Protein 8K74 (pdb70)

Structure (mmCIF, N/CA/C/O backbone):
data_8K74
#
_entry.id   8K74
#
_cell.length_a   73.235
_cell.length_b   59.614
_cell.length_c   79.715
_cell.angle_alpha   90.00
_cell.angle_beta   98.84
_cell.angle_gamma   90.00
#
_symmetry.space_group_name_H-M   'P 1 21 1'
#
loop_
_entity.id
_entity.type
_entity.pdbx_description
1 polymer 'Alkanal monooxygenase alpha chain'
2 water water
#
loop_
_atom_site.group_PDB
_atom_site.id
_atom_site.type_symbol
_atom_site.label_atom_id
_atom_site.label_alt_id
_atom_site.label_comp_id
_atom_site.label_asym_id
_atom_site.label_entity_id
_atom_site.label_seq_id
_atom_site.pdbx_PDB_ins_code
_atom_site.Cartn_x
_atom_site.Cartn_y
_atom_site.Cartn_z
_atom_site.occupancy
_atom_site.B_iso_or_equiv
_atom_site.auth_seq_id
_atom_site.auth_comp_id
_atom_site.auth_asym_id
_atom_site.auth_atom_id
_atom_site.pdbx_PDB_model_num
ATOM 1 N N . PRO A 1 2 ? 29.402 16.523 7.283 1.00 42.09 2 PRO A N 1
ATOM 2 C CA . PRO A 1 2 ? 30.277 15.387 7.621 1.00 45.05 2 PRO A CA 1
ATOM 3 C C . PRO A 1 2 ? 29.529 14.048 7.533 1.00 36.49 2 PRO A C 1
ATOM 4 O O . PRO A 1 2 ? 28.818 13.650 8.445 1.00 37.37 2 PRO A O 1
ATOM 8 N N . LYS A 1 3 ? 29.709 13.359 6.416 1.00 36.84 3 LYS A N 1
ATOM 9 C CA . LYS A 1 3 ? 28.843 12.252 6.038 1.00 30.77 3 LYS A CA 1
ATOM 10 C C . LYS A 1 3 ? 29.395 10.917 6.521 1.00 29.13 3 LYS A C 1
ATOM 11 O O . LYS A 1 3 ? 30.607 10.725 6.626 1.00 30.08 3 LYS A O 1
ATOM 17 N N . ARG A 1 4 ? 28.486 10.001 6.834 1.00 23.46 4 ARG A N 1
ATOM 18 C CA . ARG A 1 4 ? 28.853 8.666 7.303 1.00 25.76 4 ARG A CA 1
ATOM 19 C C . ARG A 1 4 ? 28.914 7.708 6.119 1.00 23.33 4 ARG A C 1
ATOM 20 O O . ARG A 1 4 ? 28.059 7.752 5.233 1.00 23.24 4 ARG A O 1
ATOM 28 N N . LEU A 1 5 ? 29.943 6.866 6.091 1.00 20.30 5 LEU A N 1
ATOM 29 C CA . LEU A 1 5 ? 30.168 5.926 4.999 1.00 19.75 5 LEU A CA 1
ATOM 30 C C . LEU A 1 5 ? 29.742 4.531 5.442 1.00 20.77 5 LEU A C 1
ATOM 31 O O . LEU A 1 5 ? 30.201 4.048 6.482 1.00 18.15 5 LEU A O 1
ATOM 36 N N . GLY A 1 6 ? 28.899 3.878 4.642 1.00 16.35 6 GLY A N 1
ATOM 37 C CA . GLY A 1 6 ? 28.274 2.627 5.032 1.00 15.83 6 GLY A CA 1
ATOM 38 C C . GLY A 1 6 ? 28.572 1.487 4.074 1.00 18.85 6 GLY A C 1
ATOM 39 O O . GLY A 1 6 ? 28.764 1.690 2.870 1.00 17.19 6 GLY A O 1
ATOM 40 N N . PHE A 1 7 ? 28.617 0.278 4.626 1.00 15.63 7 PHE A N 1
ATOM 41 C CA . PHE A 1 7 ? 28.680 -0.947 3.849 1.00 15.81 7 PHE A CA 1
ATOM 42 C C . PHE A 1 7 ? 27.315 -1.620 3.958 1.00 18.55 7 PHE A C 1
ATOM 43 O O . PHE A 1 7 ? 26.755 -1.720 5.056 1.00 17.42 7 PHE A O 1
ATOM 51 N N . PHE A 1 8 ? 26.773 -2.049 2.820 1.00 16.81 8 PHE A N 1
ATOM 52 C CA . PHE A 1 8 ? 25.416 -2.578 2.726 1.00 19.79 8 PHE A CA 1
ATOM 53 C C . PHE A 1 8 ? 25.494 -3.975 2.118 1.00 20.05 8 PHE A C 1
ATOM 54 O O . PHE A 1 8 ? 26.154 -4.164 1.090 1.00 18.46 8 PHE A O 1
ATOM 62 N N . THR A 1 9 ? 24.783 -4.944 2.702 1.00 18.71 9 THR A N 1
ATOM 63 C CA . THR A 1 9 ? 24.711 -6.256 2.070 1.00 18.41 9 THR A CA 1
ATOM 64 C C . THR A 1 9 ? 23.343 -6.910 2.240 1.00 18.08 9 THR A C 1
ATOM 65 O O . THR A 1 9 ? 22.700 -6.782 3.284 1.00 17.57 9 THR A O 1
ATOM 69 N N . ARG A 1 10 ? 22.928 -7.639 1.196 1.00 18.25 10 ARG A N 1
ATOM 70 C CA . ARG A 1 10 ? 21.744 -8.498 1.186 1.00 20.57 10 ARG A CA 1
ATOM 71 C C . ARG A 1 10 ? 22.084 -9.948 1.486 1.00 20.95 10 ARG A C 1
ATOM 72 O O . ARG A 1 10 ? 21.180 -10.794 1.475 1.00 18.26 10 ARG A O 1
ATOM 80 N N . LEU A 1 11 ? 23.370 -10.246 1.708 1.00 16.87 11 LEU A N 1
ATOM 81 C CA . LEU A 1 11 ? 23.895 -11.581 2.004 1.00 21.69 11 LEU A CA 1
ATOM 82 C C . LEU A 1 11 ? 23.609 -12.563 0.863 1.00 23.55 11 LEU A C 1
ATOM 83 O O . LEU A 1 11 ? 22.887 -13.554 1.004 1.00 20.68 11 LEU A O 1
ATOM 88 N N . LEU A 1 12 ? 24.242 -12.274 -0.270 1.00 20.76 12 LEU A N 1
ATOM 89 C CA . LEU A 1 12 ? 24.029 -13.049 -1.484 1.00 22.59 12 LEU A CA 1
ATOM 90 C C . LEU A 1 12 ? 25.282 -13.735 -2.027 1.00 25.42 12 LEU A C 1
ATOM 91 O O . LEU A 1 12 ? 25.258 -14.211 -3.165 1.00 24.30 12 LEU A O 1
ATOM 96 N N . ASP A 1 13 ? 26.361 -13.818 -1.262 1.00 22.54 13 ASP A N 1
ATOM 97 C CA . ASP A 1 13 ? 27.541 -14.515 -1.762 1.00 24.42 13 ASP A CA 1
ATOM 98 C C . ASP A 1 13 ? 27.223 -15.958 -2.145 1.00 27.05 13 ASP A C 1
ATOM 99 O O . ASP A 1 13 ? 26.317 -16.593 -1.599 1.00 26.89 13 ASP A O 1
ATOM 104 N N . GLN A 1 14 ? 27.951 -16.461 -3.133 1.00 29.17 14 GLN A N 1
ATOM 105 C CA . GLN A 1 14 ? 27.791 -17.853 -3.524 1.00 27.40 14 GLN A CA 1
ATOM 106 C C . GLN A 1 14 ? 28.118 -18.756 -2.344 1.00 26.67 14 GLN A C 1
ATOM 107 O O . GLN A 1 14 ? 29.171 -18.618 -1.719 1.00 31.20 14 GLN A O 1
ATOM 109 N N . GLY A 1 15 ? 27.205 -19.651 -2.013 1.00 26.22 15 GLY A N 1
ATOM 110 C CA . GLY A 1 15 ? 27.449 -20.592 -0.935 1.00 26.74 15 GLY A CA 1
ATOM 111 C C . GLY A 1 15 ? 26.166 -20.926 -0.205 1.00 28.51 15 GLY A C 1
ATOM 112 O O . GLY A 1 15 ? 25.100 -20.367 -0.475 1.00 27.11 15 GLY A O 1
ATOM 113 N N . SER A 1 16 ? 26.283 -21.879 0.724 1.00 24.22 16 SER A N 1
ATOM 114 C CA . SER A 1 16 ? 25.183 -22.200 1.621 1.00 24.76 16 SER A CA 1
ATOM 115 C C . SER A 1 16 ? 24.896 -21.001 2.527 1.00 21.09 16 SER A C 1
ATOM 116 O O . SER A 1 16 ? 25.672 -20.045 2.611 1.00 21.16 16 SER A O 1
ATOM 119 N N . ALA A 1 17 ? 23.758 -21.057 3.213 1.00 19.93 17 ALA A N 1
ATOM 120 C CA . ALA A 1 17 ? 23.419 -19.967 4.120 1.00 19.57 17 ALA A CA 1
ATOM 121 C C . ALA A 1 17 ? 24.486 -19.795 5.187 1.00 17.65 17 ALA A C 1
ATOM 122 O O . ALA A 1 17 ? 24.866 -18.665 5.523 1.00 19.55 17 ALA A O 1
ATOM 124 N N . GLN A 1 18 ? 24.995 -20.899 5.728 1.00 16.80 18 GLN A N 1
ATOM 125 C CA . GLN A 1 18 ? 25.973 -20.763 6.797 1.00 19.10 18 GLN A CA 1
ATOM 126 C C . GLN A 1 18 ? 27.248 -20.106 6.275 1.00 21.88 18 GLN A C 1
ATOM 127 O O . GLN A 1 18 ? 27.873 -19.298 6.976 1.00 21.66 18 GLN A O 1
ATOM 133 N N . THR A 1 19 ? 27.632 -20.416 5.033 1.00 19.95 19 THR A N 1
ATOM 134 C CA . THR A 1 19 ? 28.779 -19.745 4.416 1.00 20.50 19 THR A CA 1
ATOM 135 C C . THR A 1 19 ? 28.465 -18.273 4.141 1.00 22.17 19 THR A C 1
ATOM 136 O O . THR A 1 19 ? 29.285 -17.389 4.422 1.00 21.54 19 THR A O 1
ATOM 140 N N . ARG A 1 20 ? 27.277 -17.981 3.602 1.00 21.95 20 ARG A N 1
ATOM 141 C CA . ARG A 1 20 ? 26.916 -16.576 3.389 1.00 20.25 20 ARG A CA 1
ATOM 142 C C . ARG A 1 20 ? 27.029 -15.765 4.669 1.00 19.47 20 ARG A C 1
ATOM 143 O O . ARG A 1 20 ? 27.519 -14.632 4.650 1.00 20.33 20 ARG A O 1
ATOM 151 N N . TYR A 1 21 ? 26.588 -16.332 5.794 1.00 18.60 21 TYR A N 1
ATOM 152 C CA . TYR A 1 21 ? 26.636 -15.600 7.054 1.00 17.28 21 TYR A CA 1
ATOM 153 C C . TYR A 1 21 ? 28.079 -15.391 7.511 1.00 22.83 21 TYR A C 1
ATOM 154 O O . TYR A 1 21 ? 28.442 -14.311 7.997 1.00 22.32 21 TYR A O 1
ATOM 163 N N . ARG A 1 22 ? 28.917 -16.415 7.366 1.00 19.02 22 ARG A N 1
ATOM 164 C CA . ARG A 1 22 ? 30.333 -16.254 7.668 1.00 25.32 22 ARG A CA 1
ATOM 165 C C . ARG A 1 22 ? 30.954 -15.157 6.814 1.00 21.07 22 ARG A C 1
ATOM 166 O O . ARG A 1 22 ? 31.687 -14.299 7.322 1.00 21.25 22 ARG A O 1
ATOM 174 N N . LEU A 1 23 ? 30.650 -15.159 5.515 1.00 19.82 23 LEU A N 1
ATOM 175 C CA . LEU A 1 23 ? 31.277 -14.200 4.608 1.00 20.74 23 LEU A CA 1
ATOM 176 C C . LEU A 1 23 ? 30.799 -12.778 4.889 1.00 21.37 23 LEU A C 1
ATOM 177 O O . LEU A 1 23 ? 31.594 -11.826 4.866 1.00 17.33 23 LEU A O 1
ATOM 182 N N . ALA A 1 24 ? 29.502 -12.615 5.173 1.00 22.18 24 ALA A N 1
ATOM 183 C CA . ALA A 1 24 ? 28.974 -11.294 5.501 1.00 18.36 24 ALA A CA 1
ATOM 184 C C . ALA A 1 24 ? 29.562 -10.763 6.804 1.00 21.11 24 ALA A C 1
ATOM 185 O O . ALA A 1 24 ? 29.918 -9.581 6.901 1.00 19.90 24 ALA A O 1
ATOM 187 N N . ALA A 1 25 ? 29.656 -11.619 7.827 1.00 21.97 25 ALA A N 1
ATOM 188 C CA . ALA A 1 25 ? 30.304 -11.210 9.070 1.00 22.83 25 ALA A CA 1
ATOM 189 C C . ALA A 1 25 ? 31.731 -10.749 8.808 1.00 20.76 25 ALA A C 1
ATOM 190 O O . ALA A 1 25 ? 32.163 -9.705 9.309 1.00 20.01 25 ALA A O 1
ATOM 192 N N . GLU A 1 26 ? 32.462 -11.490 7.984 1.00 20.25 26 GLU A N 1
ATOM 193 C CA . GLU A 1 26 ? 33.833 -11.090 7.697 1.00 24.99 26 GLU A CA 1
ATOM 194 C C . GLU A 1 26 ? 33.872 -9.804 6.867 1.00 21.84 26 GLU A C 1
ATOM 195 O O . GLU A 1 26 ? 34.751 -8.963 7.088 1.00 20.58 26 GLU A O 1
ATOM 201 N N . GLN A 1 27 ? 32.898 -9.597 5.963 1.00 21.25 27 GLN A N 1
ATOM 202 C CA . GLN A 1 27 ? 32.857 -8.348 5.202 1.00 22.29 27 GLN A CA 1
ATOM 203 C C . GLN A 1 27 ? 32.578 -7.159 6.110 1.00 20.99 27 GLN A C 1
ATOM 204 O O . GLN A 1 27 ? 33.179 -6.089 5.946 1.00 18.67 27 GLN A O 1
ATOM 210 N N . ILE A 1 28 ? 31.675 -7.329 7.078 1.00 20.30 28 ILE A N 1
ATOM 211 C CA . ILE A 1 28 ? 31.381 -6.250 8.016 1.00 18.48 28 ILE A CA 1
ATOM 212 C C . ILE A 1 28 ? 32.602 -5.924 8.876 1.00 19.61 28 ILE A C 1
ATOM 213 O O . ILE A 1 28 ? 32.915 -4.748 9.107 1.00 18.61 28 ILE A O 1
ATOM 218 N N . ARG A 1 29 ? 33.302 -6.946 9.375 1.00 18.29 29 ARG A N 1
ATOM 219 C CA . ARG A 1 29 ? 34.485 -6.686 10.197 1.00 23.27 29 ARG A CA 1
ATOM 220 C C . ARG A 1 29 ? 35.559 -5.958 9.400 1.00 17.79 29 ARG A C 1
ATOM 221 O O . ARG A 1 29 ? 36.218 -5.050 9.924 1.00 23.24 29 ARG A O 1
ATOM 229 N N . HIS A 1 30 ? 35.725 -6.319 8.125 1.00 20.67 30 HIS A N 1
ATOM 230 C CA . HIS A 1 30 ? 36.717 -5.650 7.287 1.00 22.63 30 HIS A CA 1
ATOM 231 C C . HIS A 1 30 ? 36.328 -4.196 7.040 1.00 21.77 30 HIS A C 1
ATOM 232 O O . HIS A 1 30 ? 37.181 -3.303 7.082 1.00 22.16 30 HIS A O 1
ATOM 239 N N . ALA A 1 31 ? 35.044 -3.942 6.771 1.00 21.45 31 ALA A N 1
ATOM 240 C CA . ALA A 1 31 ? 34.568 -2.568 6.619 1.00 15.57 31 ALA A CA 1
ATOM 241 C C . ALA A 1 31 ? 34.876 -1.740 7.857 1.00 19.41 31 ALA A C 1
ATOM 242 O O . ALA A 1 31 ? 35.346 -0.599 7.757 1.00 19.75 31 ALA A O 1
ATOM 244 N N . GLU A 1 32 ? 34.609 -2.291 9.044 1.00 18.25 32 GLU A N 1
ATOM 245 C CA . GLU A 1 32 ? 34.990 -1.575 10.259 1.00 21.26 32 GLU A CA 1
ATOM 246 C C . GLU A 1 32 ? 36.494 -1.335 10.298 1.00 20.71 32 GLU A C 1
ATOM 247 O O . GLU A 1 32 ? 36.958 -0.250 10.674 1.00 18.91 32 GLU A O 1
ATOM 253 N N . ARG A 1 33 ? 37.264 -2.338 9.897 1.00 22.84 33 ARG A N 1
ATOM 254 C CA . ARG A 1 33 ? 38.719 -2.266 9.995 1.00 26.24 33 ARG A CA 1
ATOM 255 C C . ARG A 1 33 ? 39.291 -1.168 9.100 1.00 24.38 33 ARG A C 1
ATOM 256 O O . ARG A 1 33 ? 40.247 -0.488 9.486 1.00 24.81 33 ARG A O 1
ATOM 264 N N . VAL A 1 34 ? 38.712 -0.955 7.916 1.00 24.98 34 VAL A N 1
ATOM 265 C CA . VAL A 1 34 ? 39.236 0.061 7.001 1.00 24.45 34 VAL A CA 1
ATOM 266 C C . VAL A 1 34 ? 38.561 1.418 7.204 1.00 24.56 34 VAL A C 1
ATOM 267 O O . VAL A 1 34 ? 38.831 2.373 6.469 1.00 22.55 34 VAL A O 1
ATOM 271 N N . GLY A 1 35 ? 37.704 1.534 8.208 1.00 22.56 35 GLY A N 1
ATOM 272 C CA . GLY A 1 35 ? 37.193 2.829 8.598 1.00 24.39 35 GLY A CA 1
ATOM 273 C C . GLY A 1 35 ? 35.788 3.177 8.154 1.00 22.73 35 GLY A C 1
ATOM 274 O O . GLY A 1 35 ? 35.432 4.361 8.186 1.00 22.00 35 GLY A O 1
ATOM 275 N N . PHE A 1 36 ? 34.977 2.204 7.753 1.00 19.84 36 PHE A N 1
ATOM 276 C CA . PHE A 1 36 ? 33.567 2.495 7.515 1.00 21.00 36 PHE A CA 1
ATOM 277 C C . PHE A 1 36 ? 32.873 2.865 8.816 1.00 21.78 36 PHE A C 1
ATOM 278 O O . PHE A 1 36 ? 33.161 2.302 9.870 1.00 20.46 36 PHE A O 1
ATOM 286 N N . ASP A 1 37 ? 31.911 3.784 8.722 1.00 18.21 37 ASP A N 1
ATOM 287 C CA . ASP A 1 37 ? 31.154 4.203 9.901 1.00 22.22 37 ASP A CA 1
ATOM 288 C C . ASP A 1 37 ? 30.010 3.257 10.238 1.00 20.68 37 ASP A C 1
ATOM 289 O O . ASP A 1 37 ? 29.669 3.108 11.419 1.00 18.12 37 ASP A O 1
ATOM 294 N N . SER A 1 38 ? 29.402 2.631 9.229 1.00 17.78 38 SER A N 1
ATOM 295 C CA . SER A 1 38 ? 28.154 1.904 9.432 1.00 17.14 38 SER A CA 1
ATOM 296 C C . SER A 1 38 ? 28.104 0.672 8.548 1.00 18.20 38 SER A C 1
ATOM 297 O O . SER A 1 38 ? 28.727 0.622 7.486 1.00 14.37 38 SER A O 1
ATOM 300 N N . ALA A 1 39 ? 27.311 -0.303 8.988 1.00 19.58 39 ALA A N 1
ATOM 301 C CA . ALA A 1 39 ? 26.951 -1.457 8.185 1.00 16.33 39 ALA A CA 1
ATOM 302 C C . ALA A 1 39 ? 25.434 -1.572 8.166 1.00 19.66 39 ALA A C 1
ATOM 303 O O . ALA A 1 39 ? 24.764 -1.285 9.171 1.00 19.73 39 ALA A O 1
ATOM 305 N N . TRP A 1 40 ? 24.892 -1.966 7.010 1.00 15.34 40 TRP A N 1
ATOM 306 C CA . TRP A 1 40 ? 23.456 -2.134 6.832 1.00 14.81 40 TRP A CA 1
ATOM 307 C C . TRP A 1 40 ? 23.187 -3.495 6.211 1.00 19.59 40 TRP A C 1
ATOM 308 O O . TRP A 1 40 ? 23.879 -3.883 5.266 1.00 16.21 40 TRP A O 1
ATOM 319 N N . ILE A 1 41 ? 22.155 -4.203 6.699 1.00 15.48 41 ILE A N 1
ATOM 320 C CA . ILE A 1 41 ? 21.813 -5.522 6.165 1.00 17.15 41 ILE A CA 1
ATOM 321 C C . ILE A 1 41 ? 20.323 -5.561 5.842 1.00 19.31 41 ILE A C 1
ATOM 322 O O . ILE A 1 41 ? 19.503 -4.964 6.550 1.00 16.38 41 ILE A O 1
ATOM 327 N N . ALA A 1 42 ? 19.975 -6.266 4.774 1.00 17.30 42 ALA A N 1
ATOM 328 C CA . ALA A 1 42 ? 18.600 -6.304 4.291 1.00 20.05 42 ALA A CA 1
ATOM 329 C C . ALA A 1 42 ? 17.934 -7.611 4.694 1.00 19.93 42 ALA A C 1
ATOM 330 O O . ALA A 1 42 ? 18.564 -8.668 4.666 1.00 17.19 42 ALA A O 1
ATOM 332 N N . GLN A 1 43 ? 16.652 -7.533 5.036 1.00 18.86 43 GLN A N 1
ATOM 333 C CA . GLN A 1 43 ? 15.857 -8.707 5.383 1.00 19.16 43 GLN A CA 1
ATOM 334 C C . GLN A 1 43 ? 15.084 -9.205 4.165 1.00 18.86 43 GLN A C 1
ATOM 335 O O . GLN A 1 43 ? 14.437 -8.412 3.470 1.00 17.16 43 GLN A O 1
ATOM 341 N N . HIS A 1 44 ? 15.159 -10.512 3.903 1.00 18.59 44 HIS A N 1
ATOM 342 C CA . HIS A 1 44 ? 14.448 -11.136 2.789 1.00 17.58 44 HIS A CA 1
ATOM 343 C C . HIS A 1 44 ? 14.025 -12.538 3.208 1.00 21.47 44 HIS A C 1
ATOM 344 O O . HIS A 1 44 ? 14.811 -13.263 3.823 1.00 19.57 44 HIS A O 1
ATOM 351 N N . HIS A 1 45 ? 12.797 -12.922 2.844 1.00 18.89 45 HIS A N 1
ATOM 352 C CA . HIS A 1 45 ? 12.228 -14.217 3.192 1.00 20.45 45 HIS A CA 1
ATOM 353 C C . HIS A 1 45 ? 12.094 -15.121 1.973 1.00 19.56 45 HIS A C 1
ATOM 354 O O . HIS A 1 45 ? 11.659 -14.679 0.906 1.00 20.19 45 HIS A O 1
ATOM 361 N N . PHE A 1 46 ? 12.401 -16.405 2.162 1.00 18.32 46 PHE A N 1
ATOM 362 C CA . PHE A 1 46 ? 12.032 -17.511 1.279 1.00 20.60 46 PHE A CA 1
ATOM 363 C C . PHE A 1 46 ? 12.750 -17.570 -0.065 1.00 23.26 46 PHE A C 1
ATOM 364 O O . PHE A 1 46 ? 12.360 -18.397 -0.899 1.00 25.61 46 PHE A O 1
ATOM 372 N N . HIS A 1 47 ? 13.742 -16.719 -0.339 1.00 24.23 47 HIS A N 1
ATOM 373 C CA . HIS A 1 47 ? 14.303 -16.650 -1.699 1.00 26.78 47 HIS A CA 1
ATOM 374 C C . HIS A 1 47 ? 15.809 -16.405 -1.623 1.00 27.24 47 HIS A C 1
ATOM 375 O O . HIS A 1 47 ? 16.261 -15.261 -1.564 1.00 26.82 47 HIS A O 1
ATOM 382 N N . GLU A 1 48 ? 16.570 -17.499 -1.653 1.00 24.56 48 GLU A N 1
ATOM 383 C CA . GLU A 1 48 ? 18.027 -17.533 -1.756 1.00 25.80 48 GLU A CA 1
ATOM 384 C C . GLU A 1 48 ? 18.601 -16.528 -2.752 1.00 26.94 48 GLU A C 1
ATOM 385 O O . GLU A 1 48 ? 19.679 -15.970 -2.513 1.00 25.97 48 GLU A O 1
ATOM 391 N N . GLN A 1 49 ? 17.894 -16.282 -3.863 1.00 25.97 49 GLN A N 1
ATOM 392 C CA . GLN A 1 49 ? 18.352 -15.343 -4.886 1.00 27.37 49 GLN A CA 1
ATOM 393 C C . GLN A 1 49 ? 18.077 -13.879 -4.558 1.00 26.74 49 GLN A C 1
ATOM 394 O O . GLN A 1 49 ? 18.752 -13.009 -5.118 1.00 26.81 49 GLN A O 1
ATOM 400 N N . GLU A 1 50 ? 17.080 -13.578 -3.719 1.00 23.93 50 GLU A N 1
ATOM 401 C CA . GLU A 1 50 ? 16.776 -12.200 -3.343 1.00 25.64 50 GLU A CA 1
ATOM 402 C C . GLU A 1 50 ? 17.609 -11.713 -2.160 1.00 22.33 50 GLU A C 1
ATOM 403 O O . GLU A 1 50 ? 18.055 -10.558 -2.143 1.00 21.51 50 GLU A O 1
ATOM 409 N N . GLY A 1 51 ? 17.784 -12.560 -1.150 1.00 22.90 51 GLY A N 1
ATOM 410 C CA . GLY A 1 51 ? 18.620 -12.233 -0.006 1.00 22.25 51 GLY A CA 1
ATOM 411 C C . GLY A 1 51 ? 18.790 -13.456 0.866 1.00 20.06 51 GLY A C 1
ATOM 412 O O . GLY A 1 51 ? 17.905 -14.317 0.879 1.00 21.50 51 GLY A O 1
ATOM 413 N N . GLY A 1 52 ? 19.893 -13.556 1.604 1.00 18.50 52 GLY A N 1
ATOM 414 C CA . GLY A 1 52 ? 20.068 -14.761 2.386 1.00 19.67 52 GLY A CA 1
ATOM 415 C C . GLY A 1 52 ? 19.615 -14.711 3.828 1.00 20.85 52 GLY A C 1
ATOM 416 O O . GLY A 1 52 ? 19.847 -15.676 4.566 1.00 20.40 52 GLY A O 1
ATOM 417 N N . LEU A 1 53 ? 18.976 -13.635 4.275 1.00 17.40 53 LEU A N 1
ATOM 418 C CA . LEU A 1 53 ? 18.793 -13.410 5.708 1.00 18.62 53 LEU A CA 1
ATOM 419 C C . LEU A 1 53 ? 17.372 -12.983 6.043 1.00 15.78 53 LEU A C 1
ATOM 420 O O . LEU A 1 53 ? 16.980 -11.844 5.753 1.00 18.13 53 LEU A O 1
ATOM 425 N N . PRO A 1 54 ? 16.566 -13.865 6.654 1.00 16.39 54 PRO A N 1
ATOM 426 C CA . PRO A 1 54 ? 15.263 -13.436 7.170 1.00 17.06 54 PRO A CA 1
ATOM 427 C C . PRO A 1 54 ? 15.297 -12.857 8.574 1.00 15.90 54 PRO A C 1
ATOM 428 O O . PRO A 1 54 ? 14.243 -12.445 9.064 1.00 16.45 54 PRO A O 1
ATOM 432 N N . SER A 1 55 ? 16.449 -12.843 9.249 1.00 15.19 55 SER A N 1
ATOM 433 C CA . SER A 1 55 ? 16.523 -12.530 10.681 1.00 17.28 55 SER A CA 1
ATOM 434 C C . SER A 1 55 ? 17.630 -11.537 10.964 1.00 16.63 55 SER A C 1
ATOM 435 O O . SER A 1 55 ? 18.635 -11.865 11.618 1.00 16.82 55 SER A O 1
ATOM 438 N N . PRO A 1 56 ? 17.459 -10.295 10.517 1.00 17.34 56 PRO A N 1
ATOM 439 C CA . PRO A 1 56 ? 18.540 -9.305 10.672 1.00 16.27 56 PRO A CA 1
ATOM 440 C C . PRO A 1 56 ? 18.900 -9.009 12.122 1.00 19.96 56 PRO A C 1
ATOM 441 O O . PRO A 1 56 ? 20.079 -8.763 12.410 1.00 18.55 56 PRO A O 1
ATOM 445 N N . LEU A 1 57 ? 17.927 -9.019 13.042 1.00 14.77 57 LEU A N 1
ATOM 446 C CA . LEU A 1 57 ? 18.230 -8.712 14.440 1.00 15.88 57 LEU A CA 1
ATOM 447 C C . LEU A 1 57 ? 19.067 -9.805 15.089 1.00 18.82 57 LEU A C 1
ATOM 448 O O . LEU A 1 57 ? 19.921 -9.515 15.942 1.00 13.64 57 LEU A O 1
ATOM 453 N N . VAL A 1 58 ? 18.838 -11.056 14.695 1.00 15.56 58 VAL A N 1
ATOM 454 C CA . VAL A 1 58 ? 19.647 -12.165 15.193 1.00 13.84 58 VAL A CA 1
ATOM 455 C C . VAL A 1 58 ? 21.069 -12.072 14.649 1.00 16.94 58 VAL A C 1
ATOM 456 O O . VAL A 1 58 ? 22.055 -12.213 15.390 1.00 14.82 58 VAL A O 1
ATOM 460 N N . PHE A 1 59 ? 21.198 -11.841 13.340 1.00 15.63 59 PHE A N 1
ATOM 461 C CA . PHE A 1 59 ? 22.523 -11.788 12.729 1.00 16.39 59 PHE A CA 1
ATOM 462 C C . PHE A 1 59 ? 23.328 -10.599 13.261 1.00 18.23 59 PHE A C 1
ATOM 463 O O . PHE A 1 59 ? 24.538 -10.710 13.504 1.00 17.74 59 PHE A O 1
ATOM 471 N N . LEU A 1 60 ? 22.666 -9.455 13.466 1.00 15.02 60 LEU A N 1
ATOM 472 C CA . LEU A 1 60 ? 23.356 -8.281 13.992 1.00 20.38 60 LEU A CA 1
ATOM 473 C C . LEU A 1 60 ? 23.828 -8.484 15.431 1.00 21.76 60 LEU A C 1
ATOM 474 O O . LEU A 1 60 ? 24.875 -7.943 15.820 1.00 18.66 60 LEU A O 1
ATOM 479 N N . ALA A 1 61 ? 23.076 -9.241 16.237 1.00 17.55 61 ALA A N 1
ATOM 480 C CA . ALA A 1 61 ? 23.560 -9.553 17.581 1.00 18.73 61 ALA A CA 1
ATOM 481 C C . ALA A 1 61 ? 24.869 -10.318 17.521 1.00 18.99 61 ALA A C 1
ATOM 482 O O . ALA A 1 61 ? 25.745 -10.125 18.372 1.00 20.14 61 ALA A O 1
ATOM 484 N N . HIS A 1 62 ? 25.030 -11.163 16.502 1.00 19.93 62 HIS A N 1
ATOM 485 C CA . HIS A 1 62 ? 26.210 -12.011 16.392 1.00 19.29 62 HIS A CA 1
ATOM 486 C C . HIS A 1 62 ? 27.409 -11.196 15.901 1.00 20.24 62 HIS A C 1
ATOM 487 O O . HIS A 1 62 ? 28.496 -11.258 16.487 1.00 18.89 62 HIS A O 1
ATOM 494 N N . VAL A 1 63 ? 27.209 -10.350 14.884 1.00 17.38 63 VAL A N 1
ATOM 495 C CA . VAL A 1 63 ? 28.340 -9.538 14.416 1.00 23.14 63 VAL A CA 1
ATOM 496 C C . VAL A 1 63 ? 28.658 -8.418 15.410 1.00 20.74 63 VAL A C 1
ATOM 497 O O . VAL A 1 63 ? 29.803 -7.952 15.490 1.00 20.97 63 VAL A O 1
ATOM 501 N N . ALA A 1 64 ? 27.670 -7.969 16.193 1.00 15.47 64 ALA A N 1
ATOM 502 C CA . ALA A 1 64 ? 27.955 -6.965 17.208 1.00 19.44 64 ALA A CA 1
ATOM 503 C C . ALA A 1 64 ? 29.015 -7.459 18.191 1.00 23.12 64 ALA A C 1
ATOM 504 O O . ALA A 1 64 ? 29.874 -6.683 18.628 1.00 22.33 64 ALA A O 1
ATOM 506 N N . ALA A 1 65 ? 28.984 -8.755 18.529 1.00 21.39 65 ALA A N 1
ATOM 507 C CA . ALA A 1 65 ? 29.968 -9.313 19.447 1.00 21.96 65 ALA A CA 1
ATOM 508 C C . ALA A 1 65 ? 31.361 -9.395 18.833 1.00 24.21 65 ALA A C 1
ATOM 509 O O . ALA A 1 65 ? 32.345 -9.526 19.573 1.00 21.55 65 ALA A O 1
ATOM 511 N N . GLN A 1 66 ? 31.460 -9.335 17.504 1.00 20.96 66 GLN A N 1
ATOM 512 C CA . GLN A 1 66 ? 32.714 -9.400 16.770 1.00 23.09 66 GLN A CA 1
ATOM 513 C C . GLN A 1 66 ? 33.268 -8.037 16.394 1.00 23.98 66 GLN A C 1
ATOM 514 O O . GLN A 1 66 ? 34.346 -7.970 15.789 1.00 24.87 66 GLN A O 1
ATOM 520 N N . THR A 1 67 ? 32.541 -6.964 16.668 1.00 20.60 67 THR A N 1
ATOM 521 C CA . THR A 1 67 ? 32.903 -5.629 16.207 1.00 21.50 67 THR A CA 1
ATOM 522 C C . THR A 1 67 ? 32.857 -4.690 17.397 1.00 23.28 67 THR A C 1
ATOM 523 O O . THR A 1 67 ? 32.483 -5.084 18.504 1.00 25.99 67 THR A O 1
ATOM 527 N N . ASP A 1 68 ? 33.217 -3.430 17.173 1.00 21.83 68 ASP A N 1
ATOM 528 C CA . ASP A 1 68 ? 33.360 -2.531 18.310 1.00 24.27 68 ASP A CA 1
ATOM 529 C C . ASP A 1 68 ? 32.868 -1.122 18.020 1.00 25.69 68 ASP A C 1
ATOM 530 O O . ASP A 1 68 ? 32.167 -0.516 18.834 1.00 27.96 68 ASP A O 1
ATOM 535 N N . ARG A 1 69 ? 33.254 -0.576 16.876 1.00 23.34 69 ARG A N 1
ATOM 536 C CA . ARG A 1 69 ? 32.945 0.816 16.576 1.00 28.77 69 ARG A CA 1
ATOM 537 C C . ARG A 1 69 ? 31.817 0.984 15.568 1.00 23.13 69 ARG A C 1
ATOM 538 O O . ARG A 1 69 ? 31.017 1.920 15.698 1.00 25.31 69 ARG A O 1
ATOM 540 N N . ILE A 1 70 ? 31.730 0.094 14.584 1.00 23.28 70 ILE A N 1
ATOM 541 C CA . ILE A 1 70 ? 30.859 0.317 13.435 1.00 18.18 70 ILE A CA 1
ATOM 542 C C . ILE A 1 70 ? 29.398 0.257 13.868 1.00 19.83 70 ILE A C 1
ATOM 543 O O . ILE A 1 70 ? 28.994 -0.612 14.654 1.00 19.88 70 ILE A O 1
ATOM 548 N N . ARG A 1 71 ? 28.596 1.197 13.372 1.00 17.42 71 ARG A N 1
ATOM 549 C CA . ARG A 1 71 ? 27.167 1.135 13.631 1.00 19.17 71 ARG A CA 1
ATOM 550 C C . ARG A 1 71 ? 26.500 0.056 12.775 1.00 18.15 71 ARG A C 1
ATOM 551 O O . ARG A 1 71 ? 26.946 -0.265 11.666 1.00 16.98 71 ARG A O 1
ATOM 559 N N . LEU A 1 72 ? 25.416 -0.511 13.304 1.00 16.28 72 LEU A N 1
ATOM 560 C CA . LEU A 1 72 ? 24.782 -1.691 12.714 1.00 17.29 72 LEU A CA 1
ATOM 561 C C . LEU A 1 72 ? 23.314 -1.389 12.470 1.00 17.28 72 LEU A C 1
ATOM 562 O O . LEU A 1 72 ? 22.593 -1.036 13.412 1.00 15.75 72 LEU A O 1
ATOM 567 N N . GLY A 1 73 ? 22.859 -1.529 11.221 1.00 13.38 73 GLY A N 1
ATOM 568 C CA . GLY A 1 73 ? 21.512 -1.114 10.880 1.00 17.06 73 GLY A CA 1
ATOM 569 C C . GLY A 1 73 ? 20.779 -2.119 10.013 1.00 19.32 73 GLY A C 1
ATOM 570 O O . GLY A 1 73 ? 21.385 -2.908 9.273 1.00 17.64 73 GLY A O 1
ATOM 571 N N . THR A 1 74 ? 19.443 -2.064 10.106 1.00 19.07 74 THR A N 1
ATOM 572 C CA . THR A 1 74 ? 18.555 -2.818 9.224 1.00 15.37 74 THR A CA 1
ATOM 573 C C . THR A 1 74 ? 18.151 -1.909 8.070 1.00 16.82 74 THR A C 1
ATOM 574 O O . THR A 1 74 ? 17.766 -0.764 8.293 1.00 15.45 74 THR A O 1
ATOM 578 N N . ALA A 1 75 ? 18.271 -2.413 6.836 1.00 20.00 75 ALA A N 1
ATOM 579 C CA . ALA A 1 75 ? 17.873 -1.649 5.653 1.00 21.35 75 ALA A CA 1
ATOM 580 C C . ALA A 1 75 ? 17.325 -2.652 4.631 1.00 18.03 75 ALA A C 1
ATOM 581 O O . ALA A 1 75 ? 17.958 -2.943 3.611 1.00 21.06 75 ALA A O 1
ATOM 583 N N . ILE A 1 76 ? 16.133 -3.187 4.908 1.00 18.48 76 ILE A N 1
ATOM 584 C CA . ILE A 1 76 ? 15.268 -2.830 6.042 1.00 14.66 76 ILE A CA 1
ATOM 585 C C . IL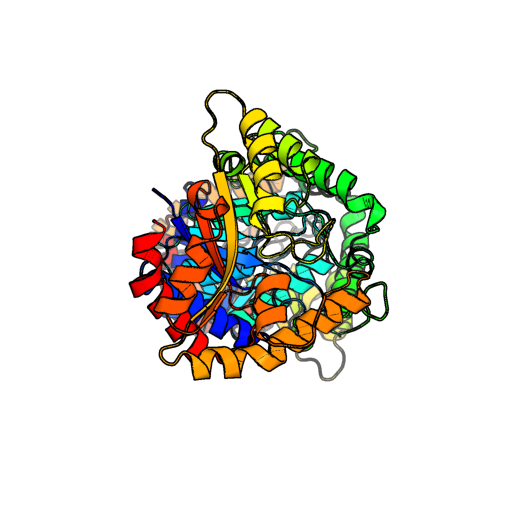E A 1 76 ? 14.665 -4.063 6.717 1.00 18.88 76 ILE A C 1
ATOM 586 O O . ILE A 1 76 ? 14.821 -5.194 6.245 1.00 16.99 76 ILE A O 1
ATOM 591 N N . ILE A 1 77 ? 13.944 -3.829 7.814 1.00 15.43 77 ILE A N 1
ATOM 592 C CA . ILE A 1 77 ? 12.993 -4.801 8.339 1.00 19.34 77 ILE A CA 1
ATOM 593 C C . ILE A 1 77 ? 11.675 -4.590 7.599 1.00 20.68 77 ILE A C 1
ATOM 594 O O . ILE A 1 77 ? 11.132 -3.479 7.593 1.00 16.83 77 ILE A O 1
ATOM 599 N N . THR A 1 78 ? 11.170 -5.648 6.964 1.00 18.34 78 THR A N 1
ATOM 600 C CA . THR A 1 78 ? 9.878 -5.589 6.272 1.00 19.23 78 THR A CA 1
ATOM 601 C C . THR A 1 78 ? 8.795 -5.736 7.338 1.00 18.08 78 THR A C 1
ATOM 602 O O . THR A 1 78 ? 8.326 -6.835 7.655 1.00 17.03 78 THR A O 1
ATOM 606 N N . LEU A 1 79 ? 8.428 -4.588 7.910 1.00 18.51 79 LEU A N 1
ATOM 607 C CA . LEU A 1 79 ? 7.536 -4.546 9.066 1.00 18.09 79 LEU A CA 1
ATOM 608 C C . LEU A 1 79 ? 6.173 -5.212 8.873 1.00 17.99 79 LEU A C 1
ATOM 609 O O . LEU A 1 79 ? 5.667 -5.789 9.852 1.00 17.31 79 LEU A O 1
ATOM 614 N N . PRO A 1 80 ? 5.518 -5.166 7.705 1.00 19.65 80 PRO A N 1
ATOM 615 C CA . PRO A 1 80 ? 4.225 -5.873 7.578 1.00 20.47 80 PRO A CA 1
ATOM 616 C C . PRO A 1 80 ? 4.322 -7.372 7.792 1.00 22.91 80 PRO A C 1
ATOM 617 O O . PRO A 1 80 ? 3.315 -7.993 8.148 1.00 25.76 80 PRO A O 1
ATOM 621 N N . MET A 1 81 ? 5.500 -7.962 7.610 1.00 22.24 81 MET A N 1
ATOM 622 C CA . MET A 1 81 ? 5.741 -9.396 7.787 1.00 22.48 81 MET A CA 1
ATOM 623 C C . MET A 1 81 ? 6.326 -9.691 9.159 1.00 25.06 81 MET A C 1
ATOM 624 O O . MET A 1 81 ? 7.282 -10.471 9.284 1.00 28.89 81 MET A O 1
ATOM 629 N N . GLU A 1 82 ? 5.823 -9.039 10.203 1.00 23.09 82 GLU A N 1
ATOM 630 C CA . GLU A 1 82 ? 6.387 -9.164 11.537 1.00 20.60 82 GLU A CA 1
ATOM 631 C C . GLU A 1 82 ? 5.263 -9.192 12.550 1.00 22.19 82 GLU A C 1
ATOM 632 O O . GLU A 1 82 ? 4.193 -8.646 12.298 1.00 23.36 82 GLU A O 1
ATOM 638 N N . ASN A 1 83 ? 5.520 -9.823 13.707 1.00 23.87 83 ASN A N 1
ATOM 639 C CA . ASN A 1 83 ? 4.764 -9.481 14.909 1.00 23.01 83 ASN A CA 1
ATOM 640 C C . ASN A 1 83 ? 5.438 -8.247 15.499 1.00 19.71 83 ASN A C 1
ATOM 641 O O . ASN A 1 83 ? 6.590 -8.320 15.962 1.00 20.05 83 ASN A O 1
ATOM 646 N N . PRO A 1 84 ? 4.768 -7.095 15.499 1.00 23.29 84 PRO A N 1
ATOM 647 C CA . PRO A 1 84 ? 5.483 -5.845 15.818 1.00 22.23 84 PRO A CA 1
ATOM 648 C C . PRO A 1 84 ? 5.991 -5.770 17.246 1.00 18.18 84 PRO A C 1
ATOM 649 O O . PRO A 1 84 ? 7.056 -5.182 17.466 1.00 18.59 84 PRO A O 1
ATOM 653 N N . LEU A 1 85 ? 5.269 -6.331 18.228 1.00 18.00 85 LEU A N 1
ATOM 654 C CA . LEU A 1 85 ? 5.766 -6.293 19.602 1.00 17.83 85 LEU A CA 1
ATOM 655 C C . LEU A 1 85 ? 7.068 -7.073 19.747 1.00 18.29 85 LEU A C 1
ATOM 656 O O . LEU A 1 85 ? 7.985 -6.644 20.463 1.00 19.85 85 LEU A O 1
ATOM 661 N N . ARG A 1 86 ? 7.165 -8.221 19.070 1.00 17.98 86 ARG A N 1
ATOM 662 C CA . ARG A 1 86 ? 8.383 -9.013 19.139 1.00 20.60 86 ARG A CA 1
ATOM 663 C C . ARG A 1 86 ? 9.541 -8.276 18.466 1.00 17.47 86 ARG A C 1
ATOM 664 O O . ARG A 1 86 ? 10.681 -8.337 18.941 1.00 18.40 86 ARG A O 1
ATOM 672 N N . VAL A 1 87 ? 9.276 -7.548 17.377 1.00 16.63 87 VAL A N 1
ATOM 673 C CA . VAL A 1 87 ? 10.320 -6.686 16.810 1.00 17.86 87 VAL A CA 1
ATOM 674 C C . VAL A 1 87 ? 10.746 -5.626 17.822 1.00 17.17 87 VAL A C 1
ATOM 675 O O . VAL A 1 87 ? 11.944 -5.357 18.016 1.00 14.36 87 VAL A O 1
ATOM 679 N N . ALA A 1 88 ? 9.767 -4.974 18.449 1.00 15.76 88 ALA A N 1
ATOM 680 C CA . ALA A 1 88 ? 10.080 -3.945 19.433 1.00 17.98 88 ALA A CA 1
ATOM 681 C C . ALA A 1 88 ? 10.984 -4.506 20.525 1.00 19.35 88 ALA A C 1
ATOM 682 O O . ALA A 1 88 ? 11.991 -3.884 20.888 1.00 18.60 88 ALA A O 1
ATOM 684 N N . GLU A 1 89 ? 10.654 -5.707 21.028 1.00 15.38 89 GLU A N 1
ATOM 685 C CA . GLU A 1 89 ? 11.466 -6.367 22.044 1.00 16.36 89 GLU A CA 1
ATOM 686 C C . GLU A 1 89 ? 12.860 -6.709 21.520 1.00 19.81 89 GLU A C 1
ATOM 687 O O . GLU A 1 89 ? 13.870 -6.328 22.125 1.00 15.75 89 GLU A O 1
ATOM 693 N N . ASP A 1 90 ? 12.937 -7.449 20.401 1.00 18.13 90 ASP A N 1
ATOM 694 C CA . ASP A 1 90 ? 14.247 -7.847 19.892 1.00 15.35 90 ASP A CA 1
ATOM 695 C C . ASP A 1 90 ? 15.155 -6.643 19.656 1.00 15.72 90 ASP A C 1
ATOM 696 O O . ASP A 1 90 ? 16.364 -6.713 19.917 1.00 17.67 90 ASP A O 1
ATOM 701 N N . ALA A 1 91 ? 14.610 -5.553 19.106 1.00 15.27 91 ALA A N 1
ATOM 702 C CA . ALA A 1 91 ? 15.444 -4.379 18.836 1.00 18.33 91 ALA A CA 1
ATOM 703 C C . ALA A 1 91 ? 15.885 -3.705 20.133 1.00 17.48 91 ALA A C 1
ATOM 704 O O . ALA A 1 91 ? 17.026 -3.242 20.245 1.00 15.01 91 ALA A O 1
ATOM 706 N N . ALA A 1 92 ? 14.999 -3.649 21.128 1.00 16.76 92 ALA A N 1
ATOM 707 C CA . ALA A 1 92 ? 15.376 -3.078 22.418 1.00 16.60 92 ALA A CA 1
ATOM 708 C C . ALA A 1 92 ? 16.497 -3.879 23.082 1.00 15.82 92 ALA A C 1
ATOM 709 O O . ALA A 1 92 ? 17.410 -3.299 23.685 1.00 16.61 92 ALA A O 1
ATOM 711 N N . VAL A 1 93 ? 16.456 -5.211 22.966 1.00 14.21 93 VAL A N 1
ATOM 712 C CA . VAL A 1 93 ? 17.524 -6.037 23.517 1.00 15.00 93 VAL A CA 1
ATOM 713 C C . VAL A 1 93 ? 18.799 -5.850 22.709 1.00 15.99 93 VAL A C 1
ATOM 714 O O . VAL A 1 93 ? 19.888 -5.672 23.270 1.00 17.44 93 VAL A O 1
ATOM 718 N N . LEU A 1 94 ? 18.678 -5.881 21.381 1.00 16.54 94 LEU A N 1
ATOM 719 C CA . LEU A 1 94 ? 19.844 -5.775 20.508 1.00 14.10 94 LEU A CA 1
ATOM 720 C C . LEU A 1 94 ? 20.599 -4.469 20.730 1.00 16.87 94 LEU A C 1
ATOM 721 O O . LEU A 1 94 ? 21.836 -4.460 20.776 1.00 18.00 94 LEU A O 1
ATOM 726 N N . ASP A 1 95 ? 19.884 -3.354 20.844 1.00 19.36 95 ASP A N 1
ATOM 727 C CA . ASP A 1 95 ? 20.579 -2.086 21.009 1.00 17.44 95 ASP A CA 1
ATOM 728 C C . ASP A 1 95 ? 21.460 -2.115 22.251 1.00 20.73 95 ASP A C 1
ATOM 729 O O . ASP A 1 95 ? 22.621 -1.695 22.205 1.00 20.50 95 ASP A O 1
ATOM 734 N N . LEU A 1 96 ? 20.956 -2.695 23.341 1.00 18.62 96 LEU A N 1
ATOM 735 C CA . LEU A 1 96 ? 21.770 -2.847 24.543 1.00 19.72 96 LEU A CA 1
ATOM 736 C C . LEU A 1 96 ? 22.970 -3.751 24.284 1.00 21.02 96 LEU A C 1
ATOM 737 O O . LEU A 1 96 ? 24.099 -3.434 24.692 1.00 21.85 96 LEU A O 1
ATOM 742 N N . LEU A 1 97 ? 22.755 -4.869 23.582 1.00 18.40 97 LEU A N 1
ATOM 743 C CA . LEU A 1 97 ? 23.869 -5.751 23.251 1.00 20.22 97 LEU A CA 1
ATOM 744 C C . LEU A 1 97 ? 24.916 -5.047 22.399 1.00 21.88 97 LEU A C 1
ATOM 745 O O . LEU A 1 97 ? 26.112 -5.332 22.526 1.00 22.38 97 LEU A O 1
ATOM 750 N N . THR A 1 98 ? 24.503 -4.130 21.529 1.00 20.09 98 THR A N 1
ATOM 751 C CA . THR A 1 98 ? 25.472 -3.419 20.702 1.00 21.56 98 THR A CA 1
ATOM 752 C C . THR A 1 98 ? 26.053 -2.200 21.393 1.00 19.78 98 THR A C 1
ATOM 753 O O . THR A 1 98 ? 26.891 -1.515 20.785 1.00 20.57 98 THR A O 1
ATOM 757 N N . ASP A 1 99 ? 25.627 -1.896 22.626 1.00 20.32 99 ASP A N 1
ATOM 758 C CA . ASP A 1 99 ? 26.041 -0.661 23.292 1.00 23.18 99 ASP A CA 1
ATOM 759 C C . ASP A 1 99 ? 25.639 0.572 22.478 1.00 28.57 99 ASP A C 1
ATOM 760 O O . ASP A 1 99 ? 26.432 1.493 22.276 1.00 22.16 99 ASP A O 1
ATOM 765 N N . GLY A 1 100 ? 24.385 0.588 22.014 1.00 21.57 100 GLY A N 1
ATOM 766 C CA . GLY A 1 100 ? 23.849 1.771 21.372 1.00 18.10 100 GLY A CA 1
ATOM 767 C C . GLY A 1 100 ? 24.296 2.021 19.946 1.00 20.27 100 GLY A C 1
ATOM 768 O O . GLY A 1 100 ? 24.306 3.174 19.508 1.00 22.19 100 GLY A O 1
ATOM 769 N N . ARG A 1 101 ? 24.642 0.976 19.189 1.00 15.36 101 ARG A N 1
ATOM 770 C CA . ARG A 1 101 ? 25.091 1.155 17.814 1.00 16.84 101 ARG A CA 1
ATOM 771 C C . ARG A 1 101 ? 24.006 0.863 16.782 1.00 17.89 101 ARG A C 1
ATOM 772 O O . ARG A 1 101 ? 24.260 0.998 15.577 1.00 17.71 101 ARG A O 1
ATOM 780 N N . LEU A 1 102 ? 22.812 0.493 17.225 1.00 16.91 102 LEU A N 1
ATOM 781 C CA . LEU A 1 102 ? 21.762 0.032 16.334 1.00 16.47 102 LEU A CA 1
ATOM 782 C C . LEU A 1 102 ? 21.067 1.186 15.617 1.00 17.77 102 LEU A C 1
ATOM 783 O O . LEU A 1 102 ? 20.811 2.246 16.201 1.00 16.99 102 LEU A O 1
ATOM 788 N N . GLU A 1 103 ? 20.782 0.979 14.331 1.00 18.33 103 GLU A N 1
ATOM 789 C CA . GLU A 1 103 ? 19.919 1.850 13.539 1.00 16.86 103 GLU A CA 1
ATOM 790 C C . GLU A 1 103 ? 18.773 0.995 13.013 1.00 16.80 103 GLU A C 1
ATOM 791 O O . GLU A 1 103 ? 19.017 -0.093 12.485 1.00 17.37 103 GLU A O 1
ATOM 797 N N . VAL A 1 104 ? 17.530 1.462 13.134 1.00 14.43 104 VAL A N 1
ATOM 798 C CA . VAL A 1 104 ? 16.385 0.591 12.828 1.00 16.64 104 VAL A CA 1
ATOM 799 C C . VAL A 1 104 ? 15.675 1.150 11.607 1.00 17.97 104 VAL A C 1
ATOM 800 O O . VAL A 1 104 ? 14.867 2.081 11.719 1.00 17.42 104 VAL A O 1
ATOM 804 N N . GLY A 1 105 ? 15.949 0.565 10.443 1.00 16.76 105 GLY A N 1
ATOM 805 C CA . GLY A 1 105 ? 15.258 0.928 9.223 1.00 13.80 105 GLY A CA 1
ATOM 806 C C . GLY A 1 105 ? 14.106 -0.028 8.954 1.00 15.84 105 GLY A C 1
ATOM 807 O O . GLY A 1 105 ? 14.234 -1.242 9.131 1.00 17.69 105 GLY A O 1
ATOM 808 N N . PHE A 1 106 ? 12.980 0.543 8.534 1.00 15.50 106 PHE A N 1
ATOM 809 C CA . PHE A 1 106 ? 11.762 -0.190 8.234 1.00 15.81 106 PHE A CA 1
ATOM 810 C C . PHE A 1 106 ? 11.331 0.086 6.798 1.00 17.47 106 PHE A C 1
ATOM 811 O O . PHE A 1 106 ? 11.440 1.220 6.307 1.00 14.70 106 PHE A O 1
ATOM 819 N N . GLY A 1 107 ? 10.794 -0.940 6.143 1.00 20.35 107 GLY A N 1
ATOM 820 C CA . GLY A 1 107 ? 10.164 -0.760 4.850 1.00 18.55 107 GLY A CA 1
ATOM 821 C C . GLY A 1 107 ? 8.935 -1.640 4.749 1.00 23.87 107 GLY A C 1
ATOM 822 O O . GLY A 1 107 ? 8.749 -2.576 5.531 1.00 22.92 107 GLY A O 1
ATOM 823 N N . SER A 1 108 ? 8.086 -1.313 3.776 1.00 22.05 108 SER A N 1
ATOM 824 C CA . SER A 1 108 ? 6.814 -2.003 3.624 1.00 27.24 108 SER A CA 1
ATOM 825 C C . SER A 1 108 ? 6.825 -3.019 2.502 1.00 34.54 108 SER A C 1
ATOM 826 O O . SER A 1 108 ? 6.282 -4.118 2.659 1.00 33.38 108 SER A O 1
ATOM 829 N N . GLY A 1 109 ? 7.402 -2.652 1.362 1.00 41.16 109 GLY A N 1
ATOM 830 C CA . GLY A 1 109 ? 7.287 -3.443 0.157 1.00 37.88 109 GLY A CA 1
ATOM 831 C C . GLY A 1 109 ? 7.973 -4.777 0.288 1.00 36.19 109 GLY A C 1
ATOM 832 O O . GLY A 1 109 ? 8.567 -5.129 1.311 1.00 34.20 109 GLY A O 1
ATOM 833 N N . GLY A 1 110 ? 7.881 -5.537 -0.789 1.00 34.03 110 GLY A N 1
ATOM 834 C CA . GLY A 1 110 ? 8.489 -6.847 -0.849 1.00 37.28 110 GLY A CA 1
ATOM 835 C C . GLY A 1 110 ? 7.859 -7.655 -1.961 1.00 35.12 110 GLY A C 1
ATOM 836 O O . GLY A 1 110 ? 6.917 -7.225 -2.624 1.00 35.81 110 GLY A O 1
ATOM 837 N N . THR A 1 111 ? 8.413 -8.834 -2.154 1.00 30.15 111 THR A N 1
ATOM 838 C CA . THR A 1 111 ? 7.899 -9.754 -3.144 1.00 29.85 111 THR A CA 1
ATOM 839 C C . THR A 1 111 ? 6.472 -10.130 -2.764 1.00 29.15 111 THR A C 1
ATOM 840 O O . THR A 1 111 ? 6.243 -10.571 -1.631 1.00 29.49 111 THR A O 1
ATOM 844 N N . PRO A 1 112 ? 5.492 -9.937 -3.646 1.00 29.53 112 PRO A N 1
ATOM 845 C CA . PRO A 1 112 ? 4.087 -10.139 -3.246 1.00 31.28 112 PRO A CA 1
ATOM 846 C C . PRO A 1 112 ? 3.801 -11.495 -2.617 1.00 30.95 112 PRO A C 1
ATOM 847 O O . PRO A 1 112 ? 3.107 -11.550 -1.594 1.00 27.77 112 PRO A O 1
ATOM 851 N N . THR A 1 113 ? 4.324 -12.592 -3.180 1.00 26.38 113 THR A N 1
ATOM 852 C CA . THR A 1 113 ? 4.029 -13.916 -2.623 1.00 28.67 113 THR A CA 1
ATOM 853 C C . THR A 1 113 ? 4.611 -14.110 -1.223 1.00 23.92 113 THR A C 1
ATOM 854 O O . THR A 1 113 ? 4.141 -14.986 -0.490 1.00 23.54 113 THR A O 1
ATOM 858 N N . SER A 1 114 ? 5.607 -13.317 -0.825 1.00 21.95 114 SER A N 1
ATOM 859 C CA . SER A 1 114 ? 6.154 -13.459 0.526 1.00 21.06 114 SER A CA 1
ATOM 860 C C . SER A 1 114 ? 5.228 -12.943 1.625 1.00 22.35 114 SER A C 1
ATOM 861 O O . SER A 1 114 ? 5.439 -13.287 2.798 1.00 21.85 114 SER A O 1
ATOM 864 N N . PHE A 1 115 ? 4.218 -12.128 1.297 1.00 20.65 115 PHE A N 1
ATOM 865 C CA . PHE A 1 115 ? 3.316 -11.642 2.341 1.00 21.46 115 PHE A CA 1
ATOM 866 C C . PHE A 1 115 ? 2.353 -12.726 2.801 1.00 21.84 115 PHE A C 1
ATOM 867 O O . PHE A 1 115 ? 1.919 -12.712 3.961 1.00 17.06 115 PHE A O 1
ATOM 875 N N . LEU A 1 116 ? 2.008 -13.659 1.901 1.00 17.92 116 LEU A N 1
ATOM 876 C CA . LEU A 1 116 ? 0.911 -14.587 2.167 1.00 23.81 116 LEU A CA 1
ATOM 877 C C . LEU A 1 116 ? 1.129 -15.439 3.409 1.00 24.15 116 LEU A C 1
ATOM 878 O O . LEU A 1 116 ? 0.169 -15.598 4.185 1.00 20.71 116 LEU A O 1
ATOM 883 N N . PRO A 1 117 ? 2.327 -15.987 3.668 1.00 21.80 117 PRO A N 1
ATOM 884 C CA . PRO A 1 117 ? 2.550 -16.726 4.921 1.00 21.56 117 PRO A CA 1
ATOM 885 C C . PRO A 1 117 ? 2.373 -15.903 6.178 1.00 21.66 117 P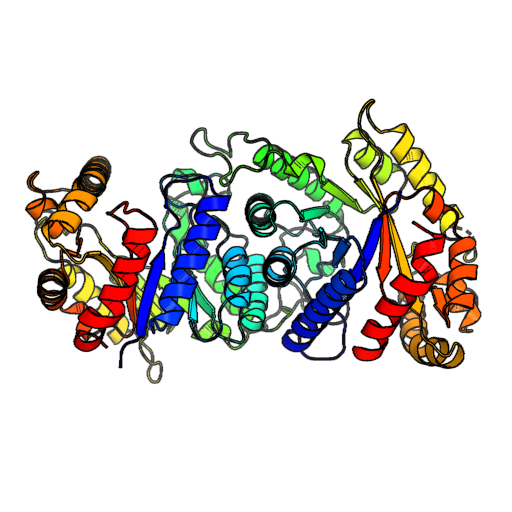RO A C 1
ATOM 886 O O . PRO A 1 117 ? 2.344 -16.482 7.269 1.00 23.38 117 PRO A O 1
ATOM 890 N N . PHE A 1 118 ? 2.301 -14.583 6.084 1.00 24.17 118 PHE A N 1
ATOM 891 C CA . PHE A 1 118 ? 2.164 -13.751 7.271 1.00 24.24 118 PHE A CA 1
ATOM 892 C C . PHE A 1 118 ? 0.758 -13.187 7.418 1.00 26.64 118 PHE A C 1
ATOM 893 O O . PHE A 1 118 ? 0.538 -12.287 8.235 1.00 26.65 118 PHE A O 1
ATOM 901 N N . GLY A 1 119 ? -0.198 -13.707 6.658 1.00 28.61 119 GLY A N 1
ATOM 902 C CA . GLY A 1 119 ? -1.583 -13.353 6.873 1.00 30.31 119 GLY A CA 1
ATOM 903 C C . GLY A 1 119 ? -2.006 -12.038 6.267 1.00 29.33 119 GLY A C 1
ATOM 904 O O . GLY A 1 119 ? -2.917 -11.389 6.789 1.00 30.40 119 GLY A O 1
ATOM 905 N N . LEU A 1 120 ? -1.374 -11.619 5.179 1.00 24.38 120 LEU A N 1
ATOM 906 C CA . LEU A 1 120 ? -1.788 -10.394 4.519 1.00 24.55 120 LEU A CA 1
ATOM 907 C C . LEU A 1 120 ? -1.350 -10.499 3.072 1.00 25.17 120 LEU A C 1
ATOM 908 O O . LEU A 1 120 ? -0.612 -11.408 2.694 1.00 25.73 120 LEU A O 1
ATOM 913 N N . THR A 1 121 ? -1.807 -9.557 2.267 1.00 25.28 121 THR A N 1
ATOM 914 C CA . THR A 1 121 ? -1.366 -9.467 0.891 1.00 23.37 121 THR A CA 1
ATOM 915 C C . THR A 1 121 ? -0.566 -8.188 0.696 1.00 24.59 121 THR A C 1
ATOM 916 O O . THR A 1 121 ? -0.629 -7.260 1.508 1.00 23.31 121 THR A O 1
ATOM 920 N N . SER A 1 122 ? 0.186 -8.165 -0.406 1.00 22.30 122 SER A N 1
ATOM 921 C CA . SER A 1 122 ? 0.941 -6.984 -0.808 1.00 22.05 122 SER A CA 1
ATOM 922 C C . SER A 1 122 ? 0.081 -5.727 -0.805 1.00 25.83 122 SER A C 1
ATOM 923 O O . SER A 1 122 ? 0.531 -4.665 -0.360 1.00 25.13 122 SER A O 1
ATOM 926 N N . GLU A 1 123 ? -1.166 -5.826 -1.294 1.00 26.01 123 GLU A N 1
ATOM 927 C CA . GLU A 1 123 ? -2.060 -4.668 -1.315 1.00 24.98 123 GLU A CA 1
ATOM 928 C C . GLU A 1 123 ? -2.372 -4.111 0.069 1.00 27.58 123 GLU A C 1
ATOM 929 O O . GLU A 1 123 ? -2.769 -2.948 0.166 1.00 22.19 123 GLU A O 1
ATOM 935 N N . GLN A 1 124 ? -2.241 -4.908 1.129 1.00 22.85 124 GLN A N 1
ATOM 936 C CA . GLN A 1 124 ? -2.496 -4.437 2.486 1.00 20.69 124 GLN A CA 1
ATOM 937 C C . GLN A 1 124 ? -1.245 -3.899 3.181 1.00 25.94 124 GLN A C 1
ATOM 938 O O . GLN A 1 124 ? -1.333 -3.500 4.352 1.00 23.37 124 GLN A O 1
ATOM 944 N N . ARG A 1 125 ? -0.096 -3.862 2.490 1.00 20.31 125 ARG A N 1
ATOM 945 C CA . ARG A 1 125 ? 1.179 -3.646 3.178 1.00 23.43 125 ARG A CA 1
ATOM 946 C C . ARG A 1 125 ? 1.260 -2.262 3.805 1.00 27.09 125 ARG A C 1
ATOM 947 O O . ARG A 1 125 ? 1.841 -2.106 4.883 1.00 20.82 125 ARG A O 1
ATOM 955 N N . GLY A 1 126 ? 0.685 -1.243 3.150 1.00 22.19 126 GLY A N 1
ATOM 956 C CA . GLY A 1 126 ? 0.834 0.115 3.653 1.00 25.51 126 GLY A CA 1
ATOM 957 C C . GLY A 1 126 ? 0.077 0.353 4.947 1.00 24.78 126 GLY A C 1
ATOM 958 O O . GLY A 1 126 ? 0.607 0.949 5.893 1.00 23.97 126 GLY A O 1
ATOM 959 N N . ALA A 1 127 ? -1.168 -0.119 5.015 1.00 21.90 127 ALA A N 1
ATOM 960 C CA . ALA A 1 127 ? -1.945 0.037 6.234 1.00 21.67 127 ALA A CA 1
ATOM 961 C C . ALA A 1 127 ? -1.344 -0.767 7.379 1.00 22.37 127 ALA A C 1
ATOM 962 O O . ALA A 1 127 ? -1.301 -0.299 8.525 1.00 22.05 127 ALA A O 1
ATOM 964 N N . VAL A 1 128 ? -0.901 -1.991 7.098 1.00 20.74 128 VAL A N 1
ATOM 965 C CA . VAL A 1 128 ? -0.301 -2.800 8.154 1.00 23.50 128 VAL A CA 1
ATOM 966 C C . VAL A 1 128 ? 1.012 -2.171 8.638 1.00 21.48 128 VAL A C 1
ATOM 967 O O . VAL A 1 128 ? 1.291 -2.128 9.846 1.00 17.96 128 VAL A O 1
ATOM 971 N N . PHE A 1 129 ? 1.832 -1.668 7.706 1.00 20.53 129 PHE A N 1
ATOM 972 C CA . PHE A 1 129 ? 3.029 -0.900 8.063 1.00 20.37 129 PHE A CA 1
ATOM 973 C C . PHE A 1 129 ? 2.737 0.180 9.103 1.00 23.20 129 PHE A C 1
ATOM 974 O O . PHE A 1 129 ? 3.379 0.234 10.164 1.00 19.58 129 PHE A O 1
ATOM 982 N N . ALA A 1 130 ? 1.758 1.036 8.817 1.00 19.73 130 ALA A N 1
ATOM 983 C CA . ALA A 1 130 ? 1.460 2.151 9.706 1.00 20.90 130 ALA A CA 1
ATOM 984 C C . ALA A 1 130 ? 0.982 1.663 11.064 1.00 21.10 130 ALA A C 1
ATOM 985 O O . ALA A 1 130 ? 1.337 2.246 12.091 1.00 22.04 130 ALA A O 1
ATOM 987 N N . ASP A 1 131 ? 0.171 0.594 11.092 1.00 21.38 131 ASP A N 1
ATOM 988 C CA . ASP A 1 131 ? -0.284 0.052 12.375 1.00 21.85 131 ASP A CA 1
ATOM 989 C C . ASP A 1 131 ? 0.880 -0.522 13.178 1.00 20.37 131 ASP A C 1
ATOM 990 O O . ASP A 1 131 ? 0.984 -0.298 14.388 1.00 19.71 131 ASP A O 1
ATOM 995 N N . HIS A 1 132 ? 1.755 -1.280 12.519 1.00 19.73 132 HIS A N 1
ATOM 996 C CA . HIS A 1 132 ? 2.877 -1.907 13.210 1.00 17.23 132 HIS A CA 1
ATOM 997 C C . HIS A 1 132 ? 3.873 -0.868 13.707 1.00 17.63 132 HIS A C 1
ATOM 998 O O . HIS A 1 132 ? 4.375 -0.970 14.835 1.00 19.05 132 HIS A O 1
ATOM 1005 N N . LEU A 1 133 ? 4.169 0.131 12.875 1.00 18.26 133 LEU A N 1
ATOM 1006 C CA . LEU A 1 133 ? 5.080 1.196 13.275 1.00 19.52 133 LEU A CA 1
ATOM 1007 C C . LEU A 1 133 ? 4.540 1.934 14.488 1.00 17.31 133 LEU A C 1
ATOM 1008 O O . LEU A 1 133 ? 5.301 2.321 15.381 1.00 18.79 133 LEU A O 1
ATOM 1013 N N . HIS A 1 134 ? 3.222 2.140 14.528 1.00 19.55 134 HIS A N 1
ATOM 1014 C CA . HIS A 1 134 ? 2.611 2.816 15.660 1.00 22.27 134 HIS A CA 1
ATOM 1015 C C . HIS A 1 134 ? 2.747 1.983 16.927 1.00 21.25 134 HIS A C 1
ATOM 1016 O O . HIS A 1 134 ? 3.015 2.519 18.008 1.00 21.28 134 HIS A O 1
ATOM 1023 N N . LEU A 1 135 ? 2.535 0.674 16.817 1.00 19.80 135 LEU A N 1
ATOM 1024 C CA . LEU A 1 135 ? 2.668 -0.196 17.986 1.00 18.10 135 LEU A CA 1
ATOM 1025 C C . LEU A 1 135 ? 4.104 -0.208 18.490 1.00 19.53 135 LEU A C 1
ATOM 1026 O O . LEU A 1 135 ? 4.352 -0.119 19.699 1.00 18.44 135 LEU A O 1
ATOM 1031 N N . ILE A 1 136 ? 5.071 -0.310 17.581 1.00 16.95 136 ILE A N 1
ATOM 1032 C CA . ILE A 1 136 ? 6.466 -0.324 18.011 1.00 20.45 136 ILE A CA 1
ATOM 1033 C C . ILE A 1 136 ? 6.808 0.984 18.717 1.00 20.70 136 ILE A C 1
ATOM 1034 O O . ILE A 1 136 ? 7.359 0.993 19.827 1.00 21.09 136 ILE A O 1
ATOM 1039 N N . HIS A 1 137 ? 6.434 2.109 18.103 1.00 18.99 137 HIS A N 1
ATOM 1040 C CA . HIS A 1 137 ? 6.725 3.411 18.695 1.00 18.52 137 HIS A CA 1
ATOM 1041 C C . HIS A 1 137 ? 6.145 3.524 20.108 1.00 21.48 137 HIS A C 1
ATOM 1042 O O . HIS A 1 137 ? 6.836 3.956 21.044 1.00 19.43 137 HIS A O 1
ATOM 1049 N N . SER A 1 138 ? 4.892 3.099 20.285 1.00 21.02 138 SER A N 1
ATOM 1050 C CA . SER A 1 138 ? 4.261 3.110 21.605 1.00 22.11 138 SER A CA 1
ATOM 1051 C C . SER A 1 138 ? 4.998 2.215 22.586 1.00 20.38 138 SER A C 1
ATOM 1052 O O . SER A 1 138 ? 5.161 2.573 23.758 1.00 22.55 138 SER A O 1
ATOM 1055 N N . ALA A 1 139 ? 5.403 1.023 22.140 1.00 15.92 139 ALA A N 1
ATOM 1056 C CA . ALA A 1 139 ? 6.104 0.089 23.016 1.00 17.60 139 ALA A CA 1
ATOM 1057 C C . ALA A 1 139 ? 7.422 0.681 23.500 1.00 20.46 139 ALA A C 1
ATOM 1058 O O . ALA A 1 139 ? 7.720 0.680 24.705 1.00 21.05 139 ALA A O 1
ATOM 1060 N N . TRP A 1 140 ? 8.218 1.215 22.573 1.00 19.27 140 TRP A N 1
ATOM 1061 C CA . TRP A 1 140 ? 9.497 1.811 22.948 1.00 21.00 140 TRP A CA 1
ATOM 1062 C C . TRP A 1 140 ? 9.325 3.027 23.850 1.00 25.27 140 TRP A C 1
ATOM 1063 O O . TRP A 1 140 ? 10.199 3.301 24.680 1.00 21.07 140 TRP A O 1
ATOM 1074 N N . ARG A 1 141 ? 8.232 3.780 23.679 1.00 18.48 141 ARG A N 1
ATOM 1075 C CA . ARG A 1 141 ? 7.946 4.924 24.540 1.00 26.52 141 ARG A CA 1
ATOM 1076 C C . ARG A 1 141 ? 7.626 4.511 25.971 1.00 25.42 141 ARG A C 1
ATOM 1077 O O . ARG A 1 141 ? 7.724 5.343 26.880 1.00 26.84 141 ARG A O 1
ATOM 1085 N N . GLY A 1 142 ? 7.264 3.252 26.197 1.00 25.67 142 GLY A N 1
ATOM 1086 C CA . GLY A 1 142 ? 6.889 2.789 27.512 1.00 23.10 142 GLY A CA 1
ATOM 1087 C C . GLY A 1 142 ? 5.401 2.792 27.807 1.00 23.95 142 GLY A C 1
ATOM 1088 O O . GLY A 1 142 ? 5.028 2.652 28.976 1.00 25.43 142 GLY A O 1
ATOM 1089 N N . ASP A 1 143 ? 4.546 2.951 26.797 1.00 21.74 143 ASP A N 1
ATOM 1090 C CA . ASP A 1 143 ? 3.108 2.878 27.020 1.00 23.04 143 ASP A CA 1
ATOM 1091 C C . ASP A 1 143 ? 2.713 1.476 27.455 1.00 29.26 143 ASP A C 1
ATOM 1092 O O . ASP A 1 143 ? 3.469 0.514 27.279 1.00 24.35 143 ASP A O 1
ATOM 1097 N N . THR A 1 144 ? 1.507 1.364 28.023 1.00 25.51 144 THR A N 1
ATOM 1098 C CA . THR A 1 144 ? 0.996 0.059 28.407 1.00 29.63 144 THR A CA 1
ATOM 1099 C C . THR A 1 144 ? 0.646 -0.734 27.153 1.00 28.84 144 THR A C 1
ATOM 1100 O O . THR A 1 144 ? 0.255 -0.174 26.124 1.00 22.52 144 THR A O 1
ATOM 1104 N N . LEU A 1 145 ? 0.781 -2.052 27.254 1.00 24.69 145 LEU A N 1
ATOM 1105 C CA . LEU A 1 145 ? 0.644 -2.954 26.114 1.00 28.03 145 LEU A CA 1
ATOM 1106 C C . LEU A 1 145 ? -0.566 -3.845 26.393 1.00 27.97 145 LEU A C 1
ATOM 1107 O O . LEU A 1 145 ? -0.436 -4.896 27.023 1.00 29.87 145 LEU A O 1
ATOM 1112 N N . SER A 1 146 ? -1.744 -3.404 25.937 1.00 28.31 146 SER A N 1
ATOM 1113 C CA . SER A 1 146 ? -3.016 -4.122 26.086 1.00 30.23 146 SER A CA 1
ATOM 1114 C C . SER A 1 146 ? -3.446 -4.399 27.526 1.00 32.81 146 SER A C 1
ATOM 1115 O O . SER A 1 146 ? -4.466 -5.063 27.743 1.00 38.56 146 SER A O 1
ATOM 1118 N N . HIS A 1 147 ? -2.711 -3.896 28.510 1.00 30.05 147 HIS A N 1
ATOM 1119 C CA . HIS A 1 147 ? -3.061 -4.088 29.913 1.00 28.44 147 HIS A CA 1
ATOM 1120 C C . HIS A 1 147 ? -2.154 -3.220 30.772 1.00 30.30 147 HIS A C 1
ATOM 1121 O O . HIS A 1 147 ? -0.981 -3.026 30.432 1.00 31.98 147 HIS A O 1
ATOM 1128 N N . PRO A 1 148 ? -2.644 -2.701 31.900 1.00 32.33 148 PRO A N 1
ATOM 1129 C CA . PRO A 1 148 ? -1.819 -1.772 32.688 1.00 31.97 148 PRO A CA 1
ATOM 1130 C C . PRO A 1 148 ? -0.570 -2.397 33.306 1.00 31.55 148 PRO A C 1
ATOM 1131 O O . PRO A 1 148 ? 0.366 -1.649 33.612 1.00 31.39 148 PRO A O 1
ATOM 1135 N N . ASP A 1 149 ? -0.505 -3.714 33.527 1.00 33.89 149 ASP A N 1
ATOM 1136 C CA . ASP A 1 149 ? 0.737 -4.267 34.074 1.00 36.45 149 ASP A CA 1
ATOM 1137 C C . ASP A 1 149 ? 1.765 -4.650 33.017 1.00 31.40 149 ASP A C 1
ATOM 1138 O O . ASP A 1 149 ? 2.821 -5.182 33.385 1.00 29.64 149 ASP A O 1
ATOM 1143 N N . ASN A 1 150 ? 1.499 -4.385 31.736 1.00 29.82 150 ASN A N 1
ATOM 1144 C CA . ASN A 1 150 ? 2.413 -4.709 30.641 1.00 27.17 150 ASN A CA 1
ATOM 1145 C C . ASN A 1 150 ? 3.103 -3.441 30.139 1.00 26.52 150 ASN A C 1
ATOM 1146 O O . ASN A 1 150 ? 2.477 -2.611 29.467 1.00 27.01 150 ASN A O 1
ATOM 1151 N N . HIS A 1 151 ? 4.393 -3.305 30.454 1.00 24.83 151 HIS A N 1
ATOM 1152 C CA . HIS A 1 151 ? 5.278 -2.336 29.817 1.00 24.70 151 HIS A CA 1
ATOM 1153 C C . HIS A 1 151 ? 6.473 -3.082 29.236 1.00 19.70 151 HIS A C 1
ATOM 1154 O O . HIS A 1 151 ? 6.940 -4.057 29.824 1.00 20.38 151 HIS A O 1
ATOM 1161 N N . LEU A 1 152 ? 6.977 -2.611 28.097 1.00 16.23 152 LEU A N 1
ATOM 1162 C CA . LEU A 1 152 ? 8.111 -3.259 27.446 1.00 20.80 152 LEU A CA 1
ATOM 1163 C C . LEU A 1 152 ? 9.321 -3.352 28.371 1.00 17.16 152 LEU A C 1
ATOM 1164 O O . LEU A 1 152 ? 9.715 -2.363 28.993 1.00 16.99 152 LEU A O 1
ATOM 1169 N N . TYR A 1 153 ? 9.898 -4.553 28.468 1.00 17.90 153 TYR A N 1
ATOM 1170 C CA . TYR A 1 153 ? 11.187 -4.767 29.134 1.00 19.21 153 TYR A CA 1
ATOM 1171 C C . TYR A 1 153 ? 12.121 -5.467 28.151 1.00 16.67 153 TYR A C 1
ATOM 1172 O O . TYR A 1 153 ? 11.748 -6.509 27.593 1.00 19.00 153 TYR A O 1
ATOM 1181 N N . PRO A 1 154 ? 13.345 -4.953 27.919 1.00 18.80 154 PRO A N 1
ATOM 1182 C CA . PRO A 1 154 ? 13.984 -3.782 28.539 1.00 18.00 154 PRO A CA 1
ATOM 1183 C C . PRO A 1 154 ? 13.401 -2.515 27.965 1.00 20.29 154 PRO A C 1
ATOM 1184 O O . PRO A 1 154 ? 12.893 -2.550 26.841 1.00 20.18 154 PRO A O 1
ATOM 1188 N N . PRO A 1 155 ? 13.451 -1.390 28.681 1.00 20.12 155 PRO A N 1
ATOM 1189 C CA . PRO A 1 155 ? 13.005 -0.133 28.079 1.00 18.06 155 PRO A CA 1
ATOM 1190 C C . PRO A 1 155 ? 13.890 0.227 26.901 1.00 20.52 155 PRO A C 1
ATOM 1191 O O . PRO A 1 155 ? 15.055 -0.168 26.822 1.00 19.15 155 PRO A O 1
ATOM 1195 N N . ALA A 1 156 ? 13.320 0.979 25.967 1.00 19.62 156 ALA A N 1
ATOM 1196 C CA . ALA A 1 156 ? 14.070 1.485 24.819 1.00 24.80 156 ALA A CA 1
ATOM 1197 C C . ALA A 1 156 ? 13.593 2.891 24.461 1.00 25.66 156 ALA A C 1
ATOM 1198 O O . ALA A 1 156 ? 13.185 3.157 23.324 1.00 24.37 156 ALA A O 1
ATOM 1200 N N . PRO A 1 157 ? 13.636 3.826 25.414 1.00 23.60 157 PRO A N 1
ATOM 1201 C CA . PRO A 1 157 ? 13.259 5.202 25.074 1.00 26.97 157 PRO A CA 1
ATOM 1202 C C . PRO A 1 157 ? 14.198 5.834 24.070 1.00 25.26 157 PRO A C 1
ATOM 1203 O O . PRO A 1 157 ? 13.828 6.835 23.456 1.00 32.81 157 PRO A O 1
ATOM 1207 N N . GLN A 1 158 ? 15.400 5.287 23.874 1.00 24.37 158 GLN A N 1
ATOM 1208 C CA . GLN A 1 158 ? 16.325 5.905 22.936 1.00 25.48 158 GLN A CA 1
ATOM 1209 C C . GLN A 1 158 ? 16.097 5.485 21.488 1.00 24.64 158 GLN A C 1
ATOM 1210 O O . GLN A 1 158 ? 16.690 6.097 20.584 1.00 21.86 158 GLN A O 1
ATOM 1216 N N . LEU A 1 159 ? 15.255 4.482 21.226 1.00 22.77 159 LEU A N 1
ATOM 1217 C CA . LEU A 1 159 ? 15.253 3.929 19.876 1.00 23.99 159 LEU A CA 1
ATOM 1218 C C . LEU A 1 159 ? 14.375 4.698 18.907 1.00 20.04 159 LEU A C 1
ATOM 1219 O O . LEU A 1 159 ? 14.630 4.628 17.702 1.00 20.72 159 LEU A O 1
ATOM 1224 N N . ALA A 1 160 ? 13.336 5.404 19.380 1.00 22.39 160 ALA A N 1
ATOM 1225 C CA . ALA A 1 160 ? 12.463 6.105 18.437 1.00 21.80 160 ALA A CA 1
ATOM 1226 C C . ALA A 1 160 ? 13.244 7.113 17.606 1.00 21.45 160 ALA A C 1
ATOM 1227 O O . ALA A 1 160 ? 12.932 7.328 16.428 1.00 22.65 160 ALA A O 1
ATOM 1229 N N . ALA A 1 161 ? 14.288 7.707 18.186 1.00 21.33 161 ALA A N 1
ATOM 1230 C CA . ALA A 1 161 ? 15.092 8.694 17.473 1.00 22.41 161 ALA A CA 1
ATOM 1231 C C . ALA A 1 161 ? 15.996 8.066 16.417 1.00 20.52 161 ALA A C 1
ATOM 1232 O O . ALA A 1 161 ? 16.649 8.805 15.671 1.00 21.00 161 ALA A O 1
ATOM 1234 N N . ARG A 1 162 ? 16.069 6.734 16.335 1.00 18.56 162 ARG A N 1
ATOM 1235 C CA . ARG A 1 162 ? 16.910 6.076 15.336 1.00 18.01 162 ARG A CA 1
ATOM 1236 C C . ARG A 1 162 ? 16.089 5.225 14.372 1.00 20.11 162 ARG A C 1
ATOM 1237 O O . ARG A 1 162 ? 16.570 4.203 13.851 1.00 18.02 162 ARG A O 1
ATOM 1245 N N . ILE A 1 163 ? 14.854 5.642 14.116 1.00 17.62 163 ILE A N 1
ATOM 1246 C CA . ILE A 1 163 ? 14.025 5.005 13.101 1.00 17.15 163 ILE A CA 1
ATOM 1247 C C . ILE A 1 163 ? 14.339 5.605 11.740 1.00 17.90 163 ILE A C 1
ATOM 1248 O O . ILE A 1 163 ? 14.492 6.825 11.599 1.00 17.84 163 ILE A O 1
ATOM 1253 N N . TRP A 1 164 ? 14.407 4.742 10.727 1.00 15.10 164 TRP A N 1
ATOM 1254 C CA . TRP A 1 164 ? 14.538 5.137 9.333 1.00 16.90 164 TRP A CA 1
ATOM 1255 C C . TRP A 1 164 ? 13.428 4.471 8.531 1.00 16.87 164 TRP A C 1
ATOM 1256 O O . TRP A 1 164 ? 13.008 3.351 8.850 1.00 17.63 164 TRP A O 1
ATOM 1267 N N . ILE A 1 165 ? 12.979 5.150 7.477 1.00 16.85 165 ILE A N 1
ATOM 1268 C CA . ILE A 1 165 ? 11.908 4.677 6.598 1.00 15.81 165 ILE A CA 1
ATOM 1269 C C . ILE A 1 165 ? 12.454 4.628 5.168 1.00 19.20 165 ILE A C 1
ATOM 1270 O O . ILE A 1 165 ? 12.973 5.627 4.660 1.00 18.20 165 ILE A O 1
ATOM 1275 N N . ALA A 1 166 ? 12.365 3.466 4.529 1.00 17.33 166 ALA A N 1
ATOM 1276 C CA . ALA A 1 166 ? 12.692 3.346 3.111 1.00 20.32 166 ALA A CA 1
ATOM 1277 C C . ALA A 1 166 ? 11.468 3.726 2.292 1.00 21.61 166 ALA A C 1
ATOM 1278 O O . ALA A 1 166 ? 10.369 3.234 2.554 1.00 18.47 166 ALA A O 1
ATOM 1280 N N . THR A 1 167 ? 11.644 4.614 1.322 1.00 20.83 167 THR A N 1
ATOM 1281 C CA . THR A 1 167 ? 10.523 4.935 0.448 1.00 26.88 167 THR A CA 1
ATOM 1282 C C . THR A 1 167 ? 11.042 5.272 -0.939 1.00 27.05 167 THR A C 1
ATOM 1283 O O . THR A 1 167 ? 12.202 5.655 -1.115 1.00 22.98 167 THR A O 1
ATOM 1287 N N . PHE A 1 168 ? 10.159 5.086 -1.926 1.00 26.25 168 PHE A N 1
ATOM 1288 C CA . PHE A 1 168 ? 10.390 5.464 -3.312 1.00 25.39 168 PHE A CA 1
ATOM 1289 C C . PHE A 1 168 ? 9.689 6.760 -3.707 1.00 24.84 168 PHE A C 1
ATOM 1290 O O . PHE A 1 168 ? 9.904 7.238 -4.826 1.00 22.82 168 PHE A O 1
ATOM 1298 N N . SER A 1 169 ? 8.850 7.321 -2.841 1.00 25.11 169 SER A N 1
ATOM 1299 C CA . SER A 1 169 ? 7.862 8.312 -3.239 1.00 25.93 169 SER A CA 1
ATOM 1300 C C . SER A 1 169 ? 7.948 9.580 -2.404 1.00 26.96 169 SER A C 1
ATOM 1301 O O . SER A 1 169 ? 8.353 9.556 -1.240 1.00 27.63 169 SER A O 1
ATOM 1304 N N . VAL A 1 170 ? 7.555 10.699 -3.030 1.00 23.61 170 VAL A N 1
ATOM 1305 C CA . VAL A 1 170 ? 7.476 11.978 -2.334 1.00 23.40 170 VAL A CA 1
ATOM 1306 C C . VAL A 1 170 ? 6.548 11.867 -1.132 1.00 30.16 170 VAL A C 1
ATOM 1307 O O . VAL A 1 170 ? 6.814 12.440 -0.066 1.00 25.51 170 VAL A O 1
ATOM 1311 N N . GLU A 1 171 ? 5.446 11.124 -1.279 1.00 27.23 171 GLU A N 1
ATOM 1312 C CA . GLU A 1 171 ? 4.477 11.039 -0.189 1.00 29.97 171 GLU A CA 1
ATOM 1313 C C . GLU A 1 171 ? 5.055 10.272 0.997 1.00 27.13 171 GLU A C 1
ATOM 1314 O O . GLU A 1 171 ? 4.860 10.668 2.151 1.00 28.90 171 GLU A O 1
ATOM 1320 N N . GLY A 1 172 ? 5.765 9.167 0.733 1.00 26.24 172 GLY A N 1
ATOM 1321 C CA . GLY A 1 172 ? 6.432 8.461 1.816 1.00 26.81 172 GLY A CA 1
ATOM 1322 C C . GLY A 1 172 ? 7.470 9.324 2.502 1.00 24.49 172 GLY A C 1
ATOM 1323 O O . GLY A 1 172 ? 7.633 9.261 3.727 1.00 20.19 172 GLY A O 1
ATOM 1324 N N . ALA A 1 173 ? 8.148 10.173 1.728 1.00 20.00 173 ALA A N 1
ATOM 1325 C CA . ALA A 1 173 ? 9.152 11.069 2.287 1.00 22.47 173 ALA A CA 1
ATOM 1326 C C . ALA A 1 173 ? 8.518 12.134 3.170 1.00 24.12 173 ALA A C 1
ATOM 1327 O O . ALA A 1 173 ? 9.084 12.509 4.208 1.00 18.33 173 ALA A O 1
ATOM 1329 N N . ILE A 1 174 ? 7.359 12.658 2.765 1.00 20.99 174 ILE A N 1
ATOM 1330 C CA . ILE A 1 174 ? 6.652 13.598 3.628 1.00 22.85 174 ILE A CA 1
ATOM 1331 C C . ILE A 1 174 ? 6.274 12.926 4.940 1.00 20.64 174 ILE A C 1
ATOM 1332 O O . ILE A 1 174 ? 6.493 13.475 6.026 1.00 24.22 174 ILE A O 1
ATOM 1337 N N . ARG A 1 175 ? 5.724 11.714 4.856 1.00 21.38 175 ARG A N 1
ATOM 1338 C CA . ARG A 1 175 ? 5.333 11.000 6.065 1.00 23.87 175 ARG A CA 1
ATOM 1339 C C . ARG A 1 175 ? 6.539 10.733 6.959 1.00 21.89 175 ARG A C 1
ATOM 1340 O O . ARG A 1 175 ? 6.450 10.866 8.183 1.00 21.70 175 ARG A O 1
ATOM 1348 N N . ALA A 1 176 ? 7.688 10.389 6.367 1.00 21.31 176 ALA A N 1
ATOM 1349 C CA . ALA A 1 176 ? 8.886 10.180 7.176 1.00 21.87 176 ALA A CA 1
ATOM 1350 C C . ALA A 1 176 ? 9.364 11.483 7.812 1.00 19.72 176 ALA A C 1
ATOM 1351 O O . ALA A 1 176 ? 9.665 11.522 9.013 1.00 21.86 176 ALA A O 1
ATOM 1353 N N . GLY A 1 177 ? 9.448 12.562 7.027 1.00 21.62 177 GLY A N 1
ATOM 1354 C CA . GLY A 1 177 ? 9.883 13.840 7.588 1.00 17.38 177 GLY A CA 1
ATOM 1355 C C . GLY A 1 177 ? 8.963 14.344 8.688 1.00 21.10 177 GLY A C 1
ATOM 1356 O O . GLY A 1 177 ? 9.422 14.818 9.732 1.00 21.28 177 GLY A O 1
ATOM 1357 N N . GLN A 1 178 ? 7.650 14.232 8.476 1.00 18.25 178 GLN A N 1
ATOM 1358 C CA . GLN A 1 178 ? 6.692 14.698 9.477 1.00 20.43 178 GLN A CA 1
ATOM 1359 C C . GLN A 1 178 ? 6.933 14.039 10.826 1.00 19.34 178 GLN A C 1
ATOM 1360 O O . GLN A 1 178 ? 6.865 14.690 11.880 1.00 20.77 178 GLN A O 1
ATOM 1366 N N . ALA A 1 179 ? 7.215 12.746 10.813 1.00 19.37 179 ALA A N 1
ATOM 1367 C CA . ALA A 1 179 ? 7.492 12.008 12.029 1.00 20.95 179 ALA A CA 1
ATOM 1368 C C . ALA A 1 179 ? 8.913 12.221 12.533 1.00 21.01 179 ALA A C 1
ATOM 1369 O O . ALA A 1 179 ? 9.222 11.807 13.654 1.00 21.02 179 ALA A O 1
ATOM 1371 N N . GLY A 1 180 ? 9.786 12.842 11.743 1.00 20.38 180 GLY A N 1
ATOM 1372 C CA . GLY A 1 180 ? 11.159 13.027 12.177 1.00 19.66 180 GLY A CA 1
ATOM 1373 C C . GLY A 1 180 ? 12.060 11.836 11.945 1.00 22.69 180 GLY A C 1
ATOM 1374 O O . GLY A 1 180 ? 13.198 11.820 12.439 1.00 20.14 180 GLY A O 1
ATOM 1375 N N . HIS A 1 181 ? 11.592 10.840 11.204 1.00 18.52 181 HIS A N 1
ATOM 1376 C CA . HIS A 1 181 ? 12.383 9.659 10.914 1.00 18.30 181 HIS A CA 1
ATOM 1377 C C . HIS A 1 181 ? 13.454 9.969 9.869 1.00 19.45 181 HIS A C 1
ATOM 1378 O O . HIS A 1 181 ? 13.431 11.005 9.197 1.00 19.21 181 HIS A O 1
ATOM 1385 N N . GLY A 1 182 ? 14.408 9.048 9.732 1.00 20.19 182 GLY A N 1
ATOM 1386 C CA . GLY A 1 182 ? 15.381 9.149 8.659 1.00 16.80 182 GLY A CA 1
ATOM 1387 C C . GLY A 1 182 ? 14.797 8.686 7.334 1.00 18.45 182 GLY A C 1
ATOM 1388 O O . GLY A 1 182 ? 13.859 7.894 7.279 1.00 16.76 182 GLY A O 1
ATOM 1389 N N . LEU A 1 183 ? 15.357 9.210 6.253 1.00 16.91 183 LEU A N 1
ATOM 1390 C CA . LEU A 1 183 ? 14.952 8.855 4.902 1.00 20.08 183 LEU A CA 1
ATOM 1391 C C . LEU A 1 183 ? 15.965 7.890 4.296 1.00 19.65 183 LEU A C 1
ATOM 1392 O O . LEU A 1 183 ? 17.162 8.196 4.237 1.00 17.40 183 LEU A O 1
ATOM 1397 N N . MET A 1 184 ? 15.488 6.746 3.814 1.00 16.41 184 MET A N 1
ATOM 1398 C CA . MET A 1 184 ? 16.353 5.732 3.220 1.00 18.24 184 MET A CA 1
ATOM 1399 C C . MET A 1 184 ? 16.049 5.699 1.729 1.00 21.57 184 MET A C 1
ATOM 1400 O O . MET A 1 184 ? 14.934 5.332 1.340 1.00 17.87 184 MET A O 1
ATOM 1405 N N . LEU A 1 185 ? 17.025 6.085 0.898 1.00 19.42 185 LEU A N 1
ATOM 1406 C CA . LEU A 1 185 ? 16.863 6.110 -0.554 1.00 18.40 185 LEU A CA 1
ATOM 1407 C C . LEU A 1 185 ? 17.532 4.899 -1.189 1.00 20.33 185 LEU A C 1
ATOM 1408 O O . LEU A 1 185 ? 18.652 4.532 -0.821 1.00 20.28 185 LEU A O 1
ATOM 1413 N N . SER A 1 186 ? 16.875 4.330 -2.197 1.00 16.55 186 SER A N 1
ATOM 1414 C CA . SER A 1 186 ? 17.279 3.044 -2.744 1.00 16.77 186 SER A CA 1
ATOM 1415 C C . SER A 1 186 ? 18.381 3.212 -3.805 1.00 20.90 186 SER A C 1
ATOM 1416 O O . SER A 1 186 ? 18.591 4.296 -4.364 1.00 16.98 186 SER A O 1
ATOM 1419 N N . ARG A 1 187 ? 19.091 2.110 -4.071 1.00 18.51 187 ARG A N 1
ATOM 1420 C CA . ARG A 1 187 ? 20.198 2.105 -5.025 1.00 19.07 187 ARG A CA 1
ATOM 1421 C C . ARG A 1 187 ? 19.730 2.324 -6.441 1.00 20.94 187 ARG A C 1
ATOM 1422 O O . ARG A 1 187 ? 20.528 2.708 -7.300 1.00 18.42 187 ARG A O 1
ATOM 1430 N N . THR A 1 188 ? 18.464 2.033 -6.705 1.00 18.32 188 THR A N 1
ATOM 1431 C CA . THR A 1 188 ? 17.872 2.247 -8.008 1.00 21.04 188 THR A CA 1
ATOM 1432 C C . THR A 1 188 ? 16.370 2.286 -7.832 1.00 21.99 188 THR A C 1
ATOM 1433 O O . THR A 1 188 ? 15.836 1.842 -6.818 1.00 21.32 188 THR A O 1
ATOM 1437 N N . GLN A 1 189 ? 15.707 2.786 -8.843 1.00 19.21 189 GLN A N 1
ATOM 1438 C CA . GLN A 1 189 ? 14.296 3.069 -8.714 1.00 22.72 189 GLN A CA 1
ATOM 1439 C C . GLN A 1 189 ? 13.763 3.281 -10.124 1.00 22.12 189 GLN A C 1
ATOM 1440 O O . GLN A 1 189 ? 14.517 3.766 -10.975 1.00 22.08 189 GLN A O 1
ATOM 1446 N N . PRO A 1 190 ? 12.513 2.935 -10.438 1.00 23.00 190 PRO A N 1
ATOM 1447 C CA . PRO A 1 190 ? 12.060 3.093 -11.828 1.00 25.21 190 PRO A CA 1
ATOM 1448 C C . PRO A 1 190 ? 11.909 4.560 -12.217 1.00 23.53 190 PRO A C 1
ATOM 1449 O O . PRO A 1 190 ? 11.626 5.436 -11.388 1.00 20.94 190 PRO A O 1
ATOM 1453 N N . ARG A 1 191 ? 12.152 4.824 -13.501 1.00 21.51 191 ARG A N 1
ATOM 1454 C CA . ARG A 1 191 ? 12.100 6.163 -14.070 1.00 22.73 191 ARG A CA 1
ATOM 1455 C C . ARG A 1 191 ? 10.661 6.577 -14.398 1.00 26.05 191 ARG A C 1
ATOM 1456 O O . ARG A 1 191 ? 9.780 5.728 -14.539 1.00 24.44 191 ARG A O 1
ATOM 1464 N N . PRO A 1 192 ? 10.400 7.879 -14.535 1.00 26.28 192 PRO A N 1
ATOM 1465 C CA . PRO A 1 192 ? 9.053 8.338 -14.943 1.00 23.35 192 PRO A CA 1
ATOM 1466 C C . PRO A 1 192 ? 8.680 7.772 -16.300 1.00 28.44 192 PRO A C 1
ATOM 1467 O O . PRO A 1 192 ? 9.571 7.457 -17.105 1.00 26.61 192 PRO A O 1
ATOM 1471 N N . PRO A 1 193 ? 7.386 7.626 -16.599 1.00 27.61 193 PRO A N 1
ATOM 1472 C CA . PRO A 1 193 ? 6.997 7.095 -17.912 1.00 26.20 193 PRO A CA 1
ATOM 1473 C C . PRO A 1 193 ? 7.562 7.948 -19.040 1.00 23.74 193 PRO A C 1
ATOM 1474 O O . PRO A 1 193 ? 7.498 9.179 -19.007 1.00 27.59 193 PRO A O 1
ATOM 1478 N N . GLY A 1 194 ? 8.141 7.279 -20.033 1.00 24.18 194 GLY A N 1
ATOM 1479 C CA . GLY A 1 194 ? 8.719 7.973 -21.168 1.00 30.19 194 GLY A CA 1
ATOM 1480 C C . GLY A 1 194 ? 10.051 8.653 -20.922 1.00 32.55 194 GLY A C 1
ATOM 1481 O O . GLY A 1 194 ? 10.527 9.380 -21.800 1.00 34.02 194 GLY A O 1
ATOM 1482 N N . GLU A 1 195 ? 10.685 8.452 -19.764 1.00 30.04 195 GLU A N 1
ATOM 1483 C CA . GLU A 1 195 ? 11.994 9.051 -19.482 1.00 30.99 195 GLU A CA 1
ATOM 1484 C C . GLU A 1 195 ? 12.961 8.004 -18.954 1.00 30.91 195 GLU A C 1
ATOM 1485 O O . GLU A 1 195 ? 13.527 8.158 -17.868 1.00 27.49 195 GLU A O 1
ATOM 1491 N N . PRO A 1 196 ? 13.193 6.928 -19.711 1.00 27.84 196 PRO A N 1
ATOM 1492 C CA . PRO A 1 196 ? 13.965 5.815 -19.155 1.00 27.98 196 PRO A CA 1
ATOM 1493 C C . PRO A 1 196 ? 15.413 6.164 -18.880 1.00 29.69 196 PRO A C 1
ATOM 1494 O O . PRO A 1 196 ? 16.050 5.465 -18.082 1.00 30.09 196 PRO A O 1
ATOM 1498 N N . ARG A 1 197 ? 15.943 7.231 -19.475 1.00 27.20 197 ARG A N 1
ATOM 1499 C CA . ARG A 1 197 ? 17.340 7.607 -19.285 1.00 32.79 197 ARG A CA 1
ATOM 1500 C C . ARG A 1 197 ? 17.540 8.691 -18.228 1.00 31.18 197 ARG A C 1
ATOM 1501 O O . ARG A 1 197 ? 18.669 9.164 -18.054 1.00 25.62 197 ARG A O 1
ATOM 1509 N N . LEU A 1 198 ? 16.482 9.111 -17.549 1.00 23.63 198 LEU A N 1
ATOM 1510 C CA . LEU A 1 198 ? 16.605 10.132 -16.519 1.00 26.16 198 LEU A CA 1
ATOM 1511 C C . LEU A 1 198 ? 17.593 9.673 -15.445 1.00 25.83 198 LEU A C 1
ATOM 1512 O O . LEU A 1 198 ? 17.555 8.504 -15.028 1.00 20.31 198 LEU A O 1
ATOM 1517 N N . PRO A 1 199 ? 18.497 10.546 -14.995 1.00 23.22 199 PRO A N 1
ATOM 1518 C CA . PRO A 1 199 ? 19.483 10.141 -13.984 1.00 22.65 199 PRO A CA 1
ATOM 1519 C C . PRO A 1 199 ? 18.816 9.955 -12.631 1.00 25.60 199 PRO A C 1
ATOM 1520 O O . PRO A 1 199 ? 17.769 10.534 -12.328 1.00 21.70 199 PRO A O 1
ATOM 1524 N N . LEU A 1 200 ? 19.450 9.138 -11.795 1.00 22.39 200 LEU A N 1
ATOM 1525 C CA . LEU A 1 200 ? 18.812 8.799 -10.524 1.00 23.94 200 LEU A CA 1
ATOM 1526 C C . LEU A 1 200 ? 18.662 10.013 -9.622 1.00 19.36 200 LEU A C 1
ATOM 1527 O O . LEU A 1 200 ? 17.685 10.098 -8.864 1.00 20.53 200 LEU A O 1
ATOM 1532 N N . ASP A 1 201 ? 19.589 10.976 -9.695 1.00 21.64 201 ASP A N 1
ATOM 1533 C CA . ASP A 1 201 ? 19.445 12.131 -8.820 1.00 22.35 201 ASP A CA 1
ATOM 1534 C C . ASP A 1 201 ? 18.279 13.014 -9.250 1.00 23.46 201 ASP A C 1
ATOM 1535 O O . ASP A 1 201 ? 17.670 13.684 -8.407 1.00 19.25 201 ASP A O 1
ATOM 1540 N N . ALA A 1 202 ? 17.900 12.983 -10.530 1.00 22.09 202 ALA A N 1
ATOM 1541 C CA . ALA A 1 202 ? 16.677 13.695 -10.915 1.00 23.35 202 ALA A CA 1
ATOM 1542 C C . ALA A 1 202 ? 15.434 13.060 -10.291 1.00 21.47 202 ALA A C 1
ATOM 1543 O O . ALA A 1 202 ? 14.426 13.749 -10.072 1.00 23.84 202 ALA A O 1
ATOM 1545 N N . ILE A 1 203 ? 15.485 11.763 -9.991 1.00 18.64 203 ILE A N 1
ATOM 1546 C CA . ILE A 1 203 ? 14.370 11.100 -9.321 1.00 20.97 203 ILE A CA 1
ATOM 1547 C C . ILE A 1 203 ? 14.402 11.355 -7.818 1.00 20.00 203 ILE A C 1
ATOM 1548 O O . ILE A 1 203 ? 13.389 11.729 -7.218 1.00 21.00 203 ILE A O 1
ATOM 1553 N N . GLN A 1 204 ? 15.560 11.173 -7.181 1.00 17.97 204 GLN A N 1
ATOM 1554 C CA . GLN A 1 204 ? 15.592 11.206 -5.723 1.00 19.99 204 GLN A CA 1
ATOM 1555 C C . GLN A 1 204 ? 15.718 12.606 -5.122 1.00 17.64 204 GLN A C 1
ATOM 1556 O O . GLN A 1 204 ? 15.295 12.801 -3.978 1.00 19.47 204 GLN A O 1
ATOM 1562 N N . ASN A 1 205 ? 16.269 13.587 -5.846 1.00 19.39 205 ASN A N 1
ATOM 1563 C CA . ASN A 1 205 ? 16.313 14.948 -5.308 1.00 19.39 205 ASN A CA 1
ATOM 1564 C C . ASN A 1 205 ? 14.941 15.506 -4.945 1.00 21.99 205 ASN A C 1
ATOM 1565 O O . ASN A 1 205 ? 14.826 16.125 -3.873 1.00 21.78 205 ASN A O 1
ATOM 1570 N N . PRO A 1 206 ? 13.885 15.332 -5.747 1.00 21.04 206 PRO A N 1
ATOM 1571 C CA . PRO A 1 206 ? 12.558 15.772 -5.286 1.00 21.18 206 PRO A CA 1
ATOM 1572 C C . PRO A 1 206 ? 12.095 15.048 -4.038 1.00 21.17 206 PRO A C 1
ATOM 1573 O O . PRO A 1 206 ? 11.351 15.633 -3.237 1.00 19.61 206 PRO A O 1
ATOM 1577 N N . ILE A 1 207 ? 12.531 13.798 -3.837 1.00 20.82 207 ILE A N 1
ATOM 1578 C CA . ILE A 1 207 ? 12.180 13.081 -2.614 1.00 17.41 207 ILE A CA 1
ATOM 1579 C C . ILE A 1 207 ? 12.831 13.740 -1.407 1.00 19.34 207 ILE A C 1
ATOM 1580 O O . ILE A 1 207 ? 12.188 13.956 -0.374 1.00 18.72 207 ILE A O 1
ATOM 1585 N N . ILE A 1 208 ? 14.116 14.082 -1.521 1.00 19.16 208 ILE A N 1
ATOM 1586 C CA . ILE A 1 208 ? 14.804 14.774 -0.435 1.00 18.52 208 ILE A CA 1
ATOM 1587 C C . ILE A 1 208 ? 14.141 16.118 -0.130 1.00 19.04 208 ILE A C 1
ATOM 1588 O O . ILE A 1 208 ? 13.974 16.489 1.039 1.00 19.49 208 ILE A O 1
ATOM 1593 N N . ASP A 1 209 ? 13.772 16.873 -1.175 1.00 18.52 209 ASP A N 1
ATOM 1594 C CA . ASP A 1 209 ? 13.155 18.187 -0.987 1.00 20.06 209 ASP A CA 1
ATOM 1595 C C . ASP A 1 209 ? 11.910 18.078 -0.125 1.00 19.35 209 ASP A C 1
ATOM 1596 O O . ASP A 1 209 ? 11.727 18.839 0.832 1.00 19.38 209 ASP A O 1
ATOM 1601 N N . ALA A 1 210 ? 11.046 17.119 -0.455 1.00 19.38 210 ALA A N 1
ATOM 1602 C CA . ALA A 1 210 ? 9.808 16.930 0.291 1.00 22.64 210 ALA A CA 1
ATOM 1603 C C . ALA A 1 210 ? 10.081 16.469 1.720 1.00 24.00 210 ALA A C 1
ATOM 1604 O O . ALA A 1 210 ? 9.396 16.900 2.657 1.00 21.41 210 ALA A O 1
ATOM 1606 N N . TYR A 1 211 ? 11.056 15.569 1.900 1.00 17.46 211 TYR A N 1
ATOM 1607 C CA . TYR A 1 211 ? 11.469 15.158 3.240 1.00 20.50 211 TYR A CA 1
ATOM 1608 C C . TYR A 1 211 ? 11.898 16.358 4.075 1.00 20.56 211 TYR A C 1
ATOM 1609 O O . TYR A 1 211 ? 11.405 16.563 5.189 1.00 23.60 211 TYR A O 1
ATOM 1618 N N . LEU A 1 212 ? 12.835 17.158 3.557 1.00 18.80 212 LEU A N 1
ATOM 1619 C CA . LEU A 1 212 ? 13.372 18.251 4.360 1.00 20.12 212 LEU A CA 1
ATOM 1620 C C . LEU A 1 212 ? 12.306 19.294 4.664 1.00 21.16 212 LEU A C 1
ATOM 1621 O O . LEU A 1 212 ? 12.277 19.843 5.770 1.00 22.20 212 LEU A O 1
ATOM 1626 N N . SER A 1 213 ? 11.409 19.569 3.707 1.00 19.81 213 SER A N 1
ATOM 1627 C CA . SER A 1 213 ? 10.352 20.541 3.966 1.00 24.06 213 SER A CA 1
ATOM 1628 C C . SER A 1 213 ? 9.419 20.084 5.070 1.00 25.25 213 SER A C 1
ATOM 1629 O O . SER A 1 213 ? 8.718 20.913 5.657 1.00 26.43 213 SER A O 1
ATOM 1632 N N . ALA A 1 214 ? 9.388 18.789 5.353 1.00 25.05 214 ALA A N 1
ATOM 1633 C CA . ALA A 1 214 ? 8.417 18.212 6.259 1.00 23.22 214 ALA A CA 1
ATOM 1634 C C . ALA A 1 214 ? 8.958 18.009 7.668 1.00 21.21 214 ALA A C 1
ATOM 1635 O O . ALA A 1 214 ? 8.172 17.748 8.569 1.00 21.17 214 ALA A O 1
ATOM 1637 N N . LEU A 1 215 ? 10.267 18.133 7.877 1.00 20.41 215 LEU A N 1
ATOM 1638 C CA . LEU A 1 215 ? 10.851 17.892 9.191 1.00 18.51 215 LEU A CA 1
ATOM 1639 C C . LEU A 1 215 ? 10.390 18.948 10.190 1.00 23.84 215 LEU A C 1
ATOM 1640 O O . LEU A 1 215 ? 10.333 20.133 9.858 1.00 21.17 215 LEU A O 1
ATOM 1645 N N . PRO A 1 216 ? 10.082 18.561 11.423 1.00 23.01 216 PRO A N 1
ATOM 1646 C CA . PRO A 1 216 ? 9.840 19.569 12.459 1.00 21.25 216 PRO A CA 1
ATOM 1647 C C . PRO A 1 216 ? 11.117 20.344 12.751 1.00 25.22 216 PRO A C 1
ATOM 1648 O O . PRO A 1 216 ? 12.234 19.868 12.525 1.00 22.16 216 PRO A O 1
ATOM 1652 N N . ASP A 1 217 ? 10.948 21.552 13.289 1.00 21.38 217 ASP A N 1
ATOM 1653 C CA . ASP A 1 217 ? 12.122 22.295 13.725 1.00 23.50 217 ASP A CA 1
ATOM 1654 C C . ASP A 1 217 ? 12.866 21.513 14.798 1.00 24.23 217 ASP A C 1
ATOM 1655 O O . ASP A 1 217 ? 12.262 20.859 15.657 1.00 26.75 217 ASP A O 1
ATOM 1660 N N . GLY A 1 218 ? 14.184 21.599 14.763 1.00 24.79 218 GLY A N 1
ATOM 1661 C CA . GLY A 1 218 ? 14.999 20.973 15.776 1.00 25.79 218 GLY A CA 1
ATOM 1662 C C . GLY A 1 218 ? 15.313 19.508 15.544 1.00 25.31 218 GLY A C 1
ATOM 1663 O O . GLY A 1 218 ? 16.051 18.925 16.341 1.00 23.52 218 GLY A O 1
ATOM 1664 N N . VAL A 1 219 ? 14.768 18.887 14.501 1.00 23.27 219 VAL A N 1
ATOM 1665 C CA . VAL A 1 219 ? 15.100 17.505 14.159 1.00 21.30 219 VAL A CA 1
ATOM 1666 C C . VAL A 1 219 ? 16.163 17.527 13.069 1.00 20.97 219 VAL A C 1
ATOM 1667 O O . VAL A 1 219 ? 15.938 18.047 11.970 1.00 22.57 219 VAL A O 1
ATOM 1671 N N . ALA A 1 220 ? 17.320 16.990 13.373 1.00 22.35 220 ALA A N 1
ATOM 1672 C CA . ALA A 1 220 ? 18.379 16.911 12.375 1.00 20.78 220 ALA A CA 1
ATOM 1673 C C . ALA A 1 220 ? 17.983 15.955 11.251 1.00 21.41 220 ALA A C 1
ATOM 1674 O O . ALA A 1 220 ? 17.512 14.841 11.518 1.00 21.11 220 ALA A O 1
ATOM 1676 N N . PRO A 1 221 ? 18.156 16.347 9.996 1.00 20.35 221 PRO A N 1
ATOM 1677 C CA . PRO A 1 221 ? 17.833 15.442 8.897 1.00 21.37 221 PRO A CA 1
ATOM 1678 C C . PRO A 1 221 ? 18.753 14.238 8.914 1.00 20.49 221 PRO A C 1
ATOM 1679 O O . PRO A 1 221 ? 19.919 14.315 9.315 1.00 17.11 221 PRO A O 1
ATOM 1683 N N . ARG A 1 222 ? 18.206 13.106 8.486 1.00 17.12 222 ARG A N 1
ATOM 1684 C CA . ARG A 1 222 ? 18.974 11.870 8.353 1.00 18.37 222 ARG A CA 1
ATOM 1685 C C . ARG A 1 222 ? 18.564 11.290 7.012 1.00 19.92 222 ARG A C 1
ATOM 1686 O O . ARG A 1 222 ? 17.386 10.954 6.817 1.00 16.80 222 ARG A O 1
ATOM 1694 N N . ILE A 1 223 ? 19.507 11.254 6.067 1.00 17.32 223 ILE A N 1
ATOM 1695 C CA . ILE A 1 223 ? 19.241 10.806 4.701 1.00 15.31 223 ILE A CA 1
ATOM 1696 C C . ILE A 1 223 ? 20.316 9.798 4.326 1.00 17.60 223 ILE A C 1
ATOM 1697 O O . ILE A 1 223 ? 21.503 10.146 4.268 1.00 16.99 223 ILE A O 1
ATOM 1702 N N . LEU A 1 224 ? 19.907 8.552 4.090 1.00 18.45 224 LEU A N 1
ATOM 1703 C CA . LEU A 1 224 ? 20.800 7.489 3.644 1.00 16.64 224 LEU A CA 1
ATOM 1704 C C . LEU A 1 224 ? 20.626 7.333 2.142 1.00 17.47 224 LEU A C 1
ATOM 1705 O O . LEU A 1 224 ? 19.527 7.014 1.675 1.00 17.02 224 LEU A O 1
ATOM 1710 N N . ALA A 1 225 ? 21.701 7.538 1.395 1.00 14.87 225 ALA A N 1
ATOM 1711 C CA . ALA A 1 225 ? 21.711 7.261 -0.032 1.00 18.05 225 ALA A CA 1
ATOM 1712 C C . ALA A 1 225 ? 22.478 5.960 -0.241 1.00 18.08 225 ALA A C 1
ATOM 1713 O O . ALA A 1 225 ? 23.704 5.914 -0.068 1.00 16.77 225 ALA A O 1
ATOM 1715 N N . SER A 1 226 ? 21.759 4.893 -0.562 1.00 17.51 226 SER A N 1
ATOM 1716 C CA . SER A 1 226 ? 22.396 3.626 -0.878 1.00 17.45 226 SER A CA 1
ATOM 1717 C C . SER A 1 226 ? 22.670 3.572 -2.372 1.00 22.02 226 SER A C 1
ATOM 1718 O O . SER A 1 226 ? 21.811 3.931 -3.181 1.00 20.18 226 SER A O 1
ATOM 1721 N N . ARG A 1 227 ? 23.873 3.127 -2.733 1.00 17.86 227 ARG A N 1
ATOM 1722 C CA . ARG A 1 227 ? 24.282 3.029 -4.132 1.00 18.16 227 ARG A CA 1
ATOM 1723 C C . ARG A 1 227 ? 24.954 1.688 -4.405 1.00 19.49 227 ARG A C 1
ATOM 1724 O O . ARG A 1 227 ? 25.576 1.093 -3.521 1.00 17.06 227 ARG A O 1
ATOM 1732 N N . THR A 1 228 ? 24.814 1.216 -5.643 1.00 17.86 228 THR A N 1
ATOM 1733 C CA . THR A 1 228 ? 25.593 0.080 -6.131 1.00 21.27 228 THR A CA 1
ATOM 1734 C C . THR A 1 228 ? 26.988 0.551 -6.514 1.00 20.88 228 THR A C 1
ATOM 1735 O O . THR A 1 228 ? 27.131 1.428 -7.372 1.00 20.45 228 THR A O 1
ATOM 1739 N N . ALA A 1 229 ? 28.010 -0.040 -5.906 1.00 17.17 229 ALA A N 1
ATOM 1740 C CA . ALA A 1 229 ? 29.378 0.196 -6.336 1.00 16.48 229 ALA A CA 1
ATOM 1741 C C . ALA A 1 229 ? 30.169 -1.097 -6.228 1.00 23.68 229 ALA A C 1
ATOM 1742 O O . ALA A 1 229 ? 30.023 -1.845 -5.254 1.00 21.28 229 ALA A O 1
ATOM 1744 N N . PHE A 1 230 ? 30.999 -1.361 -7.238 1.00 20.47 230 PHE A N 1
ATOM 1745 C CA . PHE A 1 230 ? 31.984 -2.432 -7.169 1.00 22.03 230 PHE A CA 1
ATOM 1746 C C . PHE A 1 230 ? 33.293 -1.902 -7.736 1.00 22.09 230 PHE A C 1
ATOM 1747 O O . PHE A 1 230 ? 33.361 -1.540 -8.914 1.00 21.51 230 PHE A O 1
ATOM 1755 N N . VAL A 1 231 ? 34.328 -1.858 -6.908 1.00 23.73 231 VAL A N 1
ATOM 1756 C CA . VAL A 1 231 ? 35.595 -1.240 -7.280 1.00 22.15 231 VAL A CA 1
ATOM 1757 C C . VAL A 1 231 ? 36.685 -2.305 -7.255 1.00 25.42 231 VAL A C 1
ATOM 1758 O O . VAL A 1 231 ? 36.757 -3.104 -6.315 1.00 23.55 231 VAL A O 1
ATOM 1762 N N . ALA A 1 232 ? 37.523 -2.320 -8.294 1.00 25.14 232 ALA A N 1
ATOM 1763 C CA . ALA A 1 232 ? 38.638 -3.256 -8.399 1.00 23.92 232 ALA A CA 1
ATOM 1764 C C . ALA A 1 232 ? 39.858 -2.493 -8.895 1.00 26.55 232 ALA A C 1
ATOM 1765 O O . ALA A 1 232 ? 39.736 -1.417 -9.476 1.00 25.61 232 ALA A O 1
ATOM 1767 N N . ASP A 1 233 ? 41.047 -3.061 -8.664 1.00 23.42 233 ASP A N 1
ATOM 1768 C CA . ASP A 1 233 ? 42.271 -2.386 -9.093 1.00 27.27 233 ASP A CA 1
ATOM 1769 C C . ASP A 1 233 ? 42.311 -2.212 -10.608 1.00 27.10 233 ASP A C 1
ATOM 1770 O O . ASP A 1 233 ? 42.711 -1.158 -11.108 1.00 29.11 233 ASP A O 1
ATOM 1775 N N . SER A 1 234 ? 41.868 -3.216 -11.352 1.00 29.64 234 SER A N 1
ATOM 1776 C CA . SER A 1 234 ? 41.814 -3.144 -12.805 1.00 30.45 234 SER A CA 1
ATOM 1777 C C . SER A 1 234 ? 40.407 -2.778 -13.262 1.00 28.27 234 SER A C 1
ATOM 1778 O O . SER A 1 234 ? 39.436 -3.448 -12.891 1.00 28.26 234 SER A O 1
ATOM 1781 N N . HIS A 1 235 ? 40.302 -1.734 -14.094 1.00 25.16 235 HIS A N 1
ATOM 1782 C CA . HIS A 1 235 ? 38.993 -1.299 -14.570 1.00 23.55 235 HIS A CA 1
ATOM 1783 C C . HIS A 1 235 ? 38.289 -2.389 -15.375 1.00 29.77 235 HIS A C 1
ATOM 1784 O O . HIS A 1 235 ? 37.083 -2.611 -15.208 1.00 23.64 235 HIS A O 1
ATOM 1791 N N . ALA A 1 236 ? 39.017 -3.072 -16.267 1.00 27.20 236 ALA A N 1
ATOM 1792 C CA . ALA A 1 236 ? 38.383 -4.093 -17.099 1.00 27.38 236 ALA A CA 1
ATOM 1793 C C . ALA A 1 236 ? 37.943 -5.297 -16.269 1.00 29.52 236 ALA A C 1
ATOM 1794 O O . ALA A 1 236 ? 36.935 -5.945 -16.585 1.00 28.46 236 ALA A O 1
ATOM 1796 N N . HIS A 1 237 ? 38.697 -5.632 -15.219 1.00 28.94 237 HIS A N 1
ATOM 1797 C CA . HIS A 1 237 ? 38.290 -6.748 -14.371 1.00 30.39 237 HIS A CA 1
ATOM 1798 C C . HIS A 1 237 ? 36.940 -6.468 -13.714 1.00 32.28 237 HIS A C 1
ATOM 1799 O O . HIS A 1 237 ? 36.078 -7.355 -13.640 1.00 29.91 237 HIS A O 1
ATOM 1806 N N . ALA A 1 238 ? 36.728 -5.229 -13.246 1.00 30.17 238 ALA A N 1
ATOM 1807 C CA . ALA A 1 238 ? 35.471 -4.905 -12.577 1.00 27.65 238 ALA A CA 1
ATOM 1808 C C . ALA A 1 238 ? 34.300 -4.977 -13.547 1.00 27.69 238 ALA A C 1
ATOM 1809 O O . ALA A 1 238 ? 33.226 -5.474 -13.189 1.00 27.43 238 ALA A O 1
ATOM 1811 N N . LEU A 1 239 ? 34.491 -4.503 -14.785 1.00 27.84 239 LEU A N 1
ATOM 1812 C CA . LEU A 1 239 ? 33.435 -4.605 -15.791 1.00 26.35 239 LEU A CA 1
ATOM 1813 C C . LEU A 1 239 ? 33.176 -6.059 -16.176 1.00 30.85 239 LEU A C 1
ATOM 1814 O O . LEU A 1 239 ? 32.036 -6.435 -16.470 1.00 28.49 239 LEU A O 1
ATOM 1819 N N . GLN A 1 240 ? 34.230 -6.878 -16.210 1.00 27.83 240 GLN A N 1
ATOM 1820 C CA . GLN A 1 240 ? 34.072 -8.287 -16.550 1.00 31.98 240 GLN A CA 1
ATOM 1821 C C . GLN A 1 240 ? 33.227 -8.999 -15.506 1.00 29.67 240 GLN A C 1
ATOM 1822 O O . GLN A 1 240 ? 32.309 -9.754 -15.840 1.00 31.74 240 GLN A O 1
ATOM 1828 N N . VAL A 1 241 ? 33.513 -8.744 -14.228 1.00 32.23 241 VAL A N 1
ATOM 1829 C CA . VAL A 1 241 ? 32.766 -9.370 -13.140 1.00 30.14 241 VAL A CA 1
ATOM 1830 C C . VAL A 1 241 ? 31.299 -8.957 -13.182 1.00 30.72 241 VAL A C 1
ATOM 1831 O O . VAL A 1 241 ? 30.405 -9.773 -12.940 1.00 28.00 241 VAL A O 1
ATOM 1835 N N . ALA A 1 242 ? 31.025 -7.691 -13.513 1.00 32.59 242 ALA A N 1
ATOM 1836 C CA . ALA A 1 242 ? 29.669 -7.162 -13.366 1.00 31.42 242 ALA A CA 1
ATOM 1837 C C . ALA A 1 242 ? 28.717 -7.629 -14.462 1.00 33.83 242 ALA A C 1
ATOM 1838 O O . ALA A 1 242 ? 27.508 -7.735 -14.220 1.00 30.31 242 ALA A O 1
ATOM 1840 N N . GLU A 1 243 ? 29.225 -7.884 -15.670 1.00 37.03 243 GLU A N 1
ATOM 1841 C CA . GLU A 1 243 ? 28.342 -8.077 -16.823 1.00 35.06 243 GLU A CA 1
ATOM 1842 C C . GLU A 1 243 ? 27.274 -9.149 -16.608 1.00 33.67 243 GLU A C 1
ATOM 1843 O O . GLU A 1 243 ? 26.096 -8.875 -16.893 1.00 36.38 243 GLU A O 1
ATOM 1849 N N . PRO A 1 244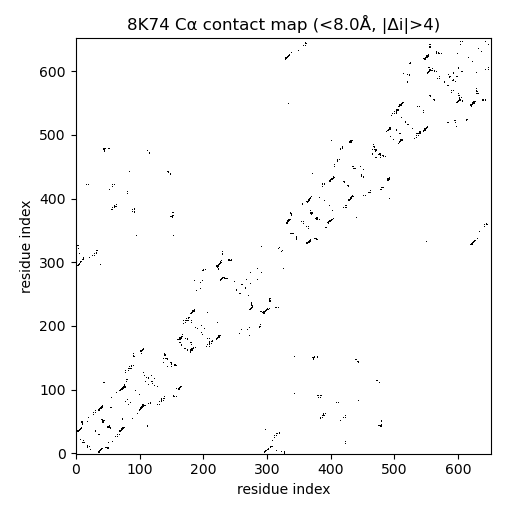 ? 27.581 -10.341 -16.087 1.00 36.15 244 PRO A N 1
ATOM 1850 C CA . PRO A 1 244 ? 26.498 -11.317 -15.876 1.00 34.92 244 PRO A CA 1
ATOM 1851 C C . PRO A 1 244 ? 25.458 -10.846 -14.872 1.00 34.17 244 PRO A C 1
ATOM 1852 O O . PRO A 1 244 ? 24.256 -10.958 -15.136 1.00 33.07 244 PRO A O 1
ATOM 1856 N N . GLY A 1 245 ? 25.885 -10.309 -13.725 1.00 35.87 245 GLY A N 1
ATOM 1857 C CA . GLY A 1 245 ? 24.922 -9.790 -12.766 1.00 30.74 245 GLY A CA 1
ATOM 1858 C C . GLY A 1 245 ? 24.053 -8.692 -13.346 1.00 31.42 245 GLY A C 1
ATOM 1859 O O . GLY A 1 245 ? 22.830 -8.696 -13.169 1.00 32.13 245 GLY A O 1
ATOM 1860 N N . LEU A 1 246 ? 24.672 -7.752 -14.073 1.00 32.16 246 LEU A N 1
ATOM 1861 C CA . LEU A 1 246 ? 23.938 -6.638 -14.664 1.00 33.46 246 LEU A CA 1
ATOM 1862 C C . LEU A 1 246 ? 22.941 -7.111 -15.715 1.00 34.79 246 LEU A C 1
ATOM 1863 O O . LEU A 1 246 ? 21.845 -6.546 -15.837 1.00 31.71 246 LEU A O 1
ATOM 1868 N N . ARG A 1 247 ? 23.306 -8.137 -16.492 1.00 34.15 247 ARG A N 1
ATOM 1869 C CA . ARG A 1 247 ? 22.363 -8.702 -17.453 1.00 33.87 247 ARG A CA 1
ATOM 1870 C C . ARG A 1 247 ? 21.163 -9.322 -16.745 1.00 31.31 247 ARG A C 1
ATOM 1871 O O . ARG A 1 247 ? 20.018 -9.123 -17.168 1.00 31.84 247 ARG A O 1
ATOM 1873 N N . LYS A 1 248 ? 21.398 -10.063 -15.652 1.00 32.07 248 LYS A N 1
ATOM 1874 C CA . LYS A 1 248 ? 20.276 -10.593 -14.880 1.00 29.07 248 LYS A CA 1
ATOM 1875 C C . LYS A 1 248 ? 19.392 -9.476 -14.351 1.00 33.53 248 LYS A C 1
ATOM 1876 O O . LYS A 1 248 ? 18.161 -9.590 -14.374 1.00 30.86 248 LYS A O 1
ATOM 1882 N N . GLN A 1 249 ? 20.002 -8.391 -13.863 1.00 30.34 249 GLN A N 1
ATOM 1883 C CA . GLN A 1 249 ? 19.220 -7.277 -13.334 1.00 33.50 249 GLN A CA 1
ATOM 1884 C C . GLN A 1 249 ? 18.388 -6.605 -14.422 1.00 32.57 249 GLN A C 1
ATOM 1885 O O . GLN A 1 249 ? 17.242 -6.199 -14.181 1.00 30.47 249 GLN A O 1
ATOM 1891 N N . ALA A 1 250 ? 18.964 -6.443 -15.613 1.00 32.52 250 ALA A N 1
ATOM 1892 C CA . ALA A 1 250 ? 18.226 -5.849 -16.724 1.00 34.62 250 ALA A CA 1
ATOM 1893 C C . ALA A 1 250 ? 16.970 -6.651 -17.040 1.00 37.64 250 ALA A C 1
ATOM 1894 O O . ALA A 1 250 ? 15.876 -6.090 -17.168 1.00 37.32 250 ALA A O 1
ATOM 1896 N N . ALA A 1 251 ? 17.114 -7.975 -17.158 1.00 35.89 251 ALA A N 1
ATOM 1897 C CA . ALA A 1 251 ? 15.978 -8.824 -17.506 1.00 38.46 251 ALA A CA 1
ATOM 1898 C C . ALA A 1 251 ? 14.905 -8.767 -16.426 1.00 40.41 251 ALA A C 1
ATOM 1899 O O . ALA A 1 251 ? 13.716 -8.603 -16.726 1.00 37.39 251 ALA A O 1
ATOM 1901 N N . GLN A 1 252 ? 15.312 -8.894 -15.159 1.00 34.18 252 GLN A N 1
ATOM 1902 C CA . GLN A 1 252 ? 14.371 -8.738 -14.052 1.00 35.01 252 GLN A CA 1
ATOM 1903 C C . GLN A 1 252 ? 13.651 -7.396 -14.127 1.00 43.51 252 GLN A C 1
ATOM 1904 O O . GLN A 1 252 ? 12.438 -7.313 -13.889 1.00 37.75 252 GLN A O 1
ATOM 1906 N N . HIS A 1 253 ? 14.382 -6.331 -14.470 1.00 37.40 253 HIS A N 1
ATOM 1907 C CA . HIS A 1 253 ? 13.753 -5.019 -14.540 1.00 42.41 253 HIS A CA 1
ATOM 1908 C C . HIS A 1 253 ? 12.705 -5.004 -15.654 1.00 46.73 253 HIS A C 1
ATOM 1909 O O . HIS A 1 253 ? 11.635 -4.398 -15.505 1.00 44.49 253 HIS A O 1
ATOM 1916 N N . ARG A 1 254 ? 12.970 -5.728 -16.748 1.00 45.10 254 ARG A N 1
ATOM 1917 C CA . ARG A 1 254 ? 12.053 -5.772 -17.883 1.00 48.16 254 ARG A CA 1
ATOM 1918 C C . ARG A 1 254 ? 10.833 -6.640 -17.593 1.00 47.35 254 ARG A C 1
ATOM 1919 O O . ARG A 1 254 ? 9.711 -6.272 -17.956 1.00 42.74 254 ARG A O 1
ATOM 1927 N N . GLU A 1 255 ? 11.033 -7.788 -16.938 1.00 47.75 255 GLU A N 1
ATOM 1928 C CA . GLU A 1 255 ? 9.908 -8.655 -16.590 1.00 45.68 255 GLU A CA 1
ATOM 1929 C C . GLU A 1 255 ? 8.902 -7.937 -15.698 1.00 46.85 255 GLU A C 1
ATOM 1930 O O . GLU A 1 255 ? 7.693 -8.166 -15.810 1.00 49.34 255 GLU A O 1
ATOM 1932 N N . ALA A 1 256 ? 9.379 -7.066 -14.802 1.00 48.50 256 ALA A N 1
ATOM 1933 C CA . ALA A 1 256 ? 8.482 -6.298 -13.943 1.00 48.04 256 ALA A CA 1
ATOM 1934 C C . ALA A 1 256 ? 7.742 -5.188 -14.686 1.00 51.78 256 ALA A C 1
ATOM 1935 O O . ALA A 1 256 ? 6.957 -4.468 -14.057 1.00 52.05 256 ALA A O 1
ATOM 1937 N N . GLY A 1 257 ? 7.981 -5.012 -15.984 1.00 50.29 257 GLY A N 1
ATOM 1938 C CA . GLY A 1 257 ? 7.264 -4.031 -16.771 1.00 51.30 257 GLY A CA 1
ATOM 1939 C C . GLY A 1 257 ? 7.939 -2.688 -16.928 1.00 50.09 257 GLY A C 1
ATOM 1940 O O . GLY A 1 257 ? 7.305 -1.752 -17.430 1.00 47.19 257 GLY A O 1
ATOM 1941 N N . HIS A 1 258 ? 9.196 -2.558 -16.527 1.00 51.14 258 HIS A N 1
ATOM 1942 C CA . HIS A 1 258 ? 9.892 -1.285 -16.607 1.00 49.68 258 HIS A CA 1
ATOM 1943 C C . HIS A 1 258 ? 10.787 -1.271 -17.838 1.00 53.58 258 HIS A C 1
ATOM 1944 O O . HIS A 1 258 ? 11.213 -2.321 -18.332 1.00 49.32 258 HIS A O 1
ATOM 1951 N N . ARG A 1 259 ? 11.061 -0.064 -18.332 1.00 51.95 259 ARG A N 1
ATOM 1952 C CA . ARG A 1 259 ? 11.755 0.131 -19.597 1.00 48.03 259 ARG A CA 1
ATOM 1953 C C . ARG A 1 259 ? 13.260 0.235 -19.385 1.00 45.16 259 ARG A C 1
ATOM 1954 O O . ARG A 1 259 ? 13.725 0.939 -18.483 1.00 40.70 259 ARG A O 1
ATOM 1956 N N . ILE A 1 260 ? 14.013 -0.476 -20.223 1.00 43.85 260 ILE A N 1
ATOM 1957 C CA . ILE A 1 260 ? 15.469 -0.400 -20.260 1.00 43.98 260 ILE A CA 1
ATOM 1958 C C . ILE A 1 260 ? 15.867 -0.226 -21.719 1.00 45.80 260 ILE A C 1
ATOM 1959 O O . ILE A 1 260 ? 15.653 -1.129 -22.536 1.00 45.97 260 ILE A O 1
ATOM 1961 N N . GLU A 1 261 ? 16.451 0.924 -22.048 1.00 49.25 261 GLU A N 1
ATOM 1962 C CA . GLU A 1 261 ? 16.810 1.261 -23.425 1.00 48.60 261 GLU A CA 1
ATOM 1963 C C . GLU A 1 261 ? 18.205 0.735 -23.747 1.00 45.03 261 GLU A C 1
ATOM 1964 O O . GLU A 1 261 ? 19.201 1.229 -23.209 1.00 46.95 261 GLU A O 1
ATOM 1970 N N . GLY A 1 262 ? 18.279 -0.245 -24.644 1.00 49.99 262 GLY A N 1
ATOM 1971 C CA . GLY A 1 262 ? 19.547 -0.781 -25.106 1.00 44.76 262 GLY A CA 1
ATOM 1972 C C . GLY A 1 262 ? 19.892 -2.096 -24.435 1.00 47.22 262 GLY A C 1
ATOM 1973 O O . GLY A 1 262 ? 19.182 -2.600 -23.560 1.00 47.34 262 GLY A O 1
ATOM 1974 N N . ASP A 1 263 ? 21.021 -2.665 -24.868 1.00 48.38 263 ASP A N 1
ATOM 1975 C CA . ASP A 1 263 ? 21.514 -3.911 -24.300 1.00 46.72 263 ASP A CA 1
ATOM 1976 C C . ASP A 1 263 ? 22.998 -3.873 -23.958 1.00 48.43 263 ASP A C 1
ATOM 1977 O O . ASP A 1 263 ? 23.550 -4.908 -23.563 1.00 43.60 263 ASP A O 1
ATOM 1979 N N . SER A 1 264 ? 23.662 -2.728 -24.096 1.00 51.28 264 SER A N 1
ATOM 1980 C CA . SER A 1 264 ? 25.084 -2.693 -23.797 1.00 49.31 264 SER A CA 1
ATOM 1981 C C . SER A 1 264 ? 25.303 -2.567 -22.292 1.00 47.56 264 SER A C 1
ATOM 1982 O O . SER A 1 264 ? 24.405 -2.191 -21.532 1.00 45.35 264 SER A O 1
ATOM 1985 N N . VAL A 1 265 ? 26.517 -2.913 -21.861 1.00 40.61 265 VAL A N 1
ATOM 1986 C CA . VAL A 1 265 ? 26.877 -2.711 -20.461 1.00 50.35 265 VAL A CA 1
ATOM 1987 C C . VAL A 1 265 ? 26.724 -1.240 -20.079 1.00 47.58 265 VAL A C 1
ATOM 1988 O O . VAL A 1 265 ? 26.159 -0.914 -19.027 1.00 42.53 265 VAL A O 1
ATOM 1992 N N . THR A 1 266 ? 27.199 -0.331 -20.940 1.00 43.34 266 THR A N 1
ATOM 1993 C CA . THR A 1 266 ? 27.051 1.101 -20.686 1.00 45.16 266 THR A CA 1
ATOM 1994 C C . THR A 1 266 ? 25.593 1.479 -20.431 1.00 45.33 266 THR A C 1
ATOM 1995 O O . THR A 1 266 ? 25.290 2.238 -19.501 1.00 41.39 266 THR A O 1
ATOM 1999 N N . ASP A 1 267 ? 24.677 0.968 -21.264 1.00 42.67 267 ASP A N 1
ATOM 2000 C CA . ASP A 1 267 ? 23.251 1.186 -21.030 1.00 45.61 267 ASP A CA 1
ATOM 2001 C C . ASP A 1 267 ? 22.829 0.638 -19.672 1.00 42.55 267 ASP A C 1
ATOM 2002 O O . ASP A 1 267 ? 22.024 1.261 -18.966 1.00 42.77 267 ASP A O 1
ATOM 2007 N N . TYR A 1 268 ? 23.353 -0.535 -19.297 1.00 40.80 268 TYR A N 1
ATOM 2008 C CA . TYR A 1 268 ? 22.996 -1.131 -18.013 1.00 41.09 268 TYR A CA 1
ATOM 2009 C C . TYR A 1 268 ? 23.528 -0.291 -16.856 1.00 36.37 268 TYR A C 1
ATOM 2010 O O . TYR A 1 268 ? 22.794 0.004 -15.903 1.00 33.74 268 TYR A O 1
ATOM 2019 N N . LEU A 1 269 ? 24.810 0.100 -16.923 1.00 37.00 269 LEU A N 1
ATOM 2020 C CA . LEU A 1 269 ? 25.409 0.908 -15.861 1.00 33.88 269 LEU A CA 1
ATOM 2021 C C . LEU A 1 269 ? 24.654 2.212 -15.641 1.00 35.77 269 LEU A C 1
ATOM 2022 O O . LEU A 1 269 ? 24.438 2.618 -14.492 1.00 33.15 269 LEU A O 1
ATOM 2027 N N . GLN A 1 270 ? 24.253 2.890 -16.726 1.00 30.68 270 GLN A N 1
ATOM 2028 C CA . GLN A 1 270 ? 23.522 4.148 -16.588 1.00 31.74 270 GLN A CA 1
ATOM 2029 C C . GLN A 1 270 ? 22.117 3.912 -16.051 1.00 33.42 270 GLN A C 1
ATOM 2030 O O . GLN A 1 270 ? 21.666 4.604 -15.130 1.00 33.65 270 GLN A O 1
ATOM 2036 N N . GLN A 1 271 ? 21.400 2.952 -16.627 1.00 30.19 271 GLN A N 1
ATOM 2037 C CA . GLN A 1 271 ? 19.985 2.795 -16.325 1.00 33.75 271 GLN A CA 1
ATOM 2038 C C . GLN A 1 271 ? 19.716 1.938 -15.098 1.00 30.14 271 GLN A C 1
ATOM 2039 O O . GLN A 1 271 ? 18.633 2.049 -14.517 1.00 29.26 271 GLN A O 1
ATOM 2045 N N . LEU A 1 272 ? 20.673 1.118 -14.674 1.00 30.85 272 LEU A N 1
ATOM 2046 C CA . LEU A 1 272 ? 20.555 0.369 -13.430 1.00 29.23 272 LEU A CA 1
ATOM 2047 C C . LEU A 1 272 ? 21.376 0.966 -12.294 1.00 30.35 272 LEU A C 1
ATOM 2048 O O . LEU A 1 272 ? 21.413 0.380 -11.206 1.00 30.65 272 LEU A O 1
ATOM 2053 N N . ASP A 1 273 ? 22.039 2.100 -12.525 1.00 23.76 273 ASP A N 1
ATOM 2054 C CA . ASP A 1 273 ? 22.663 2.889 -11.466 1.00 29.39 273 ASP A CA 1
ATOM 2055 C C . ASP A 1 273 ? 23.820 2.132 -10.802 1.00 29.60 273 ASP A C 1
ATOM 2056 O O . ASP A 1 273 ? 24.025 2.217 -9.589 1.00 28.97 273 ASP A O 1
ATOM 2061 N N . ALA A 1 274 ? 24.592 1.395 -11.593 1.00 21.37 274 ALA A N 1
ATOM 2062 C CA . ALA A 1 274 ? 25.709 0.608 -11.078 1.00 23.62 274 ALA A CA 1
ATOM 2063 C C . ALA A 1 274 ? 27.012 1.371 -11.293 1.00 26.38 274 ALA A C 1
ATOM 2064 O O . ALA A 1 274 ? 27.359 1.700 -12.434 1.00 29.08 274 ALA A O 1
ATOM 2066 N N . HIS A 1 275 ? 27.726 1.659 -10.200 1.00 21.12 275 HIS A N 1
ATOM 2067 C CA . HIS A 1 275 ? 29.027 2.336 -10.249 1.00 22.92 275 HIS A CA 1
ATOM 2068 C C . HIS A 1 275 ? 30.123 1.273 -10.203 1.00 24.11 275 HIS A C 1
ATOM 2069 O O . HIS A 1 275 ? 30.474 0.780 -9.131 1.00 23.15 275 HIS A O 1
ATOM 2076 N N . VAL A 1 276 ? 30.672 0.932 -11.372 1.00 22.26 276 VAL A N 1
ATOM 2077 C CA . VAL A 1 276 ? 31.523 -0.244 -11.547 1.00 22.06 276 VAL A CA 1
ATOM 2078 C C . VAL A 1 276 ? 32.797 0.169 -12.276 1.00 21.64 276 VAL A C 1
ATOM 2079 O O . VAL A 1 276 ? 32.732 0.766 -13.355 1.00 20.20 276 VAL A O 1
ATOM 2083 N N . GLY A 1 277 ? 33.951 -0.142 -11.693 1.00 23.03 277 GLY A N 1
ATOM 2084 C CA . GLY A 1 277 ? 35.201 0.132 -12.383 1.00 23.39 277 GLY A CA 1
ATOM 2085 C C . GLY A 1 277 ? 36.356 0.202 -11.405 1.00 26.98 277 GLY A C 1
ATOM 2086 O O . GLY A 1 277 ? 36.267 -0.306 -10.287 1.00 22.37 277 GLY A O 1
ATOM 2087 N N . ASP A 1 278 ? 37.442 0.828 -11.858 1.00 22.05 278 ASP A N 1
ATOM 2088 C CA . ASP A 1 278 ? 38.526 1.148 -10.940 1.00 24.55 278 ASP A CA 1
ATOM 2089 C C . ASP A 1 278 ? 38.171 2.415 -10.167 1.00 21.75 278 ASP A C 1
ATOM 2090 O O . ASP A 1 278 ? 37.150 3.056 -10.439 1.00 24.41 278 ASP A O 1
ATOM 2095 N N . PRO A 1 279 ? 38.978 2.791 -9.173 1.00 21.85 279 PRO A N 1
ATOM 2096 C CA . PRO A 1 279 ? 38.594 3.948 -8.349 1.00 24.37 279 PRO A CA 1
ATOM 2097 C C . PRO A 1 279 ? 38.380 5.233 -9.140 1.00 26.08 279 PRO A C 1
ATOM 2098 O O . PRO A 1 279 ? 37.374 5.919 -8.908 1.00 20.79 279 PRO A O 1
ATOM 2102 N N . GLU A 1 280 ? 39.284 5.578 -10.072 1.00 25.00 280 GLU A N 1
ATOM 2103 C CA . GLU A 1 280 ? 39.118 6.818 -10.838 1.00 25.77 280 GLU A CA 1
ATOM 2104 C C . GLU A 1 280 ? 37.786 6.836 -11.586 1.00 23.19 280 GLU A C 1
ATOM 2105 O O . GLU A 1 280 ? 37.128 7.877 -11.666 1.00 24.88 280 GLU A O 1
ATOM 2111 N N . HIS A 1 281 ? 37.368 5.707 -12.152 1.00 20.36 281 HIS A N 1
ATOM 2112 C CA . HIS A 1 281 ? 36.111 5.740 -12.896 1.00 22.11 281 HIS A CA 1
ATOM 2113 C C . HIS A 1 281 ? 34.891 5.741 -11.979 1.00 22.30 281 HIS A C 1
ATOM 2114 O O . HIS A 1 281 ? 33.870 6.355 -12.310 1.00 21.14 281 HIS A O 1
ATOM 2121 N N . VAL A 1 282 ? 34.974 5.080 -10.826 1.00 20.45 282 VAL A N 1
ATOM 2122 C CA . VAL A 1 282 ? 33.838 5.060 -9.908 1.00 20.01 282 VAL A CA 1
ATOM 2123 C C . VAL A 1 282 ? 33.694 6.409 -9.205 1.00 22.25 282 VAL A C 1
ATOM 2124 O O . VAL A 1 282 ? 32.579 6.895 -8.984 1.00 19.17 282 VAL A O 1
ATOM 2128 N N . ILE A 1 283 ? 34.816 7.038 -8.843 1.00 19.40 283 ILE A N 1
ATOM 2129 C CA . ILE A 1 283 ? 34.762 8.402 -8.326 1.00 22.78 283 ILE A CA 1
ATOM 2130 C C . ILE A 1 283 ? 34.098 9.324 -9.338 1.00 22.92 283 ILE A C 1
ATOM 2131 O O . ILE A 1 283 ? 33.196 10.099 -8.996 1.00 21.53 283 ILE A O 1
ATOM 2136 N N . ALA A 1 284 ? 34.520 9.239 -10.608 1.00 20.94 284 ALA A N 1
ATOM 2137 C CA . ALA A 1 284 ? 33.977 10.131 -11.633 1.00 26.17 284 ALA A CA 1
ATOM 2138 C C . ALA A 1 284 ? 32.478 9.917 -11.831 1.00 23.16 284 ALA A C 1
ATOM 2139 O O . ALA A 1 284 ? 31.727 10.872 -12.053 1.00 23.75 284 ALA A O 1
ATOM 2141 N N . SER A 1 285 ? 32.029 8.669 -11.778 1.00 19.76 285 SER A N 1
ATOM 2142 C CA . SER A 1 285 ? 30.613 8.395 -11.978 1.00 21.27 285 SER A CA 1
ATOM 2143 C C . SER A 1 285 ? 29.779 8.767 -10.748 1.00 23.82 285 SER A C 1
ATOM 2144 O O . SER A 1 285 ? 28.670 9.297 -10.889 1.00 21.28 285 SER A O 1
ATOM 2147 N N . LEU A 1 286 ? 30.313 8.555 -9.537 1.00 20.02 286 LEU A N 1
ATOM 2148 C CA . LEU A 1 286 ? 29.623 9.009 -8.323 1.00 20.83 286 LEU A CA 1
ATOM 2149 C C . LEU A 1 286 ? 29.521 10.528 -8.255 1.00 25.40 286 LEU A C 1
ATOM 2150 O O . LEU A 1 286 ? 28.515 11.068 -7.768 1.00 23.22 286 LEU A O 1
ATOM 2155 N N . ALA A 1 287 ? 30.568 11.231 -8.697 1.00 21.69 287 ALA A N 1
ATOM 2156 C CA . ALA A 1 287 ? 30.588 12.686 -8.637 1.00 25.02 287 ALA A CA 1
ATOM 2157 C C . ALA A 1 287 ? 29.478 13.305 -9.466 1.00 23.00 287 ALA A C 1
ATOM 2158 O O . ALA A 1 287 ? 29.182 14.492 -9.298 1.00 24.17 287 ALA A O 1
ATOM 2160 N N . GLN A 1 288 ? 28.872 12.531 -10.368 1.00 22.47 288 GLN A N 1
ATOM 2161 C CA . GLN A 1 288 ? 27.758 12.994 -11.179 1.00 25.77 288 GLN A CA 1
ATOM 2162 C C . GLN A 1 288 ? 26.424 12.902 -10.446 1.00 29.49 288 GLN A C 1
ATOM 2163 O O . GLN A 1 288 ? 25.450 13.519 -10.886 1.00 26.81 288 GLN A O 1
ATOM 2169 N N . ASP A 1 289 ? 26.355 12.171 -9.335 1.00 27.30 289 ASP A N 1
ATOM 2170 C CA . ASP A 1 289 ? 25.106 11.991 -8.598 1.00 22.87 289 ASP A CA 1
ATOM 2171 C C . ASP A 1 289 ? 25.040 13.049 -7.498 1.00 22.87 289 ASP A C 1
ATOM 2172 O O . ASP A 1 289 ? 25.749 12.970 -6.488 1.00 20.66 289 ASP A O 1
ATOM 2177 N N . SER A 1 290 ? 24.179 14.040 -7.705 1.00 21.41 290 SER A N 1
ATOM 2178 C CA . SER A 1 290 ? 24.052 15.197 -6.830 1.00 22.12 290 SER A CA 1
ATOM 2179 C C . SER A 1 290 ? 23.354 14.899 -5.498 1.00 20.73 290 SER A C 1
ATOM 2180 O O . SER A 1 290 ? 23.468 15.706 -4.569 1.00 19.82 290 SER A O 1
ATOM 2183 N N . VAL A 1 291 ? 22.710 13.737 -5.353 1.00 23.01 291 VAL A N 1
ATOM 2184 C CA . VAL A 1 291 ? 22.142 13.336 -4.064 1.00 22.14 291 VAL A CA 1
ATOM 2185 C C . VAL A 1 291 ? 23.228 13.161 -3.013 1.00 21.83 291 VAL A C 1
ATOM 2186 O O . VAL A 1 291 ? 23.006 13.420 -1.819 1.00 21.51 291 VAL A O 1
ATOM 2190 N N . LEU A 1 292 ? 24.419 12.728 -3.425 1.00 19.01 292 LEU A N 1
ATOM 2191 C CA . LEU A 1 292 ? 25.413 12.342 -2.431 1.00 21.92 292 LEU A CA 1
ATOM 2192 C C . LEU A 1 292 ? 25.877 13.535 -1.602 1.00 23.52 292 LEU A C 1
ATOM 2193 O O . LEU A 1 292 ? 26.222 13.370 -0.427 1.00 23.95 292 LEU A O 1
ATOM 2198 N N . ALA A 1 293 ? 25.855 14.745 -2.176 1.00 21.90 293 ALA A N 1
ATOM 2199 C CA . ALA A 1 293 ? 26.218 15.936 -1.407 1.00 23.17 293 ALA A CA 1
ATOM 2200 C C . ALA A 1 293 ? 25.169 16.281 -0.356 1.00 22.38 293 ALA A C 1
ATOM 2201 O O . ALA A 1 293 ? 25.494 16.914 0.657 1.00 26.51 293 ALA A O 1
ATOM 2203 N N . ARG A 1 294 ? 23.914 15.892 -0.577 1.00 17.29 294 ARG A N 1
ATOM 2204 C CA . ARG A 1 294 ? 22.846 16.194 0.367 1.00 18.50 294 ARG A CA 1
ATOM 2205 C C . ARG A 1 294 ? 22.657 15.107 1.407 1.00 21.09 294 ARG A C 1
ATOM 2206 O O . ARG A 1 294 ? 22.091 15.374 2.472 1.00 22.37 294 ARG A O 1
ATOM 2214 N N . ALA A 1 295 ? 23.084 13.887 1.118 1.00 19.26 295 ALA A N 1
ATOM 2215 C CA . ALA A 1 295 ? 22.881 12.797 2.057 1.00 21.03 295 ALA A CA 1
ATOM 2216 C C . ALA A 1 295 ? 23.753 12.987 3.301 1.00 20.19 295 ALA A C 1
ATOM 2217 O O . ALA A 1 295 ? 24.839 13.577 3.250 1.00 22.19 295 ALA A O 1
ATOM 2219 N N . THR A 1 296 ? 23.254 12.503 4.438 1.00 17.80 296 THR A N 1
ATOM 2220 C CA . THR A 1 296 ? 24.061 12.443 5.651 1.00 18.31 296 THR A CA 1
ATOM 2221 C C . THR A 1 296 ? 24.804 11.118 5.790 1.00 23.99 296 THR A C 1
ATOM 2222 O O . THR A 1 296 ? 25.817 11.058 6.496 1.00 20.81 296 THR A O 1
ATOM 2226 N N . ASP A 1 297 ? 24.322 10.069 5.121 1.00 18.21 297 ASP A N 1
ATOM 2227 C CA . ASP A 1 297 ? 24.900 8.729 5.149 1.00 19.82 297 ASP A CA 1
ATOM 2228 C C . ASP A 1 297 ? 24.922 8.219 3.721 1.00 19.10 297 ASP A C 1
ATOM 2229 O O . ASP A 1 297 ? 23.948 8.400 2.985 1.00 18.42 297 ASP A O 1
ATOM 2234 N N . ILE A 1 298 ? 26.032 7.614 3.318 1.00 19.54 298 ILE A N 1
ATOM 2235 C CA . ILE A 1 298 ? 26.153 7.030 1.988 1.00 18.42 298 ILE A CA 1
ATOM 2236 C C . ILE A 1 298 ? 26.616 5.595 2.157 1.00 17.99 298 ILE A C 1
ATOM 2237 O O . ILE A 1 298 ? 27.573 5.331 2.891 1.00 18.51 298 ILE A O 1
ATOM 2242 N N . SER A 1 299 ? 25.919 4.667 1.524 1.00 15.91 299 SER A N 1
ATOM 2243 C CA . SER A 1 299 ? 26.229 3.256 1.676 1.00 14.99 299 SER A CA 1
ATOM 2244 C C . SER A 1 299 ? 26.478 2.654 0.307 1.00 21.41 299 SER A C 1
ATOM 2245 O O . SER A 1 299 ? 25.943 3.133 -0.700 1.00 18.97 299 SER A O 1
ATOM 2248 N N . PHE A 1 300 ? 27.312 1.608 0.277 1.00 18.70 300 PHE A N 1
ATOM 2249 C CA . PHE A 1 300 ? 27.727 0.966 -0.963 1.00 16.08 300 PHE A CA 1
ATOM 2250 C C . PHE A 1 300 ? 27.488 -0.531 -0.878 1.00 16.34 300 PHE A C 1
ATOM 2251 O O . PHE A 1 300 ? 27.897 -1.170 0.093 1.00 17.23 300 PHE A O 1
ATOM 2259 N N . GLN A 1 301 ? 26.840 -1.086 -1.900 1.00 19.09 301 GLN A N 1
ATOM 2260 C CA . GLN A 1 301 ? 26.588 -2.513 -1.989 1.00 16.89 301 GLN A CA 1
ATOM 2261 C C . GLN A 1 301 ? 27.099 -3.013 -3.331 1.00 20.09 301 GLN A C 1
ATOM 2262 O O . GLN A 1 301 ? 27.135 -2.269 -4.313 1.00 18.73 301 GLN A O 1
ATOM 2268 N N . VAL A 1 302 ? 27.503 -4.282 -3.381 1.00 19.28 302 VAL A N 1
ATOM 2269 C CA . VAL A 1 302 ? 27.923 -4.793 -4.676 1.00 18.01 302 VAL A CA 1
ATOM 2270 C C . VAL A 1 302 ? 26.711 -5.116 -5.537 1.00 22.98 302 VAL A C 1
ATOM 2271 O O . VAL A 1 302 ? 26.802 -5.054 -6.774 1.00 19.94 302 VAL A O 1
ATOM 2275 N N . HIS A 1 303 ? 25.564 -5.381 -4.909 1.00 19.99 303 HIS A N 1
ATOM 2276 C CA . HIS A 1 303 ? 24.435 -5.987 -5.604 1.00 23.49 303 HIS A CA 1
ATOM 2277 C C . HIS A 1 303 ? 23.999 -5.151 -6.794 1.00 28.26 303 HIS A C 1
ATOM 2278 O O . HIS A 1 303 ? 23.985 -3.915 -6.744 1.00 24.84 303 HIS A O 1
ATOM 2285 N N . SER A 1 304 ? 23.457 -5.877 -7.772 1.00 28.18 304 SER A N 1
ATOM 2286 C CA . SER A 1 304 ? 23.805 -5.838 -9.174 1.00 35.09 304 SER A CA 1
ATOM 2287 C C . SER A 1 304 ? 24.891 -6.912 -9.326 1.00 28.32 304 SER A C 1
ATOM 2288 O O . SER A 1 304 ? 24.628 -8.053 -9.731 1.00 27.07 304 SER A O 1
ATOM 2291 N N . VAL A 1 305 ? 26.109 -6.566 -8.921 1.00 26.22 305 VAL A N 1
ATOM 2292 C CA . VAL A 1 305 ? 27.272 -7.406 -9.165 1.00 23.42 305 VAL A CA 1
ATOM 2293 C C . VAL A 1 305 ? 27.280 -8.608 -8.229 1.00 24.99 305 VAL A C 1
ATOM 2294 O O . VAL A 1 305 ? 26.797 -8.551 -7.087 1.00 20.81 305 VAL A O 1
ATOM 2298 N N . GLU A 1 306 ? 27.825 -9.721 -8.723 1.00 22.94 306 GLU A N 1
ATOM 2299 C CA . GLU A 1 306 ? 28.018 -10.930 -7.926 1.00 23.53 306 GLU A CA 1
ATOM 2300 C C . GLU A 1 306 ? 29.500 -11.278 -7.826 1.00 24.76 306 GLU A C 1
ATOM 2301 O O . GLU A 1 306 ? 29.946 -12.295 -8.374 1.00 24.37 306 GLU A O 1
ATOM 2307 N N . PRO A 1 307 ? 30.289 -10.470 -7.125 1.00 21.73 307 PRO A N 1
ATOM 2308 C CA . PRO A 1 307 ? 31.732 -10.717 -7.067 1.00 22.78 307 PRO A CA 1
ATOM 2309 C C . PRO A 1 307 ? 32.066 -11.834 -6.092 1.00 25.47 307 PRO A C 1
ATOM 2310 O O . PRO A 1 307 ? 31.257 -12.245 -5.262 1.00 22.52 307 PRO A O 1
ATOM 2314 N N . SER A 1 308 ? 33.305 -12.303 -6.189 1.00 21.15 308 SER A N 1
ATOM 2315 C CA . SER A 1 308 ? 33.833 -13.183 -5.165 1.00 24.52 308 SER A CA 1
ATOM 2316 C C . SER A 1 308 ? 33.936 -12.451 -3.830 1.00 22.97 308 SER A C 1
ATOM 2317 O O . SER A 1 308 ? 33.952 -11.219 -3.759 1.00 20.28 308 SER A O 1
ATOM 2320 N N . HIS A 1 309 ? 34.030 -13.234 -2.756 1.00 19.91 309 HIS A N 1
ATOM 2321 C CA . HIS A 1 309 ? 34.213 -12.644 -1.433 1.00 21.83 309 HIS A CA 1
ATOM 2322 C C . HIS A 1 309 ? 35.494 -11.817 -1.364 1.00 26.02 309 HIS A C 1
ATOM 2323 O O . HIS A 1 309 ? 35.497 -10.688 -0.857 1.00 19.75 309 HIS A O 1
ATOM 2330 N N . ARG A 1 310 ? 36.601 -12.351 -1.881 1.00 27.73 310 ARG A N 1
ATOM 2331 C CA . ARG A 1 310 ? 37.842 -11.583 -1.811 1.00 24.40 310 ARG A CA 1
ATOM 2332 C C . ARG A 1 310 ? 37.791 -10.329 -2.681 1.00 19.55 310 ARG A C 1
ATOM 2333 O O . ARG A 1 310 ? 38.367 -9.304 -2.314 1.00 22.84 310 ARG A O 1
ATOM 2341 N N . ASP A 1 311 ? 37.110 -10.380 -3.829 1.00 20.62 311 ASP A N 1
ATOM 2342 C CA . ASP A 1 311 ? 36.892 -9.150 -4.589 1.00 25.52 311 ASP A CA 1
ATOM 2343 C C . ASP A 1 311 ? 35.998 -8.171 -3.834 1.00 23.75 311 ASP A C 1
ATOM 2344 O O . ASP A 1 311 ? 36.139 -6.954 -3.991 1.00 21.64 311 ASP A O 1
ATOM 2349 N N . THR A 1 312 ? 35.059 -8.673 -3.032 1.00 24.69 312 THR A N 1
ATOM 2350 C CA . THR A 1 312 ? 34.266 -7.772 -2.200 1.00 21.73 312 THR A CA 1
ATOM 2351 C C . THR A 1 312 ? 35.128 -7.116 -1.128 1.00 21.81 312 THR A C 1
ATOM 2352 O O . THR A 1 312 ? 34.995 -5.918 -0.863 1.00 20.99 312 THR A O 1
ATOM 2356 N N . LEU A 1 313 ? 36.023 -7.885 -0.500 1.00 22.72 313 LEU A N 1
ATOM 2357 C CA . LEU A 1 313 ? 36.931 -7.303 0.487 1.00 22.69 313 LEU A CA 1
ATOM 2358 C C . LEU A 1 313 ? 37.787 -6.194 -0.129 1.00 20.94 313 LEU A C 1
ATOM 2359 O O . LEU A 1 313 ? 38.004 -5.142 0.487 1.00 19.17 313 LEU A O 1
ATOM 2364 N N . ARG A 1 314 ? 38.294 -6.417 -1.343 1.00 24.05 314 ARG A N 1
ATOM 2365 C CA . ARG A 1 314 ? 39.109 -5.393 -1.992 1.00 25.91 314 ARG A CA 1
ATOM 2366 C C . ARG A 1 314 ? 38.265 -4.187 -2.378 1.00 19.54 314 ARG A C 1
ATOM 2367 O O . ARG A 1 314 ? 38.717 -3.048 -2.264 1.00 22.37 314 ARG A O 1
ATOM 2375 N N . SER A 1 315 ? 37.043 -4.421 -2.857 1.00 19.46 315 SER A N 1
ATOM 2376 C CA . SER A 1 315 ? 36.170 -3.298 -3.183 1.00 23.47 315 SER A CA 1
ATOM 2377 C C . SER A 1 315 ? 35.940 -2.435 -1.948 1.00 22.51 315 SER A C 1
ATOM 2378 O O . SER A 1 315 ? 36.023 -1.205 -2.010 1.00 18.41 315 SER A O 1
ATOM 2381 N N . ILE A 1 316 ? 35.701 -3.077 -0.805 1.00 19.92 316 ILE A N 1
ATOM 2382 C CA . ILE A 1 316 ? 35.535 -2.360 0.458 1.00 20.92 316 ILE A CA 1
ATOM 2383 C C . ILE A 1 316 ? 36.785 -1.548 0.780 1.00 21.53 316 ILE A C 1
ATOM 2384 O O . ILE A 1 316 ? 36.693 -0.405 1.240 1.00 20.63 316 ILE A O 1
ATOM 2389 N N . GLU A 1 317 ? 37.971 -2.145 0.587 1.00 21.25 317 GLU A N 1
ATOM 2390 C CA . GLU A 1 317 ? 39.222 -1.428 0.837 1.00 23.11 317 GLU A CA 1
ATOM 2391 C C . GLU A 1 317 ? 39.381 -0.238 -0.101 1.00 22.55 317 GLU A C 1
ATOM 2392 O O . GLU A 1 317 ? 39.738 0.861 0.332 1.00 21.25 317 GLU A O 1
ATOM 2398 N N . LEU A 1 318 ? 39.143 -0.450 -1.397 1.00 20.61 318 LEU A N 1
ATOM 2399 C CA . LEU A 1 318 ? 39.348 0.627 -2.364 1.00 25.74 318 LEU A CA 1
ATOM 2400 C C . LEU A 1 318 ? 38.405 1.786 -2.102 1.00 25.78 318 LEU A C 1
ATOM 2401 O O . LEU A 1 318 ? 38.794 2.961 -2.240 1.00 20.01 318 LEU A O 1
ATOM 2406 N N . ILE A 1 319 ? 37.154 1.477 -1.731 1.00 22.39 319 ILE A N 1
ATOM 2407 C CA . ILE A 1 319 ? 36.193 2.531 -1.423 1.00 24.42 319 ILE A CA 1
ATOM 2408 C C . ILE A 1 319 ? 36.667 3.348 -0.236 1.00 19.73 319 ILE A C 1
ATOM 2409 O O . ILE A 1 319 ? 36.655 4.585 -0.264 1.00 21.50 319 ILE A O 1
ATOM 2414 N N . ALA A 1 320 ? 37.077 2.663 0.835 1.00 24.03 320 ALA A N 1
ATOM 2415 C CA . ALA A 1 320 ? 37.570 3.354 2.021 1.00 21.94 320 ALA A CA 1
ATOM 2416 C C . ALA A 1 320 ? 38.784 4.209 1.698 1.00 29.03 320 ALA A C 1
ATOM 2417 O O . ALA A 1 320 ? 38.898 5.341 2.183 1.00 27.72 320 ALA A O 1
ATOM 2419 N N . GLN A 1 321 ? 39.704 3.686 0.879 1.00 25.27 321 GLN A N 1
ATOM 2420 C CA . GLN A 1 321 ? 40.954 4.403 0.628 1.00 29.68 321 GLN A CA 1
ATOM 2421 C C . GLN A 1 321 ? 40.786 5.541 -0.377 1.00 26.83 321 GLN A C 1
ATOM 2422 O O . GLN A 1 321 ? 41.360 6.617 -0.195 1.00 23.23 321 GLN A O 1
ATOM 2428 N N . HIS A 1 322 ? 40.025 5.320 -1.446 1.00 25.94 322 HIS A N 1
ATOM 2429 C CA . HIS A 1 322 ? 40.036 6.186 -2.620 1.00 26.41 322 HIS A CA 1
ATOM 2430 C C . HIS A 1 322 ? 38.742 6.950 -2.831 1.00 25.89 322 HIS A C 1
ATOM 2431 O O . HIS A 1 322 ? 38.790 8.115 -3.227 1.00 24.85 322 HIS A O 1
ATOM 2438 N N . ILE A 1 323 ? 37.591 6.326 -2.581 1.00 22.69 323 ILE A N 1
ATOM 2439 C CA . ILE A 1 323 ? 36.307 7.000 -2.779 1.00 22.74 323 ILE A CA 1
ATOM 2440 C C . ILE A 1 323 ? 35.976 7.894 -1.584 1.00 19.54 323 ILE A C 1
ATOM 2441 O O . ILE A 1 323 ? 35.577 9.054 -1.750 1.00 22.05 323 ILE A O 1
ATOM 2446 N N . ALA A 1 324 ? 36.138 7.367 -0.366 1.00 21.54 324 ALA A N 1
ATOM 2447 C CA . ALA A 1 324 ? 35.734 8.076 0.851 1.00 21.65 324 ALA A CA 1
ATOM 2448 C C . ALA A 1 324 ? 36.218 9.519 0.924 1.00 25.77 324 ALA A C 1
ATOM 2449 O O . ALA A 1 324 ? 35.398 10.394 1.236 1.00 28.17 324 ALA A O 1
ATOM 2451 N N . PRO A 1 325 ? 37.494 9.845 0.666 1.00 26.71 325 PRO A N 1
ATOM 2452 C CA . PRO A 1 325 ? 37.914 11.252 0.802 1.00 28.31 325 PRO A CA 1
ATOM 2453 C C . PRO A 1 325 ? 37.126 12.202 -0.068 1.00 28.27 325 PRO A C 1
ATOM 2454 O O . PRO A 1 325 ? 37.036 13.390 0.269 1.00 29.89 325 PRO A O 1
ATOM 2458 N N . HIS A 1 326 ? 36.522 11.721 -1.163 1.00 26.50 326 HIS A N 1
ATOM 2459 C CA . HIS A 1 326 ? 35.750 12.617 -2.012 1.00 28.15 326 HIS A CA 1
ATOM 2460 C C . HIS A 1 326 ? 34.380 12.926 -1.443 1.00 31.94 326 HIS A C 1
ATOM 2461 O O . HIS A 1 326 ? 33.832 13.994 -1.730 1.00 36.84 326 HIS A O 1
ATOM 2468 N N . ILE A 1 327 ? 33.817 12.029 -0.639 1.00 27.51 327 ILE A N 1
ATOM 2469 C CA . ILE A 1 327 ? 32.396 12.080 -0.319 1.00 31.82 327 ILE A CA 1
ATOM 2470 C C . ILE A 1 327 ? 32.108 12.208 1.170 1.00 34.30 327 ILE A C 1
ATOM 2471 O O . ILE A 1 327 ? 30.970 12.544 1.534 1.00 29.68 327 ILE A O 1
ATOM 2476 N N . ARG A 1 328 ? 33.088 12.001 2.046 1.00 31.56 328 ARG A N 1
ATOM 2477 C CA . ARG A 1 328 ? 32.867 12.252 3.471 1.00 31.22 328 ARG A CA 1
ATOM 2478 C C . ARG A 1 328 ? 32.647 13.725 3.794 1.00 41.52 328 ARG A C 1
ATOM 2479 O O . ARG A 1 328 ? 32.408 14.550 2.924 1.00 47.76 328 ARG A O 1
ATOM 2488 N N . PRO B 1 2 ? 25.896 -41.257 29.987 1.00 44.97 2 PRO B N 1
ATOM 2489 C CA . PRO B 1 2 ? 26.808 -40.108 30.131 1.00 48.13 2 PRO B CA 1
ATOM 2490 C C . PRO B 1 2 ? 26.068 -38.768 30.029 1.00 38.56 2 PRO B C 1
ATOM 2491 O O . PRO B 1 2 ? 25.713 -38.339 28.939 1.00 35.97 2 PRO B O 1
ATOM 2495 N N . LYS B 1 3 ? 25.853 -38.113 31.162 1.00 38.35 3 LYS B N 1
ATOM 2496 C CA . LYS B 1 3 ? 24.917 -37.002 31.244 1.00 32.51 3 LYS B CA 1
ATOM 2497 C C . LYS B 1 3 ? 25.591 -35.666 30.966 1.00 32.34 3 LYS B C 1
ATOM 2498 O O . LYS B 1 3 ? 26.761 -35.457 31.286 1.00 34.40 3 LYS B O 1
ATOM 2504 N N . ARG B 1 4 ? 24.834 -34.753 30.366 1.00 23.91 4 ARG B N 1
ATOM 2505 C CA . ARG B 1 4 ? 25.337 -33.410 30.087 1.00 26.09 4 ARG B CA 1
ATOM 2506 C C . ARG B 1 4 ? 25.018 -32.472 31.246 1.00 25.04 4 ARG B C 1
ATOM 2507 O O . ARG B 1 4 ? 23.962 -32.577 31.869 1.00 23.47 4 ARG B O 1
ATOM 2515 N N . LEU B 1 5 ? 25.960 -31.585 31.554 1.00 22.62 5 LEU B N 1
ATOM 2516 C CA . LEU B 1 5 ? 25.839 -30.636 32.651 1.00 20.90 5 LEU B CA 1
ATOM 2517 C C . LEU B 1 5 ? 25.571 -29.240 32.096 1.00 22.23 5 LEU B C 1
ATOM 2518 O O . LEU B 1 5 ? 26.294 -28.774 31.209 1.00 20.30 5 LEU B O 1
ATOM 2523 N N . GLY B 1 6 ? 24.563 -28.570 32.645 1.00 19.48 6 GLY B N 1
ATOM 2524 C CA . GLY B 1 6 ? 24.078 -27.325 32.081 1.00 19.62 6 GLY B CA 1
ATOM 2525 C C . GLY B 1 6 ? 24.010 -26.209 33.103 1.00 20.04 6 GLY B C 1
ATOM 2526 O O . GLY B 1 6 ? 23.805 -26.434 34.300 1.00 18.69 6 GLY B O 1
ATOM 2527 N N . PHE B 1 7 ? 24.195 -24.987 32.606 1.00 17.42 7 PHE B N 1
ATOM 2528 C CA . PHE B 1 7 ? 23.983 -23.762 33.366 1.00 16.35 7 PHE B CA 1
ATOM 2529 C C . PHE B 1 7 ? 22.713 -23.103 32.845 1.00 19.41 7 PHE B C 1
ATOM 2530 O O . PHE B 1 7 ? 22.546 -22.966 31.632 1.00 20.34 7 PHE B O 1
ATOM 2538 N N . PHE B 1 8 ? 21.827 -22.701 33.757 1.00 16.96 8 PHE B N 1
ATOM 2539 C CA . PHE B 1 8 ? 20.518 -22.153 33.426 1.00 18.38 8 PHE B CA 1
ATOM 2540 C C . PHE B 1 8 ? 20.409 -20.751 34.015 1.00 16.90 8 PHE B C 1
ATOM 2541 O O . PHE B 1 8 ? 20.691 -20.554 35.201 1.00 19.10 8 PHE B O 1
ATOM 2549 N N . THR B 1 9 ? 19.957 -19.783 33.218 1.00 16.41 9 THR B N 1
ATOM 2550 C CA . THR B 1 9 ? 19.682 -18.465 33.788 1.00 17.39 9 THR B CA 1
ATOM 2551 C C . THR B 1 9 ? 18.430 -17.818 33.209 1.00 19.33 9 THR B C 1
ATOM 2552 O O . THR B 1 9 ? 18.143 -17.938 32.017 1.00 19.49 9 THR B O 1
ATOM 2556 N N . ARG B 1 10 ? 17.686 -17.133 34.081 1.00 19.38 10 ARG B N 1
ATOM 2557 C CA . ARG B 1 10 ? 16.561 -16.276 33.728 1.00 19.81 10 ARG B CA 1
ATOM 2558 C C . ARG B 1 10 ? 16.972 -14.822 33.543 1.00 20.30 10 ARG B C 1
ATOM 2559 O O . ARG B 1 10 ? 16.104 -13.987 33.264 1.00 16.75 10 ARG B O 1
ATOM 2567 N N . LEU B 1 11 ? 18.264 -14.519 33.728 1.00 16.08 11 LEU B N 1
ATOM 2568 C CA . LEU B 1 11 ? 18.846 -13.187 33.598 1.00 20.97 11 LEU B CA 1
ATOM 2569 C C . LEU B 1 11 ? 18.237 -12.207 34.603 1.00 22.76 11 LEU B C 1
ATOM 2570 O O . LEU B 1 11 ? 17.676 -11.168 34.251 1.00 21.18 11 LEU B O 1
ATOM 2575 N N . LEU B 1 12 ? 18.410 -12.537 35.881 1.00 21.99 12 LEU B N 1
ATOM 2576 C CA . LEU B 1 12 ? 17.816 -11.772 36.971 1.00 21.97 12 LEU B CA 1
ATOM 2577 C C . LEU B 1 12 ? 18.835 -11.053 37.852 1.00 27.43 12 LEU B C 1
ATOM 2578 O O . LEU B 1 12 ? 18.465 -10.555 38.921 1.00 24.05 12 LEU B O 1
ATOM 2583 N N . ASP B 1 13 ? 20.092 -10.960 37.438 1.00 21.15 13 ASP B N 1
ATOM 2584 C CA . ASP B 1 13 ? 21.076 -10.282 38.265 1.00 24.36 13 ASP B CA 1
ATOM 2585 C C . ASP B 1 13 ? 20.663 -8.833 38.518 1.00 27.05 13 ASP B C 1
ATOM 2586 O O . ASP B 1 13 ? 19.905 -8.224 37.753 1.00 25.43 13 ASP B O 1
ATOM 2591 N N . GLN B 1 14 ? 21.147 -8.281 39.629 1.00 26.83 14 GLN B N 1
ATOM 2592 C CA . GLN B 1 14 ? 20.794 -6.908 39.968 1.00 26.43 14 GLN B CA 1
ATOM 2593 C C . GLN B 1 14 ? 21.450 -5.941 38.985 1.00 26.08 14 GLN B C 1
ATOM 2594 O O . GLN B 1 14 ? 22.643 -6.054 38.692 1.00 33.64 14 GLN B O 1
ATOM 2596 N N . GLY B 1 15 ? 20.665 -5.001 38.462 1.00 25.10 15 GLY B N 1
ATOM 2597 C CA . GLY B 1 15 ? 21.166 -4.003 37.532 1.00 26.49 15 GLY B CA 1
ATOM 2598 C C . GLY B 1 15 ? 20.211 -3.707 36.388 1.00 29.80 15 GLY B C 1
ATOM 2599 O O . GLY B 1 15 ? 19.136 -4.312 36.304 1.00 27.27 15 GLY B O 1
ATOM 2600 N N . SER B 1 16 ? 20.587 -2.763 35.519 1.00 25.25 16 SER B N 1
ATOM 2601 C CA . SER B 1 16 ? 19.846 -2.476 34.298 1.00 22.78 16 SER B CA 1
ATOM 2602 C C . SER B 1 16 ? 19.938 -3.662 33.342 1.00 24.83 16 SER B C 1
ATOM 2603 O O . SER B 1 16 ? 20.795 -4.550 33.481 1.00 19.97 16 SER B O 1
ATOM 2606 N N . ALA B 1 17 ? 19.053 -3.661 32.344 1.00 20.86 17 ALA B N 1
ATOM 2607 C CA . ALA B 1 17 ? 19.034 -4.787 31.421 1.00 21.52 17 ALA B CA 1
ATOM 2608 C C . ALA B 1 17 ? 20.385 -4.949 30.743 1.00 19.67 17 ALA B C 1
ATOM 2609 O O . ALA B 1 17 ? 20.856 -6.073 30.553 1.00 20.18 17 ALA B O 1
ATOM 2611 N N . GLN B 1 18 ? 21.037 -3.840 30.379 1.00 17.95 18 GLN B N 1
ATOM 2612 C CA . GLN B 1 18 ? 22.315 -3.981 29.687 1.00 19.37 18 GLN B CA 1
ATOM 2613 C C . GLN B 1 18 ? 23.326 -4.672 30.588 1.00 22.25 18 GLN B C 1
ATOM 2614 O O . GLN B 1 18 ? 24.096 -5.533 30.137 1.00 19.96 18 GLN B O 1
ATOM 2620 N N . THR B 1 19 ? 23.303 -4.336 31.880 1.00 19.33 19 THR B N 1
ATOM 2621 C CA . THR B 1 19 ? 24.171 -5.006 32.845 1.00 19.92 19 THR B CA 1
ATOM 2622 C C . THR B 1 19 ? 23.797 -6.478 33.005 1.00 18.82 19 THR B C 1
ATOM 2623 O O . THR B 1 19 ? 24.681 -7.344 33.052 1.00 20.34 19 THR B O 1
ATOM 2627 N N . ARG B 1 20 ? 22.498 -6.784 33.104 1.00 20.45 20 ARG B N 1
ATOM 2628 C CA . ARG B 1 20 ? 22.078 -8.183 33.179 1.00 19.74 20 ARG B CA 1
ATOM 2629 C C . ARG B 1 20 ? 22.603 -8.986 31.994 1.00 17.23 20 ARG B C 1
ATOM 2630 O O . ARG B 1 20 ? 23.108 -10.102 32.169 1.00 21.60 20 ARG B O 1
ATOM 2638 N N . TYR B 1 21 ? 22.518 -8.429 30.787 1.00 15.88 21 TYR B N 1
ATOM 2639 C CA . TYR B 1 21 ? 22.944 -9.169 29.599 1.00 17.76 21 TYR B CA 1
ATOM 2640 C C . TYR B 1 21 ? 24.449 -9.384 29.601 1.00 18.84 21 TYR B C 1
ATOM 2641 O O . TYR B 1 21 ? 24.946 -10.448 29.201 1.00 17.68 21 TYR B O 1
ATOM 2650 N N . ARG B 1 22 ? 25.195 -8.394 30.069 1.00 19.15 22 ARG B N 1
ATOM 2651 C CA . ARG B 1 22 ? 26.640 -8.565 30.104 1.00 22.16 22 ARG B CA 1
ATOM 2652 C C . ARG B 1 22 ? 27.059 -9.563 31.188 1.00 20.76 22 ARG B C 1
ATOM 2653 O O . ARG B 1 22 ? 27.995 -10.347 30.980 1.00 19.96 22 ARG B O 1
ATOM 2661 N N . LEU B 1 23 ? 26.341 -9.603 32.316 1.00 18.43 23 LEU B N 1
ATOM 2662 C CA . LEU B 1 23 ? 26.692 -10.548 33.376 1.00 19.81 23 LEU B CA 1
ATOM 2663 C C . LEU B 1 23 ? 26.288 -11.967 32.991 1.00 19.66 23 LEU B C 1
ATOM 2664 O O . LEU B 1 23 ? 27.026 -12.930 33.249 1.00 17.34 23 LEU B O 1
ATOM 2669 N N . ALA B 1 24 ? 25.111 -12.120 32.373 1.00 17.39 24 ALA B N 1
ATOM 2670 C CA . ALA B 1 24 ? 24.712 -13.429 31.860 1.00 19.58 24 ALA B CA 1
ATOM 2671 C C . ALA B 1 24 ? 25.722 -13.967 30.846 1.00 20.32 24 ALA B C 1
ATOM 2672 O O . ALA B 1 24 ? 26.098 -15.144 30.891 1.00 20.42 24 ALA B O 1
ATOM 2674 N N . ALA B 1 25 ? 26.160 -13.122 29.908 1.00 16.41 25 ALA B N 1
ATOM 2675 C CA . ALA B 1 25 ? 27.118 -13.574 28.901 1.00 19.82 25 ALA B CA 1
ATOM 2676 C C . ALA B 1 25 ? 28.418 -14.041 29.546 1.00 20.16 25 ALA B C 1
ATOM 2677 O O . ALA B 1 25 ? 28.977 -15.080 29.170 1.00 17.80 25 ALA B O 1
ATOM 2679 N N . GLU B 1 26 ? 28.912 -13.278 30.519 1.00 20.38 26 GLU B N 1
ATOM 2680 C CA . GLU B 1 26 ? 30.108 -13.680 31.253 1.00 22.45 26 GLU B CA 1
ATOM 2681 C C . GLU B 1 26 ? 29.872 -14.981 32.018 1.00 21.03 26 GLU B C 1
ATOM 2682 O O . GLU B 1 26 ? 30.765 -15.833 32.096 1.00 18.04 26 GLU B O 1
ATOM 2688 N N . GLN B 1 27 ? 28.668 -15.161 32.577 1.00 16.48 27 GLN B N 1
ATOM 2689 C CA . GLN B 1 27 ? 28.394 -16.391 33.318 1.00 17.96 27 GLN B CA 1
ATOM 2690 C C . GLN B 1 27 ? 28.380 -17.601 32.391 1.00 18.96 27 GLN B C 1
ATOM 2691 O O . GLN B 1 27 ? 28.910 -18.665 32.736 1.00 19.01 27 GLN B O 1
ATOM 2697 N N . ILE B 1 28 ? 27.797 -17.454 31.203 1.00 16.16 28 ILE B N 1
ATOM 2698 C CA . ILE B 1 28 ? 27.811 -18.540 30.228 1.00 15.90 28 ILE B CA 1
ATOM 2699 C C . ILE B 1 28 ? 29.232 -18.841 29.753 1.00 19.78 28 ILE B C 1
ATOM 2700 O O . ILE B 1 28 ? 29.624 -20.013 29.623 1.00 18.37 28 ILE B O 1
ATOM 2705 N N . ARG B 1 29 ? 30.020 -17.802 29.472 1.00 15.74 29 ARG B N 1
ATOM 2706 C CA . ARG B 1 29 ? 31.409 -18.014 29.059 1.00 21.17 29 ARG B CA 1
ATOM 2707 C C . ARG B 1 29 ? 32.197 -18.737 30.147 1.00 18.66 29 ARG B C 1
ATOM 2708 O O . ARG B 1 29 ? 33.011 -19.625 29.858 1.00 22.59 29 ARG B O 1
ATOM 2716 N N . HIS B 1 30 ? 31.950 -18.380 31.406 1.00 20.25 30 HIS B N 1
ATOM 2717 C CA . HIS B 1 30 ? 32.657 -19.019 32.510 1.00 20.48 30 HIS B CA 1
ATOM 2718 C C . HIS B 1 30 ? 32.227 -20.471 32.676 1.00 22.08 30 HIS B C 1
ATOM 2719 O O . HIS B 1 30 ? 33.071 -21.350 32.900 1.00 18.75 30 HIS B O 1
ATOM 2726 N N . ALA B 1 31 ? 30.920 -20.742 32.565 1.00 18.89 31 ALA B N 1
ATOM 2727 C CA . ALA B 1 31 ? 30.435 -22.125 32.542 1.00 16.95 31 ALA B CA 1
ATOM 2728 C C . ALA B 1 31 ? 31.139 -22.944 31.472 1.00 19.39 31 ALA B C 1
ATOM 2729 O O . ALA B 1 31 ? 31.552 -24.083 31.718 1.00 21.14 31 ALA B O 1
ATOM 2731 N N . GLU B 1 32 ? 31.266 -22.392 30.264 1.00 18.96 32 GLU B N 1
ATOM 2732 C CA . GLU B 1 32 ? 31.981 -23.119 29.220 1.00 17.36 32 GLU B CA 1
ATOM 2733 C C . GLU B 1 32 ? 33.426 -23.340 29.645 1.00 19.62 32 GLU B C 1
ATOM 2734 O O . GLU B 1 32 ? 33.983 -24.432 29.474 1.00 17.19 32 GLU B O 1
ATOM 2740 N N . ARG B 1 33 ? 34.035 -22.316 30.240 1.00 19.80 33 ARG B N 1
ATOM 2741 C CA . ARG B 1 33 ? 35.452 -22.409 30.569 1.00 25.26 33 ARG B CA 1
ATOM 2742 C C . ARG B 1 33 ? 35.717 -23.497 31.612 1.00 25.53 33 ARG B C 1
ATOM 2743 O O . ARG B 1 33 ? 36.750 -24.167 31.548 1.00 26.72 33 ARG B O 1
ATOM 2751 N N . VAL B 1 34 ? 34.786 -23.740 32.538 1.00 23.10 34 VAL B N 1
ATOM 2752 C CA . VAL B 1 34 ? 35.012 -24.772 33.548 1.00 24.11 34 VAL B CA 1
ATOM 2753 C C . VAL B 1 34 ? 34.390 -26.113 33.160 1.00 25.89 34 VAL B C 1
ATOM 2754 O O . VAL B 1 34 ? 34.330 -27.019 33.990 1.00 24.85 34 VAL B O 1
ATOM 2758 N N . GLY B 1 35 ? 33.936 -26.265 31.922 1.00 24.88 35 GLY B N 1
ATOM 2759 C CA . GLY B 1 35 ? 33.537 -27.568 31.418 1.00 26.48 35 GLY B CA 1
ATOM 2760 C C . GLY B 1 35 ? 32.056 -27.921 31.451 1.00 20.94 35 GLY B C 1
ATOM 2761 O O . GLY B 1 35 ? 31.729 -29.108 31.347 1.00 21.77 35 GLY B O 1
ATOM 2762 N N . PHE B 1 36 ? 31.160 -26.951 31.623 1.00 17.94 36 PHE B N 1
ATOM 2763 C CA . PHE B 1 36 ? 29.739 -27.215 31.407 1.00 20.51 36 PHE B CA 1
ATOM 2764 C C . PHE B 1 36 ? 29.502 -27.565 29.941 1.00 21.25 36 PHE B C 1
ATOM 2765 O O . PHE B 1 36 ? 30.136 -27.006 29.046 1.00 20.57 36 PHE B O 1
ATOM 2773 N N . ASP B 1 37 ? 28.562 -28.478 29.697 1.00 20.10 37 ASP B N 1
ATOM 2774 C CA . ASP B 1 37 ? 28.231 -28.879 28.330 1.00 21.78 37 ASP B CA 1
ATOM 2775 C C . ASP B 1 37 ? 27.222 -27.953 27.666 1.00 16.97 37 ASP B C 1
ATOM 2776 O O . ASP B 1 37 ? 27.231 -27.821 26.438 1.00 17.42 37 ASP B O 1
ATOM 2781 N N . SER B 1 38 ? 26.361 -27.308 28.444 1.00 18.52 38 SER B N 1
ATOM 2782 C CA . SER B 1 38 ? 25.203 -26.618 27.890 1.00 18.88 38 SER B CA 1
ATOM 2783 C C . SER B 1 38 ? 24.881 -25.392 28.728 1.00 19.23 38 SER B C 1
ATOM 2784 O O . SER B 1 38 ? 25.153 -25.362 29.930 1.00 17.47 38 SER B O 1
ATOM 2787 N N . ALA B 1 39 ? 24.291 -24.387 28.074 1.00 16.37 39 ALA B N 1
ATOM 2788 C CA . ALA B 1 39 ? 23.676 -23.236 28.720 1.00 19.21 39 ALA B CA 1
ATOM 2789 C C . ALA B 1 39 ? 22.221 -23.130 28.264 1.00 20.54 39 ALA B C 1
ATOM 2790 O O . ALA B 1 39 ? 21.912 -23.397 27.100 1.00 19.77 39 ALA B O 1
ATOM 2792 N N . TRP B 1 40 ? 21.324 -22.766 29.185 1.00 16.78 40 TRP B N 1
ATOM 2793 C CA . TRP B 1 40 ? 19.899 -22.616 28.895 1.00 17.89 40 TRP B CA 1
ATOM 2794 C C . TRP B 1 40 ? 19.446 -21.243 29.371 1.00 18.16 40 TRP B C 1
ATOM 2795 O O . TRP B 1 40 ? 19.836 -20.807 30.461 1.00 15.78 40 TRP B O 1
AT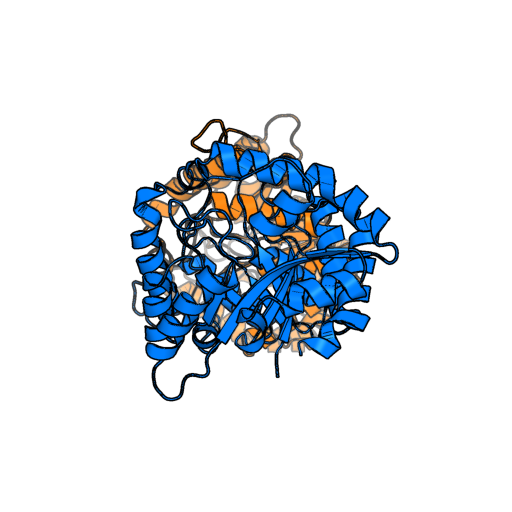OM 2806 N N . ILE B 1 41 ? 18.645 -20.540 28.560 1.00 16.79 41 ILE B N 1
ATOM 2807 C CA . ILE B 1 41 ? 18.137 -19.228 28.962 1.00 17.16 41 ILE B CA 1
ATOM 2808 C C . ILE B 1 41 ? 16.628 -19.207 28.771 1.00 18.91 41 ILE B C 1
ATOM 2809 O O . ILE B 1 41 ? 16.104 -19.781 27.808 1.00 18.77 41 ILE B O 1
ATOM 2814 N N . ALA B 1 42 ? 15.935 -18.536 29.682 1.00 18.06 42 ALA B N 1
ATOM 2815 C CA . ALA B 1 42 ? 14.477 -18.497 29.690 1.00 19.47 42 ALA B CA 1
ATOM 2816 C C . ALA B 1 42 ? 13.995 -17.158 29.167 1.00 18.61 42 ALA B C 1
ATOM 2817 O O . ALA B 1 42 ? 14.626 -16.128 29.400 1.00 17.13 42 ALA B O 1
ATOM 2819 N N . GLN B 1 43 ? 12.868 -17.188 28.465 1.00 17.81 43 GLN B N 1
ATOM 2820 C CA . GLN B 1 43 ? 12.243 -15.999 27.910 1.00 21.30 43 GLN B CA 1
ATOM 2821 C C . GLN B 1 43 ? 11.127 -15.523 28.831 1.00 18.08 43 GLN B C 1
ATOM 2822 O O . GLN B 1 43 ? 10.324 -16.329 29.308 1.00 18.80 43 GLN B O 1
ATOM 2828 N N . HIS B 1 44 ? 11.088 -14.218 29.081 1.00 18.57 44 HIS B N 1
ATOM 2829 C CA . HIS B 1 44 ? 10.071 -13.602 29.922 1.00 19.93 44 HIS B CA 1
ATOM 2830 C C . HIS B 1 44 ? 9.753 -12.215 29.382 1.00 20.50 44 HIS B C 1
ATOM 2831 O O . HIS B 1 44 ? 10.662 -11.468 29.015 1.00 19.78 44 HIS B O 1
ATOM 2838 N N . HIS B 1 45 ? 8.468 -11.870 29.347 1.00 19.56 45 HIS B N 1
ATOM 2839 C CA . HIS B 1 45 ? 8.006 -10.601 28.797 1.00 18.43 45 HIS B CA 1
ATOM 2840 C C . HIS B 1 45 ? 7.491 -9.682 29.901 1.00 19.05 45 HIS B C 1
ATOM 2841 O O . HIS B 1 45 ? 6.776 -10.126 30.800 1.00 18.54 45 HIS B O 1
ATOM 2848 N N . PHE B 1 46 ? 7.843 -8.396 29.817 1.00 20.28 46 PHE B N 1
ATOM 2849 C CA . PHE B 1 46 ? 7.210 -7.281 30.536 1.00 21.17 46 PHE B CA 1
ATOM 2850 C C . PHE B 1 46 ? 7.507 -7.208 32.032 1.00 21.89 46 PHE B C 1
ATOM 2851 O O . PHE B 1 46 ? 6.995 -6.299 32.704 1.00 25.07 46 PHE B O 1
ATOM 2859 N N . HIS B 1 47 ? 8.306 -8.099 32.588 1.00 22.11 47 HIS B N 1
ATOM 2860 C CA . HIS B 1 47 ? 8.418 -8.162 34.047 1.00 24.77 47 HIS B CA 1
ATOM 2861 C C . HIS B 1 47 ? 9.880 -8.352 34.437 1.00 23.37 47 HIS B C 1
ATOM 2862 O O . HIS B 1 47 ? 10.421 -9.455 34.353 1.00 25.88 47 HIS B O 1
ATOM 2869 N N . GLU B 1 48 ? 10.498 -7.255 34.869 1.00 24.90 48 GLU B N 1
ATOM 2870 C CA . GLU B 1 48 ? 11.905 -7.230 35.253 1.00 28.03 48 GLU B CA 1
ATOM 2871 C C . GLU B 1 48 ? 12.229 -8.267 36.324 1.00 28.66 48 GLU B C 1
ATOM 2872 O O . GLU B 1 48 ? 13.349 -8.788 36.364 1.00 25.24 48 GLU B O 1
ATOM 2878 N N . GLN B 1 49 ? 11.270 -8.583 37.198 1.00 23.35 49 GLN B N 1
ATOM 2879 C CA . GLN B 1 49 ? 11.498 -9.503 38.310 1.00 26.55 49 GLN B CA 1
ATOM 2880 C C . GLN B 1 49 ? 11.203 -10.948 37.963 1.00 24.58 49 GLN B C 1
ATOM 2881 O O . GLN B 1 49 ? 11.548 -11.837 38.746 1.00 26.72 49 GLN B O 1
ATOM 2887 N N . GLU B 1 50 ? 10.522 -11.194 36.847 1.00 21.89 50 GLU B N 1
ATOM 2888 C CA . GLU B 1 50 ? 10.290 -12.548 36.367 1.00 25.00 50 GLU B CA 1
ATOM 2889 C C . GLU B 1 50 ? 11.484 -13.045 35.562 1.00 23.04 50 GLU B C 1
ATOM 2890 O O . GLU B 1 50 ? 11.935 -14.184 35.729 1.00 21.34 50 GLU B O 1
ATOM 2896 N N . GLY B 1 51 ? 12.008 -12.191 34.685 1.00 20.52 51 GLY B N 1
ATOM 2897 C CA . GLY B 1 51 ? 13.171 -12.506 33.872 1.00 18.98 51 GLY B CA 1
ATOM 2898 C C . GLY B 1 51 ? 13.567 -11.287 33.072 1.00 21.60 51 GLY B C 1
ATOM 2899 O O . GLY B 1 51 ? 12.716 -10.442 32.769 1.00 23.32 51 GLY B O 1
ATOM 2900 N N . GLY B 1 52 ? 14.839 -11.168 32.714 1.00 16.44 52 GLY B N 1
ATOM 2901 C CA . GLY B 1 52 ? 15.286 -9.981 32.027 1.00 17.35 52 GLY B CA 1
ATOM 2902 C C . GLY B 1 52 ? 15.347 -10.054 30.520 1.00 19.04 52 GLY B C 1
ATOM 2903 O O . GLY B 1 52 ? 15.789 -9.086 29.889 1.00 17.91 52 GLY B O 1
ATOM 2904 N N . LEU B 1 53 ? 14.908 -11.147 29.908 1.00 17.33 53 LEU B N 1
ATOM 2905 C CA . LEU B 1 53 ? 15.164 -11.372 28.486 1.00 15.80 53 LEU B CA 1
ATOM 2906 C C . LEU B 1 53 ? 13.915 -11.787 27.709 1.00 16.74 53 LEU B C 1
ATOM 2907 O O . LEU B 1 53 ? 13.431 -12.925 27.867 1.00 15.94 53 LEU B O 1
ATOM 2912 N N . PRO B 1 54 ? 13.345 -10.910 26.881 1.00 14.60 54 PRO B N 1
ATOM 2913 C CA . PRO B 1 54 ? 12.233 -11.321 26.023 1.00 15.74 54 PRO B CA 1
ATOM 2914 C C . PRO B 1 54 ? 12.672 -11.874 24.678 1.00 17.36 54 PRO B C 1
ATOM 2915 O O . PRO B 1 54 ? 11.805 -12.292 23.905 1.00 17.74 54 PRO B O 1
ATOM 2919 N N . SER B 1 55 ? 13.979 -11.879 24.384 1.00 15.42 55 SER B N 1
ATOM 2920 C CA . SER B 1 55 ? 14.500 -12.197 23.053 1.00 19.75 55 SER B CA 1
ATOM 2921 C C . SER B 1 55 ? 15.630 -13.208 23.123 1.00 14.73 55 SER B C 1
ATOM 2922 O O . SER B 1 55 ? 16.777 -12.888 22.782 1.00 18.27 55 SER B O 1
ATOM 2925 N N . PRO B 1 56 ? 15.330 -14.463 23.472 1.00 15.43 56 PRO B N 1
ATOM 2926 C CA . PRO B 1 56 ? 16.416 -15.451 23.633 1.00 16.34 56 PRO B CA 1
ATOM 2927 C C . PRO B 1 56 ? 17.217 -15.722 22.363 1.00 17.88 56 PRO B C 1
ATOM 2928 O O . PRO B 1 56 ? 18.434 -15.941 22.453 1.00 18.21 56 PRO B O 1
ATOM 2932 N N . LEU B 1 57 ? 16.598 -15.692 21.182 1.00 16.48 57 LEU B N 1
ATOM 2933 C CA . LEU B 1 57 ? 17.352 -16.014 19.972 1.00 16.46 57 LEU B CA 1
ATOM 2934 C C . LEU B 1 57 ? 18.342 -14.913 19.624 1.00 18.95 57 LEU B C 1
ATOM 2935 O O . LEU B 1 57 ? 19.409 -15.190 19.057 1.00 17.88 57 LEU B O 1
ATOM 2940 N N . VAL B 1 58 ? 18.006 -13.666 19.950 1.00 16.72 58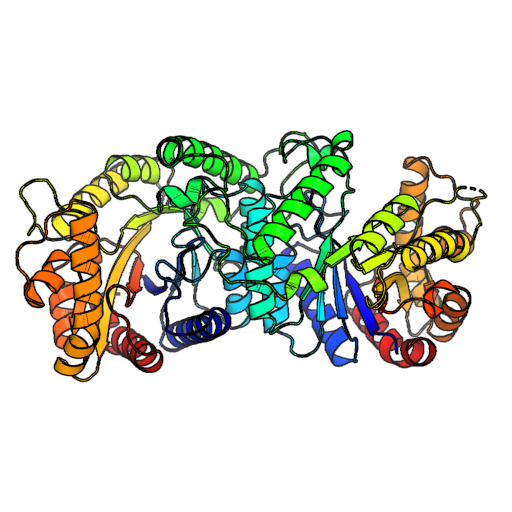 VAL B N 1
ATOM 2941 C CA . VAL B 1 58 ? 18.928 -12.561 19.732 1.00 16.74 58 VAL B CA 1
ATOM 2942 C C . VAL B 1 58 ? 20.095 -12.646 20.714 1.00 16.24 58 VAL B C 1
ATOM 2943 O O . VAL B 1 58 ? 21.269 -12.507 20.336 1.00 17.71 58 VAL B O 1
ATOM 2947 N N . PHE B 1 59 ? 19.796 -12.900 21.987 1.00 20.39 59 PHE B N 1
ATOM 2948 C CA . PHE B 1 59 ? 20.861 -12.957 22.989 1.00 16.19 59 PHE B CA 1
ATOM 2949 C C . PHE B 1 59 ? 21.816 -14.121 22.723 1.00 17.68 59 PHE B C 1
ATOM 2950 O O . PHE B 1 59 ? 23.038 -13.974 22.850 1.00 18.80 59 PHE B O 1
ATOM 2958 N N . LEU B 1 60 ? 21.276 -15.289 22.346 1.00 18.19 60 LEU B N 1
ATOM 2959 C CA . LEU B 1 60 ? 22.113 -16.452 22.077 1.00 17.48 60 LEU B CA 1
ATOM 2960 C C . LEU B 1 60 ? 23.006 -16.247 20.855 1.00 16.99 60 LEU B C 1
ATOM 2961 O O . LEU B 1 60 ? 24.126 -16.772 20.817 1.00 19.84 60 LEU B O 1
ATOM 2966 N N . ALA B 1 61 ? 22.536 -15.505 19.845 1.00 15.53 61 ALA B N 1
ATOM 2967 C CA . ALA B 1 61 ? 23.414 -15.142 18.734 1.00 17.27 61 ALA B CA 1
ATOM 2968 C C . ALA B 1 61 ? 24.629 -14.368 19.229 1.00 18.23 61 ALA B C 1
ATOM 2969 O O . ALA B 1 61 ? 25.753 -14.591 18.764 1.00 20.39 61 ALA B O 1
ATOM 2971 N N . HIS B 1 62 ? 24.414 -13.443 20.163 1.00 19.40 62 HIS B N 1
ATOM 2972 C CA . HIS B 1 62 ? 25.509 -12.667 20.737 1.00 16.43 62 HIS B CA 1
ATOM 2973 C C . HIS B 1 62 ? 26.476 -13.565 21.512 1.00 19.67 62 HIS B C 1
ATOM 2974 O O . HIS B 1 62 ? 27.701 -13.517 21.306 1.00 18.45 62 HIS B O 1
ATOM 2981 N N . VAL B 1 63 ? 25.940 -14.404 22.407 1.00 16.75 63 VAL B N 1
ATOM 2982 C CA . VAL B 1 63 ? 26.791 -15.309 23.187 1.00 20.90 63 VAL B CA 1
ATOM 2983 C C . VAL B 1 63 ? 27.474 -16.342 22.290 1.00 22.65 63 VAL B C 1
ATOM 2984 O O . VAL B 1 63 ? 28.627 -16.733 22.540 1.00 21.15 63 VAL B O 1
ATOM 2988 N N . ALA B 1 64 ? 26.791 -16.804 21.237 1.00 17.00 64 ALA B N 1
ATOM 2989 C CA . ALA B 1 64 ? 27.408 -17.755 20.313 1.00 18.25 64 ALA B CA 1
ATOM 2990 C C . ALA B 1 64 ? 28.731 -17.231 19.757 1.00 22.76 64 ALA B C 1
ATOM 2991 O O . ALA B 1 64 ? 29.689 -17.998 19.592 1.00 20.51 64 ALA B O 1
ATOM 2993 N N . ALA B 1 65 ? 28.810 -15.925 19.482 1.00 18.41 65 ALA B N 1
ATOM 2994 C CA . ALA B 1 65 ? 30.032 -15.349 18.937 1.00 20.96 65 ALA B CA 1
ATOM 2995 C C . ALA B 1 65 ? 31.144 -15.265 19.969 1.00 22.25 65 ALA B C 1
ATOM 2996 O O . ALA B 1 65 ? 32.300 -15.049 19.594 1.00 21.23 65 ALA B O 1
ATOM 2998 N N . GLN B 1 66 ? 30.820 -15.419 21.247 1.00 19.73 66 GLN B N 1
ATOM 2999 C CA . GLN B 1 66 ? 31.777 -15.332 22.333 1.00 22.24 66 GLN B CA 1
ATOM 3000 C C . GLN B 1 66 ? 32.215 -16.694 22.848 1.00 23.84 66 GLN B C 1
ATOM 3001 O O . GLN B 1 66 ? 33.072 -16.765 23.736 1.00 23.16 66 GLN B O 1
ATOM 3007 N N . THR B 1 67 ? 31.641 -17.771 22.332 1.00 21.99 67 THR B N 1
ATOM 3008 C CA . THR B 1 67 ? 31.850 -19.113 22.857 1.00 21.38 67 THR B CA 1
ATOM 3009 C C . THR B 1 67 ? 32.192 -20.039 21.702 1.00 23.29 67 THR B C 1
ATOM 3010 O O . THR B 1 67 ? 32.209 -19.633 20.535 1.00 22.57 67 THR B O 1
ATOM 3014 N N . ASP B 1 68 ? 32.478 -21.297 22.015 1.00 19.53 68 ASP B N 1
ATOM 3015 C CA . ASP B 1 68 ? 32.917 -22.162 20.930 1.00 23.30 68 ASP B CA 1
ATOM 3016 C C . ASP B 1 68 ? 32.411 -23.587 21.096 1.00 24.09 68 ASP B C 1
ATOM 3017 O O . ASP B 1 68 ? 31.996 -24.213 20.121 1.00 25.11 68 ASP B O 1
ATOM 3022 N N . ARG B 1 69 ? 32.406 -24.094 22.322 1.00 20.62 69 ARG B N 1
ATOM 3023 C CA . ARG B 1 69 ? 32.033 -25.480 22.583 1.00 26.77 69 ARG B CA 1
ATOM 3024 C C . ARG B 1 69 ? 30.661 -25.640 23.227 1.00 23.83 69 ARG B C 1
ATOM 3025 O O . ARG B 1 69 ? 29.930 -26.579 22.891 1.00 23.63 69 ARG B O 1
ATOM 3027 N N . ILE B 1 70 ? 30.296 -24.753 24.157 1.00 23.97 70 ILE B N 1
ATOM 3028 C CA . ILE B 1 70 ? 29.094 -24.962 24.960 1.00 18.46 70 ILE B CA 1
ATOM 3029 C C . ILE B 1 70 ? 27.847 -24.935 24.073 1.00 19.71 70 ILE B C 1
ATOM 3030 O O . ILE B 1 70 ? 27.724 -24.103 23.168 1.00 19.31 70 ILE B O 1
ATOM 3035 N N . ARG B 1 71 ? 26.922 -25.869 24.310 1.00 18.64 71 ARG B N 1
ATOM 3036 C CA . ARG B 1 71 ? 25.645 -25.822 23.596 1.00 18.71 71 ARG B CA 1
ATOM 3037 C C . ARG B 1 71 ? 24.729 -24.749 24.176 1.00 19.17 71 ARG B C 1
ATOM 3038 O O . ARG B 1 71 ? 24.803 -24.401 25.364 1.00 17.65 71 ARG B O 1
ATOM 3046 N N . LEU B 1 72 ? 23.852 -24.218 23.317 1.00 15.03 72 LEU B N 1
ATOM 3047 C CA . LEU B 1 72 ? 23.070 -23.027 23.643 1.00 18.19 72 LEU B CA 1
ATOM 3048 C C . LEU B 1 72 ? 21.608 -23.355 23.417 1.00 18.01 72 LEU B C 1
ATOM 3049 O O . LEU B 1 72 ? 21.232 -23.731 22.301 1.00 17.68 72 LEU B O 1
ATOM 3054 N N . GLY B 1 73 ? 20.781 -23.221 24.452 1.00 14.18 73 GLY B N 1
ATOM 3055 C CA . GLY B 1 73 ? 19.390 -23.625 24.331 1.00 14.82 73 GLY B CA 1
ATOM 3056 C C . GLY B 1 73 ? 18.408 -22.649 24.956 1.00 16.09 73 GLY B C 1
ATOM 3057 O O . GLY B 1 73 ? 18.746 -21.872 25.855 1.00 16.32 73 GLY B O 1
ATOM 3058 N N . THR B 1 74 ? 17.154 -22.735 24.485 1.00 14.80 74 THR B N 1
ATOM 3059 C CA . THR B 1 74 ? 16.051 -21.966 25.052 1.00 15.27 74 THR B CA 1
ATOM 3060 C C . THR B 1 74 ? 15.299 -22.861 26.027 1.00 17.50 74 THR B C 1
ATOM 3061 O O . THR B 1 74 ? 14.944 -23.993 25.687 1.00 16.60 74 THR B O 1
ATOM 3065 N N . ALA B 1 75 ? 15.064 -22.357 27.239 1.00 15.56 75 ALA B N 1
ATOM 3066 C CA . ALA B 1 75 ? 14.322 -23.100 28.251 1.00 19.41 75 ALA B CA 1
ATOM 3067 C C . ALA B 1 75 ? 13.443 -22.107 29.023 1.00 18.31 75 ALA B C 1
ATOM 3068 O O . ALA B 1 75 ? 13.658 -21.836 30.208 1.00 22.73 75 ALA B O 1
ATOM 3070 N N . ILE B 1 76 ? 12.421 -21.564 28.355 1.00 17.20 76 ILE B N 1
ATOM 3071 C CA . ILE B 1 76 ? 11.927 -21.924 27.028 1.00 16.02 76 ILE B CA 1
ATOM 3072 C C . ILE B 1 76 ? 11.532 -20.691 26.231 1.00 16.38 76 ILE B C 1
ATOM 3073 O O . ILE B 1 76 ? 11.468 -19.576 26.767 1.00 18.15 76 ILE B O 1
ATOM 3078 N N . ILE B 1 77 ? 11.246 -20.901 24.950 1.00 16.29 77 ILE B N 1
ATOM 3079 C CA . ILE B 1 77 ? 10.489 -19.929 24.165 1.00 17.31 77 ILE B CA 1
ATOM 3080 C C . ILE B 1 77 ? 9.009 -20.131 24.474 1.00 23.31 77 ILE B C 1
ATOM 3081 O O . ILE B 1 77 ? 8.502 -21.259 24.390 1.00 18.37 77 ILE B O 1
ATOM 3086 N N . THR B 1 78 ? 8.308 -19.043 24.816 1.00 17.05 78 THR B N 1
ATOM 3087 C CA . THR B 1 78 ? 6.884 -19.131 25.155 1.00 20.27 78 THR B CA 1
ATOM 3088 C C . THR B 1 78 ? 6.151 -19.053 23.826 1.00 20.72 78 THR B C 1
ATOM 3089 O O . THR B 1 78 ? 5.820 -17.976 23.324 1.00 18.56 78 THR B O 1
ATOM 3093 N N . LEU B 1 79 ? 5.969 -20.221 23.219 1.00 19.78 79 LEU B N 1
ATOM 3094 C CA . LEU B 1 79 ? 5.560 -20.282 21.823 1.00 19.16 79 LEU B CA 1
ATOM 3095 C C . LEU B 1 79 ? 4.181 -19.677 21.543 1.00 20.47 79 LEU B C 1
ATOM 3096 O O . LEU B 1 79 ? 4.005 -19.111 20.450 1.00 21.24 79 LEU B O 1
ATOM 3101 N N . PRO B 1 80 ? 3.184 -19.754 22.431 1.00 25.32 80 PRO B N 1
ATOM 3102 C CA . PRO B 1 80 ? 1.904 -19.094 22.120 1.00 22.15 80 PRO B CA 1
ATOM 3103 C C . PRO B 1 80 ? 2.028 -17.597 21.941 1.00 24.21 80 PRO B C 1
ATOM 3104 O O . PRO B 1 80 ? 1.166 -16.992 21.297 1.00 23.96 80 PRO B O 1
ATOM 3108 N N . MET B 1 81 ? 3.102 -16.996 22.445 1.00 22.76 81 MET B N 1
ATOM 3109 C CA . MET B 1 81 ? 3.358 -15.557 22.405 1.00 25.13 81 MET B CA 1
ATOM 3110 C C . MET B 1 81 ? 4.303 -15.207 21.269 1.00 29.33 81 MET B C 1
ATOM 3111 O O . MET B 1 81 ? 5.208 -14.377 21.444 1.00 29.88 81 MET B O 1
ATOM 3116 N N . GLU B 1 82 ? 4.184 -15.887 20.126 1.00 22.80 82 GLU B N 1
ATOM 3117 C CA . GLU B 1 82 ? 5.125 -15.707 19.029 1.00 22.30 82 GLU B CA 1
ATOM 3118 C C . GLU B 1 82 ? 4.408 -15.739 17.686 1.00 22.57 82 GLU B C 1
ATOM 3119 O O . GLU B 1 82 ? 3.346 -16.342 17.551 1.00 21.88 82 GLU B O 1
ATOM 3125 N N . ASN B 1 83 ? 5.000 -15.075 16.690 1.00 23.95 83 ASN B N 1
ATOM 3126 C CA . ASN B 1 83 ? 4.685 -15.398 15.300 1.00 20.32 83 ASN B CA 1
ATOM 3127 C C . ASN B 1 83 ? 5.535 -16.617 14.976 1.00 22.34 83 ASN B C 1
ATOM 3128 O O . ASN B 1 83 ? 6.770 -16.511 14.938 1.00 22.18 83 ASN B O 1
ATOM 3133 N N . PRO B 1 84 ? 4.933 -17.786 14.752 1.00 21.64 84 PRO B N 1
ATOM 3134 C CA . PRO B 1 84 ? 5.745 -19.015 14.728 1.00 22.51 84 PRO B CA 1
ATOM 3135 C C . PRO B 1 84 ? 6.658 -19.102 13.527 1.00 17.00 84 PRO B C 1
ATOM 3136 O O . PRO B 1 84 ? 7.727 -19.706 13.629 1.00 18.93 84 PRO B O 1
ATOM 3140 N N . LEU B 1 85 ? 6.274 -18.523 12.381 1.00 23.25 85 LEU B N 1
ATOM 3141 C CA . LEU B 1 85 ? 7.159 -18.582 11.218 1.00 17.61 85 LEU B CA 1
ATOM 3142 C C . LEU B 1 85 ? 8.426 -17.769 11.442 1.00 17.55 85 LEU B C 1
ATOM 3143 O O . LEU B 1 85 ? 9.514 -18.177 11.012 1.00 16.00 85 LEU B O 1
ATOM 3148 N N . ARG B 1 86 ? 8.305 -16.611 12.105 1.00 14.99 86 ARG B N 1
ATOM 3149 C CA . ARG B 1 86 ? 9.497 -15.838 12.427 1.00 18.73 86 ARG B CA 1
ATOM 3150 C C . ARG B 1 86 ? 10.377 -16.583 13.426 1.00 16.33 86 ARG B C 1
ATOM 3151 O O . ARG B 1 86 ? 11.611 -16.556 13.318 1.00 18.08 86 ARG B O 1
ATOM 3159 N N . VAL B 1 87 ? 9.774 -17.280 14.395 1.00 16.18 87 VAL B N 1
ATOM 3160 C CA . VAL B 1 87 ? 10.581 -18.127 15.274 1.00 17.87 87 VAL B CA 1
ATOM 3161 C C . VAL B 1 87 ? 11.327 -19.178 14.458 1.00 17.94 87 VAL B C 1
ATOM 3162 O O . VAL B 1 87 ? 12.524 -19.435 14.671 1.00 15.63 87 VAL B O 1
ATOM 3166 N N . ALA B 1 88 ? 10.619 -19.820 13.529 1.00 15.86 88 ALA B N 1
ATOM 3167 C CA . ALA B 1 88 ? 11.248 -20.830 12.685 1.00 16.27 88 ALA B CA 1
ATOM 3168 C C . ALA B 1 88 ? 12.461 -20.259 11.960 1.00 15.61 88 ALA B C 1
ATOM 3169 O O . ALA B 1 88 ? 13.520 -20.890 11.935 1.00 16.80 88 ALA B O 1
ATOM 3171 N N . GLU B 1 89 ? 12.316 -19.063 11.362 1.00 15.59 89 GLU B N 1
ATOM 3172 C CA . GLU B 1 89 ? 13.416 -18.424 10.644 1.00 16.39 89 GLU B CA 1
ATOM 3173 C C . GLU B 1 89 ? 14.557 -18.061 11.589 1.00 17.02 89 GLU B C 1
ATOM 3174 O O . GLU B 1 89 ? 15.722 -18.391 11.334 1.00 14.72 89 GLU B O 1
ATOM 3180 N N . ASP B 1 90 ? 14.240 -17.352 12.676 1.00 14.95 90 ASP B N 1
ATOM 3181 C CA . ASP B 1 90 ? 15.274 -16.940 13.621 1.00 17.23 90 ASP B CA 1
ATOM 3182 C C . ASP B 1 90 ? 16.070 -18.132 14.138 1.00 18.12 90 ASP B C 1
ATOM 3183 O O . ASP B 1 90 ? 17.307 -18.072 14.225 1.00 19.26 90 ASP B O 1
ATOM 3188 N N . ALA B 1 91 ? 15.383 -19.224 14.505 1.00 17.41 91 ALA B N 1
ATOM 3189 C CA . ALA B 1 91 ? 16.107 -20.409 14.979 1.00 18.89 91 ALA B CA 1
ATOM 3190 C C . ALA B 1 91 ? 16.925 -21.055 13.862 1.00 16.38 91 ALA B C 1
ATOM 3191 O O . ALA B 1 91 ? 18.055 -21.506 14.095 1.00 14.95 91 ALA B O 1
ATOM 3193 N N . ALA B 1 92 ? 16.366 -21.130 12.647 1.00 15.81 92 ALA B N 1
ATOM 3194 C CA . ALA B 1 92 ? 17.133 -21.641 11.506 1.00 14.05 92 ALA B CA 1
ATOM 3195 C C . ALA B 1 92 ? 18.416 -20.843 11.291 1.00 16.48 92 ALA B C 1
ATOM 3196 O O . ALA B 1 92 ? 19.488 -21.420 11.044 1.00 16.75 92 ALA B O 1
ATOM 3198 N N . VAL B 1 93 ? 18.332 -19.516 11.378 1.00 13.92 93 VAL B N 1
ATOM 3199 C CA . VAL B 1 93 ? 19.531 -18.699 11.216 1.00 16.30 93 VAL B CA 1
ATOM 3200 C C . VAL B 1 93 ? 20.470 -18.901 12.395 1.00 14.89 93 VAL B C 1
ATOM 3201 O O . VAL B 1 93 ? 21.678 -19.106 12.218 1.00 14.81 93 VAL B O 1
ATOM 3205 N N . LEU B 1 94 ? 19.934 -18.812 13.618 1.00 13.76 94 LEU B N 1
ATOM 3206 C CA . LEU B 1 94 ? 20.767 -18.932 14.814 1.00 17.23 94 LEU B CA 1
ATOM 3207 C C . LEU B 1 94 ? 21.584 -20.231 14.826 1.00 18.55 94 LEU B C 1
ATOM 3208 O O . LEU B 1 94 ? 22.783 -20.217 15.141 1.00 17.86 94 LEU B O 1
ATOM 3213 N N . ASP B 1 95 ? 20.964 -21.365 14.493 1.00 18.66 95 ASP B N 1
ATOM 3214 C CA . ASP B 1 95 ? 21.703 -22.619 14.584 1.00 17.94 95 ASP B CA 1
ATOM 3215 C C . ASP B 1 95 ? 22.926 -22.598 13.676 1.00 18.47 95 ASP B C 1
ATOM 3216 O O . ASP B 1 95 ? 24.006 -23.066 14.057 1.00 20.06 95 ASP B O 1
ATOM 3221 N N . LEU B 1 96 ? 22.776 -22.032 12.483 1.00 17.43 96 LEU B N 1
ATOM 3222 C CA . LEU B 1 96 ? 23.913 -21.858 11.589 1.00 20.28 96 LEU B CA 1
ATOM 3223 C C . LEU B 1 96 ? 24.981 -20.978 12.227 1.00 21.35 96 LEU B C 1
ATOM 3224 O O . LEU B 1 96 ? 26.167 -21.333 12.212 1.00 22.01 96 LEU B O 1
ATOM 3229 N N . LEU B 1 97 ? 24.580 -19.854 12.844 1.00 19.71 97 LEU B N 1
ATOM 3230 C CA . LEU B 1 97 ? 25.565 -18.963 13.463 1.00 20.08 97 LEU B CA 1
ATOM 3231 C C . LEU B 1 97 ? 26.276 -19.606 14.646 1.00 22.40 97 LEU B C 1
ATOM 3232 O O . LEU B 1 97 ? 27.422 -19.242 14.948 1.00 20.40 97 LEU B O 1
ATOM 3237 N N . THR B 1 98 ? 25.623 -20.537 15.337 1.00 19.90 98 THR B N 1
ATOM 3238 C CA . THR B 1 98 ? 26.273 -21.287 16.410 1.00 20.87 98 THR B CA 1
ATOM 3239 C C . THR B 1 98 ? 27.039 -22.506 15.911 1.00 21.41 98 THR B C 1
ATOM 3240 O O . THR B 1 98 ? 27.655 -23.202 16.733 1.00 18.81 98 THR B O 1
ATOM 3244 N N . ASP B 1 99 ? 26.947 -22.830 14.617 1.00 20.40 99 ASP B N 1
ATOM 3245 C CA . ASP B 1 99 ? 27.622 -24.008 14.068 1.00 23.86 99 ASP B CA 1
ATOM 3246 C C . ASP B 1 99 ? 27.055 -25.298 14.669 1.00 24.61 99 ASP B C 1
ATOM 3247 O O . ASP B 1 99 ? 27.792 -26.221 15.012 1.00 21.25 99 ASP B O 1
ATOM 3252 N N . GLY B 1 100 ? 25.733 -25.352 14.819 1.00 19.44 100 GLY B N 1
ATOM 3253 C CA . GLY B 1 100 ? 25.053 -26.555 15.243 1.00 19.15 100 GLY B CA 1
ATOM 3254 C C . GLY B 1 100 ? 24.934 -26.765 16.738 1.00 21.40 100 GLY B C 1
ATOM 3255 O O . GLY B 1 100 ? 24.759 -27.911 17.174 1.00 18.83 100 GLY B O 1
ATOM 3256 N N . ARG B 1 101 ? 25.041 -25.707 17.541 1.00 17.14 101 ARG B N 1
ATOM 3257 C CA . ARG B 1 101 ? 24.985 -25.841 18.986 1.00 14.28 101 ARG B CA 1
ATOM 3258 C C . ARG B 1 101 ? 23.612 -25.550 19.574 1.00 18.81 101 ARG B C 1
ATOM 3259 O O . ARG B 1 101 ? 23.460 -25.634 20.794 1.00 15.78 101 ARG B O 1
ATOM 3267 N N . LEU B 1 102 ? 22.602 -25.260 18.753 1.00 17.59 102 LEU B N 1
ATOM 3268 C CA . LEU B 1 102 ? 21.329 -24.783 19.293 1.00 17.69 102 LEU B CA 1
ATOM 3269 C C . LEU B 1 102 ? 20.437 -25.931 19.759 1.00 16.12 102 LEU B C 1
ATOM 3270 O O . LEU B 1 102 ? 20.400 -27.003 19.147 1.00 16.85 102 LEU B O 1
ATOM 3275 N N . GLU B 1 103 ? 19.716 -25.693 20.864 1.00 19.01 103 GLU B N 1
ATOM 3276 C CA . GLU B 1 103 ? 18.664 -26.575 21.366 1.00 16.10 103 GLU B CA 1
ATOM 3277 C C . GLU B 1 103 ? 17.402 -25.744 21.539 1.00 16.86 103 GLU B C 1
ATOM 3278 O O . GLU B 1 103 ? 17.443 -24.706 22.195 1.00 14.85 103 GLU B O 1
ATOM 3284 N N . VAL B 1 104 ? 16.282 -26.186 20.973 1.00 15.37 104 VAL B N 1
ATOM 3285 C CA . VAL B 1 104 ? 15.077 -25.359 20.955 1.00 18.17 104 VAL B CA 1
ATOM 3286 C C . VAL B 1 104 ? 14.071 -25.955 21.926 1.00 19.27 104 VAL B C 1
ATOM 3287 O O . VAL B 1 104 ? 13.406 -26.958 21.617 1.00 18.04 104 VAL B O 1
ATOM 3291 N N . GLY B 1 105 ? 13.934 -25.315 23.077 1.00 16.76 105 GLY B N 1
ATOM 3292 C CA . GLY B 1 105 ? 12.921 -25.676 24.048 1.00 15.82 105 GLY B CA 1
ATOM 3293 C C . GLY B 1 105 ? 11.745 -24.721 23.968 1.00 19.16 105 GLY B C 1
ATOM 3294 O O . GLY B 1 105 ? 11.920 -23.495 23.928 1.00 17.14 105 GLY B O 1
ATOM 3295 N N . PHE B 1 106 ? 10.545 -25.301 23.933 1.00 17.40 106 PHE B N 1
ATOM 3296 C CA . PHE B 1 106 ? 9.298 -24.561 23.825 1.00 18.45 106 PHE B CA 1
ATOM 3297 C C . PHE B 1 106 ? 8.437 -24.815 25.048 1.00 18.04 106 PHE B C 1
ATOM 3298 O O . PHE B 1 106 ? 8.431 -25.924 25.596 1.00 17.13 106 PHE B O 1
ATOM 3306 N N . GLY B 1 107 ? 7.654 -23.798 25.429 1.00 18.03 107 GLY B N 1
ATOM 3307 C CA . GLY B 1 107 ? 6.679 -23.958 26.490 1.00 20.05 107 GLY B CA 1
ATOM 3308 C C . GLY B 1 107 ? 5.459 -23.103 26.223 1.00 23.19 107 GLY B C 1
ATOM 3309 O O . GLY B 1 107 ? 5.460 -22.229 25.351 1.00 17.43 107 GLY B O 1
ATOM 3310 N N . SER B 1 108 ? 4.396 -23.379 26.979 1.00 19.35 108 SER B N 1
ATOM 3311 C CA . SER B 1 108 ? 3.120 -22.705 26.761 1.00 25.26 108 SER B CA 1
ATOM 3312 C C . SER B 1 108 ? 2.744 -21.736 27.864 1.00 27.31 108 SER B C 1
ATOM 3313 O O . SER B 1 108 ? 1.946 -20.829 27.617 1.00 27.83 108 SER B O 1
ATOM 3316 N N . GLY B 1 109 ? 3.285 -21.910 29.068 1.00 34.35 109 GLY B N 1
ATOM 3317 C CA . GLY B 1 109 ? 2.756 -21.227 30.230 1.00 31.75 109 GLY B CA 1
ATOM 3318 C C . GLY B 1 109 ? 3.270 -19.817 30.358 1.00 34.79 109 GLY B C 1
ATOM 3319 O O . GLY B 1 109 ? 4.170 -19.378 29.642 1.00 35.88 109 GLY B O 1
ATOM 3320 N N . GLY B 1 110 ? 2.680 -19.097 31.295 1.00 34.1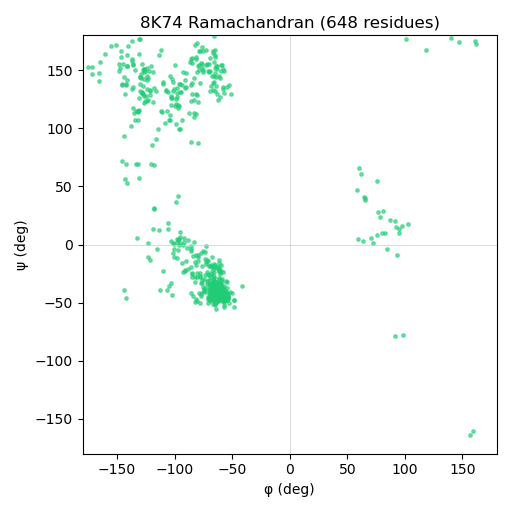9 110 GLY B N 1
ATOM 3321 C CA . GLY B 1 110 ? 3.087 -17.730 31.536 1.00 33.23 110 GLY B CA 1
ATOM 3322 C C . GLY B 1 110 ? 2.022 -16.981 32.297 1.00 35.28 110 GLY B C 1
ATOM 3323 O O . GLY B 1 110 ? 0.916 -17.475 32.530 1.00 27.91 110 GLY B O 1
ATOM 3324 N N . THR B 1 111 ? 2.385 -15.767 32.687 1.00 31.48 111 THR B N 1
ATOM 3325 C CA . THR B 1 111 ? 1.471 -14.915 33.424 1.00 31.86 111 THR B CA 1
ATOM 3326 C C . THR B 1 111 ? 0.269 -14.610 32.542 1.00 31.09 111 THR B C 1
ATOM 3327 O O . THR B 1 111 ? 0.449 -14.223 31.380 1.00 30.86 111 THR B O 1
ATOM 3331 N N . PRO B 1 112 ? -0.959 -14.796 33.034 1.00 33.79 112 PRO B N 1
ATOM 3332 C CA . PRO B 1 112 ? -2.132 -14.588 32.166 1.00 28.86 112 PRO B CA 1
ATOM 3333 C C . PRO B 1 112 ? -2.164 -13.228 31.481 1.00 33.94 112 PRO B C 1
ATOM 3334 O O . PRO B 1 112 ? -2.446 -13.155 30.278 1.00 29.36 112 PRO B O 1
ATOM 3338 N N . THR B 1 113 ? -1.840 -12.145 32.190 1.00 30.06 113 THR B N 1
ATOM 3339 C CA . THR B 1 113 ? -1.908 -10.833 31.555 1.00 29.86 113 THR B CA 1
ATOM 3340 C C . THR B 1 113 ? -0.850 -10.644 30.465 1.00 30.53 113 THR B C 1
ATOM 3341 O O . THR B 1 113 ? -1.008 -9.756 29.623 1.00 29.00 113 THR B O 1
ATOM 3345 N N . SER B 1 114 ? 0.203 -11.467 30.434 1.00 26.39 114 SER B N 1
ATOM 3346 C CA . SER B 1 114 ? 1.209 -11.328 29.384 1.00 25.32 114 SER B CA 1
ATOM 3347 C C . SER B 1 114 ? 0.752 -11.872 28.038 1.00 26.56 114 SER B C 1
ATOM 3348 O O . SER B 1 114 ? 1.347 -11.510 27.017 1.00 24.13 114 SER B O 1
ATOM 3351 N N . PHE B 1 115 ? -0.284 -12.716 28.007 1.00 20.15 115 PHE B N 1
ATOM 3352 C CA . PHE B 1 115 ? -0.797 -13.223 26.734 1.00 23.07 115 PHE B CA 1
ATOM 3353 C C . PHE B 1 115 ? -1.541 -12.146 25.954 1.00 24.74 115 PHE B C 1
ATOM 3354 O O . PHE B 1 115 ? -1.513 -12.148 24.713 1.00 22.63 115 PHE B O 1
ATOM 3362 N N . LEU B 1 116 ? -2.191 -11.213 26.665 1.00 22.60 116 LEU B N 1
ATOM 3363 C CA . LEU B 1 116 ? -3.090 -10.247 26.029 1.00 20.99 116 LEU B CA 1
ATOM 3364 C C . LEU B 1 116 ? -2.435 -9.429 24.925 1.00 23.24 116 LEU B C 1
ATOM 3365 O O . LEU B 1 116 ? -3.063 -9.261 23.867 1.00 23.08 116 LEU B O 1
ATOM 3370 N N . PRO B 1 117 ? -1.220 -8.890 25.089 1.00 21.88 117 PRO B N 1
ATOM 3371 C CA . PRO B 1 117 ? -0.584 -8.155 23.982 1.00 23.57 117 PRO B CA 1
ATOM 3372 C C . PRO B 1 117 ? -0.374 -8.977 22.727 1.00 22.94 117 PRO B C 1
ATOM 3373 O O . PRO B 1 117 ? -0.113 -8.394 21.665 1.00 23.14 117 PRO B O 1
ATOM 3377 N N . PHE B 1 118 ? -0.429 -10.306 22.811 1.00 23.51 118 PHE B N 1
ATOM 3378 C CA . PHE B 1 118 ? -0.147 -11.163 21.664 1.00 26.54 118 PHE B CA 1
ATOM 3379 C C . PHE B 1 118 ? -1.408 -11.779 21.069 1.00 25.33 118 PHE B C 1
ATOM 3380 O O . PHE B 1 118 ? -1.322 -12.750 20.316 1.00 26.92 118 PHE B O 1
ATOM 3388 N N . GLY B 1 119 ? -2.573 -11.218 21.370 1.00 30.09 119 GLY B N 1
ATOM 3389 C CA . GLY B 1 119 ? -3.775 -11.624 20.673 1.00 30.82 119 GLY B CA 1
ATOM 3390 C C . GLY B 1 119 ? -4.386 -12.931 21.122 1.00 32.09 119 GLY B C 1
ATOM 3391 O O . GLY B 1 119 ? -5.100 -13.569 20.341 1.00 31.72 119 GLY B O 1
ATOM 3392 N N . LEU B 1 120 ? -4.127 -13.361 22.355 1.00 26.82 120 LEU B N 1
ATOM 3393 C CA . LEU B 1 120 ? -4.774 -14.548 22.892 1.00 27.29 120 LEU B CA 1
ATOM 3394 C C . LEU B 1 120 ? -4.882 -14.415 24.400 1.00 29.76 120 LEU B C 1
ATOM 3395 O O . LEU B 1 120 ? -4.308 -13.511 25.014 1.00 23.80 120 LEU B O 1
ATOM 3400 N N . THR B 1 121 ? -5.609 -15.348 24.997 1.00 28.03 121 THR B N 1
ATOM 3401 C CA . THR B 1 121 ? -5.705 -15.441 26.444 1.00 27.22 121 THR B CA 1
ATOM 3402 C C . THR B 1 121 ? -5.008 -16.705 26.915 1.00 27.60 121 THR B C 1
ATOM 3403 O O . THR B 1 121 ? -4.677 -17.593 26.122 1.00 28.30 121 THR B O 1
ATOM 3407 N N . SER B 1 122 ? -4.805 -16.775 28.229 1.00 24.56 122 SER B N 1
ATOM 3408 C CA . SER B 1 122 ? -4.087 -17.897 28.819 1.00 26.96 122 SER B CA 1
ATOM 3409 C C . SER B 1 122 ? -4.851 -19.207 28.661 1.00 25.17 122 SER B C 1
ATOM 3410 O O . SER B 1 122 ? -4.230 -20.272 28.541 1.00 24.72 122 SER B O 1
ATOM 3413 N N . GLU B 1 123 ? -6.195 -19.153 28.650 1.00 23.91 123 GLU B N 1
ATOM 3414 C CA . GLU B 1 123 ? -6.991 -20.360 28.431 1.00 25.60 123 GLU B CA 1
ATOM 3415 C C . GLU B 1 123 ? -6.801 -20.928 27.031 1.00 22.23 123 GLU B C 1
ATOM 3416 O O . GLU B 1 123 ? -7.155 -22.086 26.795 1.00 23.73 123 GLU B O 1
ATOM 3418 N N . GLN B 1 124 ? -6.267 -20.147 26.094 1.00 24.04 124 GLN B N 1
ATOM 3419 C CA . GLN B 1 124 ? -6.053 -20.634 24.735 1.00 24.85 124 GLN B CA 1
ATOM 3420 C C . GLN B 1 124 ? -4.641 -21.158 24.504 1.00 22.93 124 GLN B C 1
ATOM 3421 O O . GLN B 1 124 ? -4.335 -21.603 23.390 1.00 22.02 124 GLN B O 1
ATOM 3427 N N . ARG B 1 125 ? -3.791 -21.143 25.530 1.00 23.76 125 ARG B N 1
ATOM 3428 C CA . ARG B 1 125 ? -2.362 -21.376 25.319 1.00 25.27 125 ARG B CA 1
ATOM 3429 C C . ARG B 1 125 ? -2.078 -22.778 24.790 1.00 22.03 125 ARG B C 1
ATOM 3430 O O . ARG B 1 125 ? -1.221 -22.947 23.920 1.00 20.70 125 ARG B O 1
ATOM 3438 N N . GLY B 1 126 ? -2.798 -23.791 25.277 1.00 23.82 126 GLY B N 1
ATOM 3439 C CA . GLY B 1 126 ? -2.515 -25.155 24.851 1.00 22.74 126 GLY B CA 1
ATOM 3440 C C . GLY B 1 126 ? -2.805 -25.379 23.378 1.00 23.80 126 GLY B C 1
ATOM 3441 O O . GLY B 1 126 ? -1.988 -25.950 22.647 1.00 25.59 126 GLY B O 1
ATOM 3442 N N . ALA B 1 127 ? -3.971 -24.922 22.915 1.00 21.73 127 ALA B N 1
ATOM 3443 C CA . ALA B 1 127 ? -4.320 -25.106 21.510 1.00 20.99 127 ALA B CA 1
ATOM 3444 C C . ALA B 1 127 ? -3.411 -24.293 20.598 1.00 18.81 127 ALA B C 1
ATOM 3445 O O . ALA B 1 127 ? -2.997 -24.780 19.534 1.00 20.27 127 ALA B O 1
ATOM 3447 N N . VAL B 1 128 ? -3.120 -23.045 20.977 1.00 19.77 128 VAL B N 1
ATOM 3448 C CA . VAL B 1 128 ? -2.251 -22.195 20.164 1.00 20.73 128 VAL B CA 1
ATOM 3449 C C . VAL B 1 128 ? -0.837 -22.769 20.100 1.00 20.78 128 VAL B C 1
ATOM 3450 O O . VAL B 1 128 ? -0.214 -22.793 19.032 1.00 19.46 128 VAL B O 1
ATOM 3454 N N . PHE B 1 129 ? -0.322 -23.261 21.234 1.00 18.13 129 PHE B N 1
ATOM 3455 C CA . PHE B 1 129 ? 0.978 -23.932 21.255 1.00 21.67 129 PHE B CA 1
ATOM 3456 C C . PHE B 1 129 ? 1.055 -25.057 20.222 1.00 21.00 129 PHE B C 1
ATOM 3457 O O . PHE B 1 129 ? 2.010 -25.139 19.432 1.00 17.73 129 PHE B O 1
ATOM 3465 N N . ALA B 1 130 ? 0.056 -25.942 20.222 1.00 17.33 130 ALA B N 1
ATOM 3466 C CA . ALA B 1 130 ? 0.058 -27.063 19.282 1.00 17.46 130 ALA B CA 1
ATOM 3467 C C . ALA B 1 130 ? 0.054 -26.584 17.836 1.00 19.15 130 ALA B C 1
ATOM 3468 O O . ALA B 1 130 ? 0.780 -27.129 17.000 1.00 21.37 130 ALA B O 1
ATOM 3470 N N . ASP B 1 131 ? -0.761 -25.575 17.515 1.00 20.25 131 ASP B N 1
ATOM 3471 C CA . ASP B 1 131 ? -0.778 -25.062 16.144 1.00 23.33 131 ASP B CA 1
ATOM 3472 C C . ASP B 1 131 ? 0.559 -24.447 15.757 1.00 20.38 131 ASP B C 1
ATOM 3473 O O . ASP B 1 131 ? 1.045 -24.656 14.640 1.00 19.55 131 ASP B O 1
ATOM 3478 N N . HIS B 1 132 ? 1.148 -23.658 16.652 1.00 21.01 132 HIS B N 1
ATOM 3479 C CA . HIS B 1 132 ? 2.424 -23.022 16.355 1.00 21.69 132 HIS B CA 1
ATOM 3480 C C . HIS B 1 132 ? 3.532 -24.057 16.191 1.00 19.83 132 HIS B C 1
ATOM 3481 O O . HIS B 1 132 ? 4.389 -23.929 15.311 1.00 20.69 132 HIS B O 1
ATOM 3488 N N . LEU B 1 133 ? 3.539 -25.077 17.046 1.00 17.77 133 LEU B N 1
ATOM 3489 C CA . LEU B 1 133 ? 4.537 -26.134 16.932 1.00 19.58 133 LEU B CA 1
ATOM 3490 C C . LEU B 1 133 ? 4.418 -26.847 15.591 1.00 20.48 133 LEU B C 1
ATOM 3491 O O . LEU B 1 133 ? 5.423 -27.139 14.940 1.00 18.93 133 LEU B O 1
ATOM 3496 N N . HIS B 1 134 ? 3.187 -27.095 15.141 1.00 22.52 134 HIS B N 1
ATOM 3497 C CA . HIS B 1 134 ? 2.993 -27.744 13.849 1.00 21.05 134 HIS B CA 1
ATOM 3498 C C . HIS B 1 134 ? 3.521 -26.884 12.710 1.00 21.69 134 HIS B C 1
ATOM 3499 O O . HIS B 1 134 ? 4.095 -27.399 11.740 1.00 16.50 134 HIS B O 1
ATOM 3506 N N . LEU B 1 135 ? 3.258 -25.579 12.768 1.00 18.24 135 LEU B N 1
ATOM 3507 C CA . LEU B 1 135 ? 3.731 -24.690 11.715 1.00 18.70 135 LEU B CA 1
ATOM 3508 C C . LEU B 1 135 ? 5.250 -24.704 11.662 1.00 17.38 135 LEU B C 1
ATOM 3509 O O . LEU B 1 135 ? 5.850 -24.840 10.589 1.00 19.76 135 LEU B O 1
ATOM 3514 N N . ILE B 1 136 ? 5.888 -24.606 12.827 1.00 17.83 136 ILE B N 1
ATOM 3515 C CA . ILE B 1 136 ? 7.345 -24.559 12.878 1.00 18.43 136 ILE B CA 1
ATOM 3516 C C . ILE B 1 136 ? 7.939 -25.836 12.316 1.00 17.82 136 ILE B C 1
ATOM 3517 O O . ILE B 1 136 ? 8.883 -25.802 11.517 1.00 20.99 136 ILE B O 1
ATOM 3522 N N . HIS B 1 137 ? 7.389 -26.980 12.723 1.00 19.37 137 HIS B N 1
ATOM 3523 C CA . HIS B 1 137 ? 7.863 -28.266 12.230 1.00 18.17 137 HIS B CA 1
ATOM 3524 C C . HIS B 1 137 ? 7.738 -28.356 10.716 1.00 21.74 137 HIS B C 1
ATOM 3525 O O . HIS B 1 137 ? 8.660 -28.818 10.031 1.00 20.62 137 HIS B O 1
ATOM 3532 N N . SER B 1 138 ? 6.598 -27.913 10.186 1.00 17.70 138 SER B N 1
ATOM 3533 C CA . SER B 1 138 ? 6.362 -27.894 8.749 1.00 18.91 138 SER B CA 1
ATOM 3534 C C . SER B 1 138 ? 7.361 -27.009 8.017 1.00 19.80 138 SER B C 1
ATOM 3535 O O . SER B 1 138 ? 7.833 -27.365 6.935 1.00 20.51 138 SER B O 1
ATOM 3538 N N . ALA B 1 139 ? 7.673 -25.835 8.577 1.00 20.86 139 ALA B N 1
ATOM 3539 C CA . ALA B 1 139 ? 8.626 -24.932 7.942 1.00 19.58 139 ALA B CA 1
ATOM 3540 C C . ALA B 1 139 ? 10.025 -25.532 7.936 1.00 19.88 139 ALA B C 1
ATOM 3541 O O . ALA B 1 139 ? 10.683 -25.601 6.884 1.00 20.07 139 ALA B O 1
ATOM 3543 N N . TRP B 1 140 ? 10.491 -25.991 9.101 1.00 18.63 140 TRP B N 1
ATOM 3544 C CA . TRP B 1 140 ? 11.802 -26.634 9.170 1.00 20.89 140 TRP B CA 1
ATOM 3545 C C . TRP B 1 140 ? 11.891 -27.872 8.281 1.00 23.47 140 TRP B C 1
ATOM 3546 O O . TRP B 1 140 ? 12.984 -28.193 7.789 1.00 22.11 140 TRP B O 1
ATOM 3557 N N . ARG B 1 141 ? 10.772 -28.584 8.074 1.00 19.05 141 ARG B N 1
ATOM 3558 C CA . ARG B 1 141 ? 10.789 -29.746 7.184 1.00 24.86 141 ARG B CA 1
ATOM 3559 C C . ARG B 1 141 ? 10.982 -29.338 5.728 1.00 21.99 141 ARG B C 1
ATOM 3560 O O . ARG B 1 141 ? 11.324 -30.184 4.891 1.00 20.38 141 ARG B O 1
ATOM 3568 N N . GLY B 1 142 ? 10.740 -28.071 5.407 1.00 21.08 142 GLY B N 1
ATOM 3569 C CA . GLY B 1 142 ? 10.801 -27.601 4.044 1.00 18.66 142 GLY B CA 1
ATOM 3570 C C . GLY B 1 142 ? 9.506 -27.652 3.259 1.00 21.46 142 GLY B C 1
ATOM 3571 O O . GLY B 1 142 ? 9.565 -27.646 2.022 1.00 20.51 142 GLY B O 1
ATOM 3572 N N . ASP B 1 143 ? 8.342 -27.723 3.920 1.00 20.10 143 ASP B N 1
ATOM 3573 C CA . ASP B 1 143 ? 7.073 -27.651 3.200 1.00 18.75 143 ASP B CA 1
ATOM 3574 C C . ASP B 1 143 ? 6.850 -26.257 2.635 1.00 24.22 143 ASP B C 1
ATOM 3575 O O . ASP B 1 143 ? 7.407 -25.278 3.131 1.00 21.68 143 ASP B O 1
ATOM 3580 N N . THR B 1 144 ? 5.963 -26.161 1.632 1.00 23.57 144 THR B N 1
ATOM 3581 C CA . THR B 1 144 ? 5.584 -24.849 1.114 1.00 25.27 144 THR B CA 1
ATOM 3582 C C . THR B 1 144 ? 4.885 -24.036 2.198 1.00 23.02 144 THR B C 1
ATOM 3583 O O . THR B 1 144 ? 4.210 -24.578 3.076 1.00 24.97 144 THR B O 1
ATOM 3587 N N . LEU B 1 145 ? 5.017 -22.714 2.112 1.00 21.02 145 LEU B N 1
ATOM 3588 C CA . LEU B 1 145 ? 4.506 -21.821 3.149 1.00 23.84 145 LEU B CA 1
ATOM 3589 C C . LEU B 1 145 ? 3.480 -20.895 2.502 1.00 23.08 145 LEU B C 1
ATOM 3590 O O . LEU B 1 145 ? 3.826 -19.799 2.069 1.00 24.35 145 LEU B O 1
ATOM 3595 N N . SER B 1 146 ? 2.226 -21.361 2.415 1.00 25.91 146 SER B N 1
ATOM 3596 C CA . SER B 1 146 ? 1.087 -20.608 1.877 1.00 25.34 146 SER B CA 1
ATOM 3597 C C . SER B 1 146 ? 1.212 -20.251 0.396 1.00 31.13 146 SER B C 1
ATOM 3598 O O . SER B 1 146 ? 0.340 -19.569 -0.158 1.00 30.21 146 SER B O 1
ATOM 3601 N N . HIS B 1 147 ? 2.270 -20.703 -0.256 1.00 28.04 147 HIS B N 1
ATOM 3602 C CA . HIS B 1 147 ? 2.390 -20.497 -1.689 1.00 27.28 147 HIS B CA 1
ATOM 3603 C C . HIS B 1 147 ? 3.487 -21.419 -2.210 1.00 26.95 147 HIS B C 1
ATOM 3604 O O . HIS B 1 147 ? 4.517 -21.593 -1.545 1.00 28.61 147 HIS B O 1
ATOM 3611 N N . PRO B 1 148 ? 3.315 -22.024 -3.387 1.00 26.66 148 PRO B N 1
ATOM 3612 C CA . PRO B 1 148 ? 4.356 -22.939 -3.894 1.00 29.98 148 PRO B CA 1
ATOM 3613 C C . PRO B 1 148 ? 5.724 -22.300 -4.138 1.00 30.01 148 PRO B C 1
ATOM 3614 O O . PRO B 1 148 ? 6.717 -23.033 -4.156 1.00 28.94 148 PRO B O 1
ATOM 3618 N N . ASP B 1 149 ? 5.828 -20.978 -4.308 1.00 26.89 149 ASP B N 1
ATOM 3619 C CA . ASP B 1 149 ? 7.150 -20.355 -4.357 1.00 28.69 149 ASP B CA 1
ATOM 3620 C C . ASP B 1 149 ? 7.824 -20.192 -2.992 1.00 30.25 149 ASP B C 1
ATOM 3621 O O . ASP B 1 149 ? 8.986 -19.777 -2.954 1.00 27.12 149 ASP B O 1
ATOM 3626 N N . ASN B 1 150 ? 7.151 -20.475 -1.874 1.00 24.47 150 ASN B N 1
ATOM 3627 C CA . ASN B 1 150 ? 7.695 -20.154 -0.552 1.00 23.74 150 ASN B CA 1
ATOM 3628 C C . ASN B 1 150 ? 8.170 -21.412 0.171 1.00 24.24 150 ASN B C 1
ATOM 3629 O O . ASN B 1 150 ? 7.357 -22.255 0.557 1.00 23.02 150 ASN B O 1
ATOM 3634 N N . HIS B 1 151 ? 9.476 -21.498 0.409 1.00 21.86 151 HIS B N 1
ATOM 3635 C CA . HIS B 1 151 ? 10.070 -22.471 1.313 1.00 20.99 151 HIS B CA 1
ATOM 3636 C C . HIS B 1 151 ? 11.000 -21.740 2.275 1.00 17.39 151 HIS B C 1
ATOM 3637 O O . HIS B 1 151 ? 11.645 -20.760 1.892 1.00 17.40 151 HIS B O 1
ATOM 3644 N N . LEU B 1 152 ? 11.052 -22.203 3.520 1.00 16.38 152 LEU B N 1
ATOM 3645 C CA . LEU B 1 152 ? 11.921 -21.589 4.521 1.00 17.45 152 LEU B CA 1
ATOM 3646 C C . LEU B 1 152 ? 13.349 -21.455 4.017 1.00 15.60 152 LEU B C 1
ATOM 3647 O O . LEU B 1 152 ? 13.935 -22.418 3.525 1.00 17.99 152 LEU B O 1
ATOM 3652 N N . TYR B 1 153 ? 13.904 -20.252 4.139 1.00 16.84 153 TYR B N 1
ATOM 3653 C CA . TYR B 1 153 ? 15.326 -20.025 3.912 1.00 16.54 153 TYR B CA 1
ATOM 3654 C C . TYR B 1 153 ? 15.870 -19.281 5.129 1.00 18.37 153 TYR B C 1
ATOM 3655 O O . TYR B 1 153 ? 15.254 -18.303 5.584 1.00 20.44 153 TYR B O 1
ATOM 3664 N N . PRO B 1 154 ? 16.976 -19.734 5.724 1.00 18.41 154 PRO B N 1
ATOM 3665 C CA . PRO B 1 154 ? 17.786 -20.902 5.362 1.00 17.12 154 PRO B CA 1
ATOM 3666 C C . PRO B 1 154 ? 17.063 -22.193 5.723 1.00 20.26 154 PRO B C 1
ATOM 3667 O O . PRO B 1 154 ? 16.232 -22.208 6.636 1.00 17.61 154 PRO B O 1
ATOM 3671 N N . PRO B 1 155 ? 17.352 -23.301 5.040 1.00 19.21 155 PRO B N 1
ATOM 3672 C CA . PRO B 1 155 ? 16.720 -24.572 5.421 1.00 16.52 155 PRO B CA 1
ATOM 3673 C C . PRO B 1 155 ? 17.163 -25.005 6.813 1.00 23.33 155 PRO B C 1
ATOM 3674 O O . PRO B 1 155 ? 18.237 -24.631 7.294 1.00 21.06 155 PRO B O 1
ATOM 3678 N N . ALA B 1 156 ? 16.290 -25.746 7.495 1.00 18.43 156 ALA B N 1
ATOM 3679 C CA . ALA B 1 156 ? 16.645 -26.244 8.820 1.00 20.24 156 ALA B CA 1
ATOM 3680 C C . ALA B 1 156 ? 16.133 -27.663 9.057 1.00 24.35 156 ALA B C 1
ATOM 3681 O O . ALA B 1 156 ? 15.473 -27.924 10.077 1.00 23.65 156 ALA B O 1
ATOM 3683 N N . PRO B 1 157 ? 16.420 -28.617 8.171 1.00 25.21 157 PRO B N 1
ATOM 3684 C CA . PRO B 1 157 ? 15.955 -29.983 8.432 1.00 28.13 157 PRO B CA 1
ATOM 3685 C C . PRO B 1 157 ? 16.576 -30.589 9.683 1.00 27.51 157 PRO B C 1
ATOM 3686 O O . PRO B 1 157 ? 16.002 -31.522 10.248 1.00 30.02 157 PRO B O 1
ATOM 3690 N N . GLN B 1 158 ? 17.696 -30.061 10.175 1.00 24.41 158 GLN B N 1
ATOM 3691 C CA . GLN B 1 158 ? 18.301 -30.691 11.339 1.00 27.20 158 GLN B CA 1
ATOM 3692 C C . GLN B 1 158 ? 17.609 -30.294 12.637 1.00 25.93 158 GLN B C 1
ATOM 3693 O O . GLN B 1 158 ? 17.858 -30.917 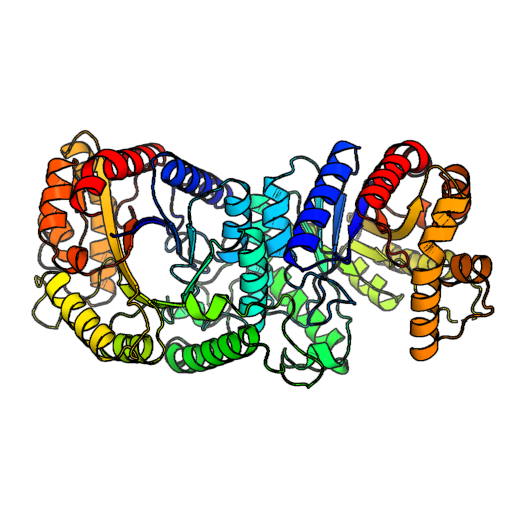13.680 1.00 24.12 158 GLN B O 1
ATOM 3699 N N . LEU B 1 159 ? 16.772 -29.256 12.612 1.00 20.29 159 LEU B N 1
ATOM 3700 C CA . LEU B 1 159 ? 16.308 -28.687 13.873 1.00 20.79 159 LEU B CA 1
ATOM 3701 C C . LEU B 1 159 ? 15.140 -29.444 14.480 1.00 19.86 159 LEU B C 1
ATOM 3702 O O . LEU B 1 159 ? 14.984 -29.410 15.704 1.00 19.79 159 LEU B O 1
ATOM 3707 N N . ALA B 1 160 ? 14.308 -30.113 13.670 1.00 20.04 160 ALA B N 1
ATOM 3708 C CA . ALA B 1 160 ? 13.194 -30.866 14.257 1.00 21.95 160 ALA B CA 1
ATOM 3709 C C . ALA B 1 160 ? 13.681 -31.859 15.306 1.00 21.48 160 ALA B C 1
ATOM 3710 O O . ALA B 1 160 ? 12.996 -32.104 16.312 1.00 22.71 160 ALA B O 1
ATOM 3712 N N . ALA B 1 161 ? 14.878 -32.402 15.123 1.00 21.12 161 ALA B N 1
ATOM 3713 C CA . ALA B 1 161 ? 15.391 -33.397 16.056 1.00 23.17 161 ALA B CA 1
ATOM 3714 C C . ALA B 1 161 ? 15.862 -32.786 17.368 1.00 18.89 161 ALA B C 1
ATOM 3715 O O . ALA B 1 161 ? 16.203 -33.533 18.292 1.00 20.27 161 ALA B O 1
ATOM 3717 N N . ARG B 1 162 ? 15.879 -31.463 17.491 1.00 17.26 162 ARG B N 1
ATOM 3718 C CA . ARG B 1 162 ? 16.386 -30.833 18.698 1.00 17.47 162 ARG B CA 1
ATOM 3719 C C . ARG B 1 162 ? 15.302 -30.018 19.407 1.00 18.18 162 ARG B C 1
ATOM 3720 O O . ARG B 1 162 ? 15.590 -29.021 20.075 1.00 17.14 162 ARG B O 1
ATOM 3728 N N . ILE B 1 163 ? 14.051 -30.436 19.283 1.00 17.77 163 ILE B N 1
ATOM 3729 C CA . ILE B 1 163 ? 12.944 -29.783 19.978 1.00 17.77 163 ILE B CA 1
ATOM 3730 C C . ILE B 1 163 ? 12.825 -30.376 21.381 1.00 16.37 163 ILE B C 1
ATOM 3731 O O . ILE B 1 163 ? 12.941 -31.593 21.567 1.00 17.49 163 ILE B O 1
ATOM 3736 N N . TRP B 1 164 ? 12.601 -29.514 22.374 1.00 15.15 164 TRP B N 1
ATOM 3737 C CA . TRP B 1 164 ? 12.281 -29.924 23.737 1.00 17.25 164 TRP B CA 1
ATOM 3738 C C . TRP B 1 164 ? 10.987 -29.245 24.165 1.00 18.07 164 TRP B C 1
ATOM 3739 O O . TRP B 1 164 ? 10.698 -28.115 23.753 1.00 17.92 164 TRP B O 1
ATOM 3750 N N . ILE B 1 165 ? 10.225 -29.917 25.023 1.00 16.71 165 ILE B N 1
ATOM 3751 C CA . ILE B 1 165 ? 8.930 -29.425 25.482 1.00 17.00 165 ILE B CA 1
ATOM 3752 C C . ILE B 1 165 ? 8.975 -29.374 27.007 1.00 17.49 165 ILE B C 1
ATOM 3753 O O . ILE B 1 165 ? 9.246 -30.385 27.659 1.00 15.97 165 ILE B O 1
ATOM 3758 N N . ALA B 1 166 ? 8.710 -28.207 27.578 1.00 17.82 166 ALA B N 1
ATOM 3759 C CA . ALA B 1 166 ? 8.557 -28.114 29.025 1.00 21.21 166 ALA B CA 1
ATOM 3760 C C . ALA B 1 166 ? 7.152 -28.568 29.401 1.00 21.46 166 ALA B C 1
ATOM 3761 O O . ALA B 1 166 ? 6.173 -28.122 28.797 1.00 23.46 166 ALA B O 1
ATOM 3763 N N . THR B 1 167 ? 7.041 -29.489 30.356 1.00 25.91 167 THR B N 1
ATOM 3764 C CA . THR B 1 167 ? 5.707 -29.813 30.851 1.00 31.24 167 THR B CA 1
ATOM 3765 C C . THR B 1 167 ? 5.770 -30.161 32.325 1.00 31.35 167 THR B C 1
ATOM 3766 O O . THR B 1 167 ? 6.820 -30.522 32.865 1.00 23.53 167 THR B O 1
ATOM 3770 N N . PHE B 1 168 ? 4.600 -30.085 32.951 1.00 27.47 168 PHE B N 1
ATOM 3771 C CA . PHE B 1 168 ? 4.443 -30.319 34.368 1.00 26.27 168 PHE B CA 1
ATOM 3772 C C . PHE B 1 168 ? 3.577 -31.549 34.612 1.00 32.25 168 PHE B C 1
ATOM 3773 O O . PHE B 1 168 ? 3.404 -31.963 35.765 1.00 27.87 168 PHE B O 1
ATOM 3781 N N . SER B 1 169 ? 3.053 -32.158 33.552 1.00 28.15 169 SER B N 1
ATOM 3782 C CA . SER B 1 169 ? 1.995 -33.153 33.643 1.00 31.37 169 SER B CA 1
ATOM 3783 C C . SER B 1 169 ? 2.350 -34.433 32.892 1.00 30.17 169 SER B C 1
ATOM 3784 O O . SER B 1 169 ? 3.146 -34.434 31.947 1.00 29.18 169 SER B O 1
ATOM 3787 N N . VAL B 1 170 ? 1.726 -35.533 33.333 1.00 30.00 170 VAL B N 1
ATOM 3788 C CA . VAL B 1 170 ? 1.846 -36.810 32.633 1.00 25.66 170 VAL B CA 1
ATOM 3789 C C . VAL B 1 170 ? 1.350 -36.688 31.198 1.00 26.29 170 VAL B C 1
ATOM 3790 O O . VAL B 1 170 ? 1.967 -37.222 30.267 1.00 24.52 170 VAL B O 1
ATOM 3794 N N . GLU B 1 171 ? 0.227 -35.995 30.993 1.00 27.86 171 GLU B N 1
ATOM 3795 C CA . GLU B 1 171 ? -0.303 -35.839 29.639 1.00 29.27 171 GLU B CA 1
ATOM 3796 C C . GLU B 1 171 ? 0.640 -35.040 28.746 1.00 32.95 171 GLU B C 1
ATOM 3797 O O . GLU B 1 171 ? 0.837 -35.393 27.576 1.00 23.78 171 GLU B O 1
ATOM 3803 N N . GLY B 1 172 ? 1.215 -33.951 29.268 1.00 27.33 172 GLY B N 1
ATOM 3804 C CA . GLY B 1 172 ? 2.179 -33.201 28.478 1.00 25.09 172 GLY B CA 1
ATOM 3805 C C . GLY B 1 172 ? 3.382 -34.043 28.096 1.00 23.27 172 GLY B C 1
ATOM 3806 O O . GLY B 1 172 ? 3.919 -33.916 26.991 1.00 23.73 172 GLY B O 1
ATOM 3807 N N . ALA B 1 173 ? 3.802 -34.937 28.997 1.00 24.05 173 ALA B N 1
ATOM 3808 C CA . ALA B 1 173 ? 4.949 -35.799 28.738 1.00 23.32 173 ALA B CA 1
ATOM 3809 C C . ALA B 1 173 ? 4.637 -36.843 27.681 1.00 25.61 173 ALA B C 1
ATOM 3810 O O . ALA B 1 173 ? 5.517 -37.201 26.887 1.00 23.57 173 ALA B O 1
ATOM 3812 N N . ILE B 1 174 ? 3.399 -37.344 27.649 1.00 25.20 174 ILE B N 1
ATOM 3813 C CA . ILE B 1 174 ? 3.035 -38.301 26.609 1.00 25.92 174 ILE B CA 1
ATOM 3814 C C . ILE B 1 174 ? 3.031 -37.629 25.240 1.00 22.94 174 ILE B C 1
ATOM 3815 O O . ILE B 1 174 ? 3.533 -38.194 24.264 1.00 22.07 174 ILE B O 1
ATOM 3820 N N . ARG B 1 175 ? 2.468 -36.418 25.139 1.00 25.38 175 ARG B N 1
ATOM 3821 C CA . ARG B 1 175 ? 2.502 -35.718 23.857 1.00 24.91 175 ARG B CA 1
ATOM 3822 C C . ARG B 1 175 ? 3.935 -35.483 23.391 1.00 25.12 175 ARG B C 1
ATOM 3823 O O . ARG B 1 175 ? 4.242 -35.656 22.203 1.00 21.67 175 ARG B O 1
ATOM 3831 N N . ALA B 1 176 ? 4.829 -35.096 24.310 1.00 21.44 176 ALA B N 1
ATOM 3832 C CA . ALA B 1 176 ? 6.224 -34.884 23.931 1.00 24.74 176 ALA B CA 1
ATOM 3833 C C . ALA B 1 176 ? 6.886 -36.186 23.496 1.00 22.67 176 ALA B C 1
ATOM 3834 O O . ALA B 1 176 ? 7.603 -36.227 22.482 1.00 23.17 176 ALA B O 1
ATOM 3836 N N . GLY B 1 177 ? 6.671 -37.258 24.254 1.00 22.08 177 GLY B N 1
ATOM 3837 C CA . GLY B 1 177 ? 7.291 -38.527 23.901 1.00 21.22 177 GLY B CA 1
ATOM 3838 C C . GLY B 1 177 ? 6.783 -39.073 22.582 1.00 22.45 177 GLY B C 1
ATOM 3839 O O . GLY B 1 177 ? 7.556 -39.592 21.771 1.00 23.63 177 GLY B O 1
ATOM 3840 N N . GLN B 1 178 ? 5.477 -38.960 22.343 1.00 21.98 178 GLN B N 1
ATOM 3841 C CA . GLN B 1 178 ? 4.908 -39.477 21.103 1.00 23.46 178 GLN B CA 1
ATOM 3842 C C . GLN B 1 178 ? 5.543 -38.819 19.892 1.00 23.23 178 GLN B C 1
ATOM 3843 O O . GLN B 1 178 ? 5.760 -39.460 18.848 1.00 18.23 178 GLN B O 1
ATOM 3849 N N . ALA B 1 179 ? 5.867 -37.542 20.028 1.00 19.57 179 ALA B N 1
ATOM 3850 C CA . ALA B 1 179 ? 6.479 -36.763 18.971 1.00 20.78 179 ALA B CA 1
ATOM 3851 C C . ALA B 1 179 ? 7.985 -36.978 18.874 1.00 22.49 179 ALA B C 1
ATOM 3852 O O . ALA B 1 179 ? 8.595 -36.514 17.905 1.00 21.96 179 ALA B O 1
ATOM 3854 N N . GLY B 1 180 ? 8.595 -37.667 19.838 1.00 18.04 180 GLY B N 1
ATOM 3855 C CA . GLY B 1 180 ? 10.039 -37.827 19.849 1.00 22.18 180 GLY B CA 1
ATOM 3856 C C . GLY B 1 180 ? 10.802 -36.637 20.391 1.00 19.93 180 GLY B C 1
ATOM 3857 O O . GLY B 1 180 ? 12.032 -36.588 20.259 1.00 21.32 180 GLY B O 1
ATOM 3858 N N . HIS B 1 181 ? 10.110 -35.675 20.984 1.00 18.23 181 HIS B N 1
ATOM 3859 C CA . HIS B 1 181 ? 10.693 -34.439 21.482 1.00 18.77 181 HIS B CA 1
ATOM 3860 C C . HIS B 1 181 ? 11.374 -34.679 22.825 1.00 20.00 181 HIS B C 1
ATOM 3861 O O . HIS B 1 181 ? 11.162 -35.698 23.488 1.00 18.52 181 HIS B O 1
ATOM 3868 N N . GLY B 1 182 ? 12.177 -33.706 23.249 1.00 22.72 182 GLY B N 1
ATOM 3869 C CA . GLY B 1 182 ? 12.775 -33.780 24.568 1.00 16.41 182 GLY B CA 1
ATOM 3870 C C . GLY B 1 182 ? 11.807 -33.365 25.664 1.00 19.95 182 GLY B C 1
ATOM 3871 O O . GLY B 1 182 ? 10.878 -32.583 25.456 1.00 16.78 182 GLY B O 1
ATOM 3872 N N . LEU B 1 183 ? 12.043 -33.900 26.859 1.00 18.69 183 LEU B N 1
ATOM 3873 C CA . LEU B 1 183 ? 11.267 -33.559 28.045 1.00 18.29 183 LEU B CA 1
ATOM 3874 C C . LEU B 1 183 ? 12.065 -32.606 28.930 1.00 18.41 183 LEU B C 1
ATOM 3875 O O . LEU B 1 183 ? 13.197 -32.915 29.315 1.00 18.05 183 LEU B O 1
ATOM 3880 N N . MET B 1 184 ? 11.473 -31.458 29.267 1.00 19.25 184 MET B N 1
ATOM 3881 C CA . MET B 1 184 ? 12.094 -30.500 30.174 1.00 17.28 184 MET B CA 1
ATOM 3882 C C . MET B 1 184 ? 11.307 -30.448 31.478 1.00 18.51 184 MET B C 1
ATOM 3883 O O . MET B 1 184 ? 10.147 -30.012 31.488 1.00 19.08 184 MET B O 1
ATOM 3888 N N . LEU B 1 185 ? 11.953 -30.869 32.567 1.00 18.34 185 LEU B N 1
ATOM 3889 C CA . LEU B 1 185 ? 11.385 -30.897 33.909 1.00 17.85 185 LEU B CA 1
ATOM 3890 C C . LEU B 1 185 ? 11.790 -29.634 34.650 1.00 23.38 185 LEU B C 1
ATOM 3891 O O . LEU B 1 185 ? 12.946 -29.199 34.577 1.00 23.05 185 LEU B O 1
ATOM 3896 N N . SER B 1 186 ? 10.839 -29.063 35.379 1.00 20.52 186 SER B N 1
ATOM 3897 C CA . SER B 1 186 ? 11.036 -27.792 36.052 1.00 21.86 186 SER B CA 1
ATOM 3898 C C . SER B 1 186 ? 11.862 -27.949 37.329 1.00 23.64 186 SER B C 1
ATOM 3899 O O . SER B 1 186 ? 11.904 -29.016 37.952 1.00 24.61 186 SER B O 1
ATOM 3902 N N . ARG B 1 187 ? 12.500 -26.845 37.731 1.00 24.95 187 ARG B N 1
ATOM 3903 C CA . ARG B 1 187 ? 13.237 -26.808 38.990 1.00 24.68 187 ARG B CA 1
ATOM 3904 C C . ARG B 1 187 ? 12.344 -27.077 40.187 1.00 27.93 187 ARG B C 1
ATOM 3905 O O . ARG B 1 187 ? 12.838 -27.511 41.234 1.00 20.85 187 ARG B O 1
ATOM 3913 N N . THR B 1 188 ? 11.040 -26.849 40.049 1.00 23.76 188 THR B N 1
ATOM 3914 C CA . THR B 1 188 ? 10.120 -27.065 41.149 1.00 23.53 188 THR B CA 1
ATOM 3915 C C . THR B 1 188 ? 8.710 -27.089 40.586 1.00 26.07 188 THR B C 1
ATOM 3916 O O . THR B 1 188 ? 8.438 -26.534 39.522 1.00 26.81 188 THR B O 1
ATOM 3920 N N . GLN B 1 189 ? 7.820 -27.737 41.329 1.00 26.03 189 GLN B N 1
ATOM 3921 C CA . GLN B 1 189 ? 6.453 -28.011 40.917 1.00 32.65 189 GLN B CA 1
ATOM 3922 C C . GLN B 1 189 ? 5.564 -28.010 42.142 1.00 28.61 189 GLN B C 1
ATOM 3923 O O . GLN B 1 189 ? 6.011 -28.424 43.217 1.00 34.17 189 GLN B O 1
ATOM 3929 N N . PRO B 1 190 ? 4.296 -27.621 42.011 1.00 32.67 190 PRO B N 1
ATOM 3930 C CA . PRO B 1 190 ? 3.377 -27.727 43.153 1.00 36.36 190 PRO B CA 1
ATOM 3931 C C . PRO B 1 190 ? 3.099 -29.179 43.516 1.00 34.97 190 PRO B C 1
ATOM 3932 O O . PRO B 1 190 ? 3.026 -30.059 42.653 1.00 38.14 190 PRO B O 1
ATOM 3936 N N . ARG B 1 191 ? 2.937 -29.424 44.829 1.00 31.95 191 ARG B N 1
ATOM 3937 C CA . ARG B 1 191 ? 2.649 -30.749 45.364 1.00 39.73 191 ARG B CA 1
ATOM 3938 C C . ARG B 1 191 ? 1.149 -31.033 45.357 1.00 46.27 191 ARG B C 1
ATOM 3939 O O . ARG B 1 191 ? 0.327 -30.108 45.342 1.00 46.94 191 ARG B O 1
ATOM 3947 N N . PRO B 1 192 ? 0.750 -32.322 45.362 1.00 44.06 192 PRO B N 1
ATOM 3948 C CA . PRO B 1 192 ? -0.677 -32.683 45.337 1.00 48.43 192 PRO B CA 1
ATOM 3949 C C . PRO B 1 192 ? -1.391 -32.405 46.660 1.00 48.31 192 PRO B C 1
ATOM 3950 O O . PRO B 1 192 ? -0.716 -32.235 47.675 1.00 47.39 192 PRO B O 1
ATOM 3954 N N . GLU B 1 195 ? -0.339 -32.917 50.796 1.00 52.62 195 GLU B N 1
ATOM 3955 C CA . GLU B 1 195 ? 0.968 -33.568 50.855 1.00 53.51 195 GLU B CA 1
ATOM 3956 C C . GLU B 1 195 ? 2.123 -32.617 50.531 1.00 52.71 195 GLU B C 1
ATOM 3957 O O . GLU B 1 195 ? 2.937 -32.911 49.651 1.00 50.23 195 GLU B O 1
ATOM 3963 N N . PRO B 1 196 ? 2.221 -31.491 51.244 1.00 48.36 196 PRO B N 1
ATOM 3964 C CA . PRO B 1 196 ? 3.161 -30.439 50.820 1.00 48.97 196 PRO B CA 1
ATOM 3965 C C . PRO B 1 196 ? 4.624 -30.831 50.938 1.00 47.04 196 PRO B C 1
ATOM 3966 O O . PRO B 1 196 ? 5.478 -30.101 50.415 1.00 37.96 196 PRO B O 1
ATOM 3970 N N . ARG B 1 197 ? 4.945 -31.946 51.596 1.00 44.07 197 ARG B N 1
ATOM 3971 C CA . ARG B 1 197 ? 6.330 -32.331 51.838 1.00 46.34 197 ARG B CA 1
ATOM 3972 C C . ARG B 1 197 ? 6.834 -33.409 50.882 1.00 44.47 197 ARG B C 1
ATOM 3973 O O . ARG B 1 197 ? 7.989 -33.837 51.006 1.00 39.79 197 ARG B O 1
ATOM 3975 N N . LEU B 1 198 ? 6.004 -33.851 49.940 1.00 41.81 198 LEU B N 1
ATOM 3976 C CA . LEU B 1 198 ? 6.412 -34.862 48.971 1.00 38.84 198 LEU B CA 1
ATOM 3977 C C . LEU B 1 198 ? 7.709 -34.441 48.281 1.00 32.24 198 LEU B C 1
ATOM 3978 O O . LEU B 1 198 ? 7.868 -33.263 47.933 1.00 32.14 198 LEU B O 1
ATOM 3983 N N . PRO B 1 199 ? 8.664 -35.352 48.090 1.00 29.98 199 PRO B N 1
ATOM 3984 C CA . PRO B 1 199 ? 9.900 -34.980 47.396 1.00 30.46 199 PRO B CA 1
ATOM 3985 C C . PRO B 1 199 ? 9.616 -34.729 45.924 1.00 33.72 199 PRO B C 1
ATOM 3986 O O . PRO B 1 199 ? 8.646 -35.237 45.352 1.00 31.41 199 PRO B O 1
ATOM 3990 N N . LEU B 1 200 ? 10.476 -33.916 45.308 1.00 29.83 200 LEU B N 1
ATOM 3991 C CA . LEU B 1 200 ? 10.263 -33.575 43.905 1.00 29.95 200 LEU B CA 1
ATOM 3992 C C . LEU B 1 200 ? 10.343 -34.810 43.014 1.00 27.58 200 LEU B C 1
ATOM 3993 O O . LEU B 1 200 ? 9.605 -34.916 42.026 1.00 27.80 200 LEU B O 1
ATOM 3998 N N . ASP B 1 201 ? 11.214 -35.772 43.347 1.00 25.12 201 ASP B N 1
ATOM 3999 C CA . ASP B 1 201 ? 11.314 -36.940 42.477 1.00 29.35 201 ASP B CA 1
ATOM 4000 C C . ASP B 1 201 ? 10.057 -37.794 42.548 1.00 30.63 201 ASP B C 1
ATOM 4001 O O . ASP B 1 201 ? 9.722 -38.483 41.574 1.00 27.55 201 ASP B O 1
ATOM 4006 N N . ALA B 1 202 ? 9.346 -37.764 43.680 1.00 28.92 202 ALA B N 1
ATOM 4007 C CA . ALA B 1 202 ? 8.027 -38.389 43.714 1.00 31.31 202 ALA B CA 1
ATOM 4008 C C . ALA B 1 202 ? 7.084 -37.741 42.709 1.00 25.50 202 ALA B C 1
ATOM 4009 O O . ALA B 1 202 ? 6.232 -38.422 42.124 1.00 30.91 202 ALA B O 1
ATOM 4011 N N . ILE B 1 203 ? 7.227 -36.436 42.478 1.00 24.58 203 ILE B N 1
ATOM 4012 C CA . ILE B 1 203 ? 6.389 -35.770 41.487 1.00 25.79 203 ILE B CA 1
ATOM 4013 C C . ILE B 1 203 ? 6.854 -36.069 40.065 1.00 26.57 203 ILE B C 1
ATOM 4014 O O . ILE B 1 203 ? 6.034 -36.304 39.169 1.00 23.74 203 ILE B O 1
ATOM 4019 N N . GLN B 1 204 ? 8.161 -36.043 39.809 1.00 22.45 204 GLN B N 1
ATOM 4020 C CA . GLN B 1 204 ? 8.594 -36.011 38.417 1.00 24.88 204 GLN B CA 1
ATOM 4021 C C . GLN B 1 204 ? 8.872 -37.384 37.818 1.00 24.38 204 GLN B C 1
ATOM 4022 O O . GLN B 1 204 ? 8.788 -37.527 36.590 1.00 24.11 204 GLN B O 1
ATOM 4028 N N . ASN B 1 205 ? 9.170 -38.398 38.643 1.00 25.44 205 ASN B N 1
ATOM 4029 C CA . ASN B 1 205 ? 9.358 -39.750 38.113 1.00 26.67 205 ASN B CA 1
ATOM 4030 C C . ASN B 1 205 ? 8.145 -40.307 37.377 1.00 25.93 205 ASN B C 1
ATOM 4031 O O . ASN B 1 205 ? 8.342 -40.941 36.325 1.00 24.18 205 ASN B O 1
ATOM 4036 N N . PRO B 1 206 ? 6.901 -40.122 37.833 1.00 26.60 206 PRO B N 1
ATOM 4037 C CA . PRO B 1 206 ? 5.766 -40.494 36.969 1.00 26.23 206 PRO B CA 1
ATOM 4038 C C . PRO B 1 206 ? 5.751 -39.757 35.646 1.00 26.15 206 PRO B C 1
ATOM 4039 O O . PRO B 1 206 ? 5.254 -40.303 34.656 1.00 23.36 206 PRO B O 1
ATOM 4043 N N . ILE B 1 207 ? 6.276 -38.531 35.596 1.00 24.71 207 ILE B N 1
ATOM 4044 C CA . ILE B 1 207 ? 6.325 -37.798 34.331 1.00 23.05 207 ILE B CA 1
ATOM 4045 C C . ILE B 1 207 ? 7.327 -38.445 33.386 1.00 19.29 207 ILE B C 1
ATOM 4046 O O . ILE B 1 207 ? 7.043 -38.659 32.203 1.00 23.17 207 ILE B O 1
ATOM 4051 N N . ILE B 1 208 ? 8.513 -38.761 33.896 1.00 19.83 208 ILE B N 1
ATOM 4052 C CA . ILE B 1 208 ? 9.508 -39.486 33.110 1.00 20.01 208 ILE B CA 1
ATOM 4053 C C . ILE B 1 208 ? 8.961 -40.830 32.641 1.00 21.83 208 ILE B C 1
ATOM 4054 O O . ILE B 1 208 ? 9.133 -41.213 31.477 1.00 20.20 208 ILE B O 1
ATOM 4059 N N . ASP B 1 209 ? 8.293 -41.569 33.535 1.00 21.59 209 ASP B N 1
ATOM 4060 C CA . ASP B 1 209 ? 7.738 -42.871 33.166 1.00 22.94 209 ASP B CA 1
ATOM 4061 C C . ASP B 1 209 ? 6.824 -42.756 31.952 1.00 22.82 209 ASP B C 1
ATOM 4062 O O . ASP B 1 209 ? 6.939 -43.532 30.995 1.00 24.61 209 ASP B O 1
ATOM 4067 N N . ALA B 1 210 ? 5.920 -41.778 31.968 1.00 23.38 210 ALA B N 1
ATOM 4068 C CA . ALA B 1 210 ? 4.993 -41.619 30.853 1.00 24.92 210 ALA B CA 1
ATOM 4069 C C . ALA B 1 210 ? 5.712 -41.178 29.581 1.00 21.77 210 ALA B C 1
ATOM 4070 O O . ALA B 1 210 ? 5.358 -41.619 28.481 1.00 23.79 210 ALA B O 1
ATOM 4072 N N . TYR B 1 211 ? 6.690 -40.281 29.705 1.00 22.16 211 TYR B N 1
ATOM 4073 C CA . TYR B 1 211 ? 7.479 -39.870 28.549 1.00 24.22 211 TYR B CA 1
ATOM 4074 C C . TYR B 1 211 ? 8.149 -41.070 27.881 1.00 21.62 211 TYR B C 1
ATOM 4075 O O . TYR B 1 211 ? 8.026 -41.274 26.666 1.00 22.03 211 TYR B O 1
ATOM 4084 N N . LEU B 1 212 ? 8.860 -41.884 28.666 1.00 22.23 212 LEU B N 1
ATOM 4085 C CA . LEU B 1 212 ? 9.634 -42.978 28.092 1.00 20.88 212 LEU B CA 1
ATOM 4086 C C . LEU B 1 212 ? 8.733 -44.009 27.436 1.00 24.35 212 LEU B C 1
ATOM 4087 O O . LEU B 1 212 ? 9.089 -44.586 26.405 1.00 23.56 212 LEU B O 1
ATOM 4092 N N . SER B 1 213 ? 7.568 -44.264 28.023 1.00 21.89 213 SER B N 1
ATOM 4093 C CA . SER B 1 213 ? 6.661 -45.249 27.458 1.00 24.83 213 SER B CA 1
ATOM 4094 C C . SER B 1 213 ? 6.017 -44.780 26.162 1.00 27.39 213 SER B C 1
ATOM 4095 O O . SER B 1 213 ? 5.435 -45.603 25.448 1.00 26.82 213 SER B O 1
ATOM 4098 N N . ALA B 1 214 ? 6.106 -43.489 25.843 1.00 23.78 214 ALA B N 1
ATOM 4099 C CA . ALA B 1 214 ? 5.474 -42.934 24.659 1.00 24.16 214 ALA B CA 1
ATOM 4100 C C . ALA B 1 214 ? 6.438 -42.720 23.495 1.00 24.26 214 ALA B C 1
ATOM 4101 O O . ALA B 1 214 ? 5.975 -42.449 22.385 1.00 20.36 214 ALA B O 1
ATOM 4103 N N . LEU B 1 215 ? 7.745 -42.844 23.714 1.00 22.63 215 LEU B N 1
ATOM 4104 C CA . LEU B 1 215 ? 8.707 -42.614 22.647 1.00 21.41 215 LEU B CA 1
ATOM 4105 C C . LEU B 1 215 ? 8.561 -43.664 21.551 1.00 29.41 215 LEU B C 1
ATOM 4106 O O . LEU B 1 215 ? 8.393 -44.859 21.843 1.00 25.67 215 LEU B O 1
ATOM 4111 N N . PRO B 1 216 ? 8.661 -43.270 20.287 1.00 28.58 216 PRO B N 1
ATOM 4112 C CA . PRO B 1 216 ? 8.766 -44.270 19.220 1.00 27.05 216 PRO B CA 1
ATOM 4113 C C . PRO B 1 216 ? 10.048 -45.084 19.359 1.00 28.31 216 PRO B C 1
ATOM 4114 O O . PRO B 1 216 ? 11.044 -44.646 19.946 1.00 24.74 216 PRO B O 1
ATOM 4118 N N . ASP B 1 217 ? 9.998 -46.305 18.829 1.00 21.40 217 ASP B N 1
ATOM 4119 C CA . ASP B 1 217 ? 11.206 -47.107 18.696 1.00 25.93 217 ASP B CA 1
ATOM 4120 C C . ASP B 1 217 ? 12.249 -46.305 17.931 1.00 24.57 217 ASP B C 1
ATOM 4121 O O . ASP B 1 217 ? 11.940 -45.668 16.920 1.00 26.78 217 ASP B O 1
ATOM 4126 N N . GLY B 1 218 ? 13.485 -46.321 18.415 1.00 27.17 218 GLY B N 1
ATOM 4127 C CA . GLY B 1 218 ? 14.567 -45.680 17.698 1.00 25.50 218 GLY B CA 1
ATOM 4128 C C . GLY B 1 218 ? 14.865 -44.244 18.094 1.00 24.18 218 GLY B C 1
ATOM 4129 O O . GLY B 1 218 ? 15.870 -43.694 17.634 1.00 24.76 218 GLY B O 1
ATOM 4130 N N . VAL B 1 219 ? 14.034 -43.612 18.918 1.00 24.62 219 VAL B N 1
ATOM 4131 C CA . VAL B 1 219 ? 14.291 -42.249 19.381 1.00 22.72 219 VAL B CA 1
ATOM 4132 C C . VAL B 1 219 ? 14.974 -42.322 20.737 1.00 24.70 219 VAL B C 1
ATOM 4133 O O . VAL B 1 219 ? 14.407 -42.851 21.700 1.00 26.03 219 VAL B O 1
ATOM 4137 N N . ALA B 1 220 ? 16.179 -41.789 20.814 1.00 22.42 220 ALA B N 1
ATOM 4138 C CA . ALA B 1 220 ? 16.862 -41.683 22.096 1.00 22.33 220 ALA B CA 1
ATOM 4139 C C . ALA B 1 220 ? 16.095 -40.738 23.020 1.00 24.25 220 ALA B C 1
ATOM 4140 O O . ALA B 1 220 ? 15.689 -39.643 22.590 1.00 20.29 220 ALA B O 1
ATOM 4142 N N . PRO B 1 221 ? 15.841 -41.131 24.265 1.00 22.65 221 PRO B N 1
ATOM 4143 C CA . PRO B 1 221 ? 15.240 -40.194 25.218 1.00 25.00 221 PRO B CA 1
ATOM 4144 C C . PRO B 1 221 ? 16.144 -38.998 25.452 1.00 20.87 221 PRO B C 1
ATOM 4145 O O . PRO B 1 221 ? 17.372 -39.102 25.430 1.00 19.15 221 PRO B O 1
ATOM 4149 N N . ARG B 1 222 ? 15.511 -37.848 25.639 1.00 20.00 222 ARG B N 1
ATOM 4150 C CA . ARG B 1 222 ? 16.179 -36.615 26.026 1.00 18.74 222 ARG B CA 1
ATOM 4151 C C . ARG B 1 222 ? 15.376 -36.045 27.185 1.00 20.70 222 ARG B C 1
ATOM 4152 O O . ARG B 1 222 ? 14.195 -35.717 27.029 1.00 17.87 222 ARG B O 1
ATOM 4160 N N . ILE B 1 223 ? 15.997 -35.987 28.356 1.00 19.52 223 ILE B N 1
ATOM 4161 C CA . ILE B 1 223 ? 15.331 -35.571 29.581 1.00 20.17 223 ILE B CA 1
ATOM 4162 C C . ILE B 1 223 ? 16.232 -34.549 30.243 1.00 18.98 223 ILE B C 1
ATOM 4163 O O . ILE B 1 223 ? 17.346 -34.885 30.664 1.00 19.29 223 ILE B O 1
ATOM 4168 N N . LEU B 1 224 ? 15.764 -33.301 30.323 1.00 18.19 224 LEU B N 1
ATOM 4169 C CA . LEU B 1 224 ? 16.458 -32.241 31.038 1.00 17.38 224 LEU B CA 1
ATOM 4170 C C . LEU B 1 224 ? 15.831 -32.142 32.421 1.00 17.79 224 LEU B C 1
ATOM 4171 O O . LEU B 1 224 ? 14.631 -31.864 32.532 1.00 19.37 224 LEU B O 1
ATOM 4176 N N . ALA B 1 225 ? 16.630 -32.340 33.458 1.00 19.87 225 ALA B N 1
ATOM 4177 C CA . ALA B 1 225 ? 16.211 -32.086 34.835 1.00 19.51 225 ALA B CA 1
ATOM 4178 C C . ALA B 1 225 ? 16.868 -30.786 35.270 1.00 20.65 225 ALA B C 1
ATOM 4179 O O . ALA B 1 225 ? 18.094 -30.714 35.406 1.00 19.43 225 ALA B O 1
ATOM 4181 N N . SER B 1 226 ? 16.066 -29.751 35.456 1.00 21.00 226 SER B N 1
ATOM 4182 C CA . SER B 1 226 ? 16.582 -28.450 35.851 1.00 19.05 226 SER B CA 1
ATOM 4183 C C . SER B 1 226 ? 16.365 -28.291 37.353 1.00 23.41 226 SER B C 1
ATOM 4184 O O . SER B 1 226 ? 15.291 -28.629 37.861 1.00 21.90 226 SER B O 1
ATOM 4187 N N . ARG B 1 227 ? 17.397 -27.832 38.068 1.00 22.91 227 ARG B N 1
ATOM 4188 C CA . ARG B 1 227 ? 17.349 -27.738 39.522 1.00 21.59 227 ARG B CA 1
ATOM 4189 C C . ARG B 1 227 ? 17.925 -26.413 39.994 1.00 23.34 227 ARG B C 1
ATOM 4190 O O . ARG B 1 227 ? 18.753 -25.801 39.313 1.00 19.43 227 ARG B O 1
ATOM 4198 N N . THR B 1 228 ? 17.470 -25.976 41.176 1.00 20.28 228 THR B N 1
ATOM 4199 C CA . THR B 1 228 ? 18.075 -24.842 41.875 1.00 23.29 228 THR B CA 1
ATOM 4200 C C . THR B 1 228 ? 19.297 -25.308 42.663 1.00 20.91 228 THR B C 1
ATOM 4201 O O . THR B 1 228 ? 19.187 -26.191 43.523 1.00 23.12 228 THR B O 1
ATOM 4205 N N . ALA B 1 229 ? 20.452 -24.698 42.409 1.00 19.09 229 ALA B N 1
ATOM 4206 C CA . ALA B 1 229 ? 21.614 -24.906 43.259 1.00 19.47 229 ALA B CA 1
ATOM 4207 C C . ALA B 1 229 ? 22.373 -23.603 43.413 1.00 25.26 229 ALA B C 1
ATOM 4208 O O . ALA B 1 229 ? 22.590 -22.876 42.433 1.00 23.62 229 ALA B O 1
ATOM 4210 N N . PHE B 1 230 ? 22.799 -23.323 44.642 1.00 18.71 230 PHE B N 1
ATOM 4211 C CA . PHE B 1 230 ? 23.741 -22.243 44.894 1.00 20.70 230 PHE B CA 1
ATOM 4212 C C . PHE B 1 230 ? 24.816 -22.764 45.831 1.00 25.21 230 PHE B C 1
ATOM 4213 O O . PHE B 1 230 ? 24.528 -23.093 46.988 1.00 24.36 230 PHE B O 1
ATOM 4221 N N . VAL B 1 231 ? 26.046 -22.829 45.341 1.00 23.34 231 VAL B N 1
ATOM 4222 C CA . VAL B 1 231 ? 27.135 -23.452 46.076 1.00 26.90 231 VAL B CA 1
ATOM 4223 C C . VAL B 1 231 ? 28.179 -22.390 46.401 1.00 28.81 231 VAL B C 1
ATOM 4224 O O . VAL B 1 231 ? 28.581 -21.608 45.530 1.00 21.17 231 VAL B O 1
ATOM 4228 N N . ALA B 1 232 ? 28.614 -22.364 47.657 1.00 26.53 232 ALA B N 1
ATOM 4229 C CA . ALA B 1 232 ? 29.655 -21.448 48.091 1.00 25.50 232 ALA B CA 1
ATOM 4230 C C . ALA B 1 232 ? 30.704 -22.228 48.871 1.00 24.21 232 ALA B C 1
ATOM 4231 O O . ALA B 1 232 ? 30.486 -23.370 49.289 1.00 24.96 232 ALA B O 1
ATOM 4233 N N . ASP B 1 233 ? 31.864 -21.607 49.047 1.00 27.03 233 ASP B N 1
ATOM 4234 C CA . ASP B 1 233 ? 32.918 -22.260 49.807 1.00 28.97 233 ASP B CA 1
ATOM 4235 C C . ASP B 1 233 ? 32.500 -22.447 51.261 1.00 27.92 233 ASP B C 1
ATOM 4236 O O . ASP B 1 233 ? 32.735 -23.505 51.854 1.00 27.06 233 ASP B O 1
ATOM 4241 N N . SER B 1 234 ? 31.852 -21.449 51.842 1.00 30.03 234 SER B N 1
ATOM 4242 C CA . SER B 1 234 ? 31.381 -21.538 53.212 1.00 31.94 234 SER B CA 1
ATOM 4243 C C . SER B 1 234 ? 29.906 -21.899 53.189 1.00 30.86 234 SER B C 1
ATOM 4244 O O . SER B 1 234 ? 29.109 -21.210 52.545 1.00 33.16 234 SER B O 1
ATOM 4247 N N . HIS B 1 235 ? 29.550 -22.980 53.892 1.00 29.88 235 HIS B N 1
ATOM 4248 C CA . HIS B 1 235 ? 28.156 -23.402 53.955 1.00 29.72 235 HIS B CA 1
ATOM 4249 C C . HIS B 1 235 ? 27.276 -22.321 54.567 1.00 34.49 235 HIS B C 1
ATOM 4250 O O . HIS B 1 235 ? 26.146 -22.098 54.112 1.00 31.28 235 HIS B O 1
ATOM 4257 N N . ALA B 1 236 ? 27.776 -21.635 55.598 1.00 31.61 236 ALA B N 1
ATOM 4258 C CA . ALA B 1 236 ? 26.991 -20.587 56.246 1.00 28.89 236 ALA B CA 1
ATOM 4259 C C . ALA B 1 236 ? 26.722 -19.420 55.302 1.00 31.61 236 ALA B C 1
ATOM 4260 O O . ALA B 1 236 ? 25.637 -18.819 55.333 1.00 32.73 236 ALA B O 1
ATOM 4262 N N . HIS B 1 237 ? 27.713 -19.060 54.485 1.00 28.04 237 HIS B N 1
ATOM 4263 C CA . HIS B 1 237 ? 27.546 -17.971 53.527 1.00 30.86 237 HIS B CA 1
ATOM 4264 C C . HIS B 1 237 ? 26.434 -18.294 52.528 1.00 34.53 237 HIS B C 1
ATOM 4265 O O . HIS B 1 237 ? 25.549 -17.469 52.274 1.00 31.68 237 HIS B O 1
ATOM 4272 N N . ALA B 1 238 ? 26.441 -19.520 51.981 1.00 36.12 238 ALA B N 1
ATOM 4273 C CA . ALA B 1 238 ? 25.423 -19.911 51.006 1.00 33.26 238 ALA B CA 1
ATOM 4274 C C . ALA B 1 238 ? 24.021 -19.818 51.593 1.00 33.16 238 ALA B C 1
ATOM 4275 O O . ALA B 1 238 ? 23.092 -19.364 50.917 1.00 32.18 238 ALA B O 1
ATOM 4277 N N . LEU B 1 239 ? 23.848 -20.226 52.856 1.00 30.25 239 LEU B N 1
ATOM 4278 C CA . LEU B 1 239 ? 22.534 -20.112 53.484 1.00 31.62 239 LEU B CA 1
ATOM 4279 C C . LEU B 1 239 ? 22.181 -18.657 53.760 1.00 33.32 239 LEU B C 1
ATOM 4280 O O . LEU B 1 239 ? 21.016 -18.258 53.644 1.00 31.07 239 LEU B O 1
ATOM 4285 N N . GLN B 1 240 ? 23.175 -17.860 54.153 1.00 33.36 240 GLN B N 1
ATOM 4286 C CA . GLN B 1 240 ? 22.966 -16.430 54.354 1.00 35.06 240 GLN B CA 1
ATOM 4287 C C . GLN B 1 240 ? 22.443 -15.768 53.088 1.00 33.12 240 GLN B C 1
ATOM 4288 O O . GLN B 1 240 ? 21.453 -15.026 53.122 1.00 34.48 240 GLN B O 1
ATOM 4294 N N . VAL B 1 241 ? 23.099 -16.034 51.957 1.00 32.01 241 VAL B N 1
ATOM 4295 C CA . VAL B 1 241 ? 22.716 -15.416 50.688 1.00 33.59 241 VAL B CA 1
ATOM 4296 C C . VAL B 1 241 ? 21.296 -15.806 50.300 1.00 34.15 241 VAL B C 1
ATOM 4297 O O . VAL B 1 241 ? 20.530 -14.985 49.782 1.00 32.34 241 VAL B O 1
ATOM 4301 N N . ALA B 1 242 ? 20.918 -17.065 50.542 1.00 32.55 242 ALA B N 1
ATOM 4302 C CA . ALA B 1 242 ? 19.672 -17.577 49.981 1.00 33.47 242 ALA B CA 1
ATOM 4303 C C . ALA B 1 242 ? 18.445 -17.153 50.774 1.00 32.63 242 ALA B C 1
ATOM 4304 O O . ALA B 1 242 ? 17.351 -17.074 50.205 1.00 32.23 242 ALA B O 1
ATOM 4306 N N . GLU B 1 243 ? 18.595 -16.915 52.082 1.00 36.30 243 GLU B N 1
ATOM 4307 C CA . GLU B 1 243 ? 17.442 -16.651 52.946 1.00 35.31 243 GLU B CA 1
ATOM 4308 C C . GLU B 1 243 ? 16.486 -15.606 52.385 1.00 30.43 243 GLU B C 1
ATOM 4309 O O . GLU B 1 243 ? 15.273 -15.873 52.350 1.00 35.47 243 GLU B O 1
ATOM 4311 N N . PRO B 1 244 ? 16.937 -14.441 51.896 1.00 38.60 244 PRO B N 1
ATOM 4312 C CA . PRO B 1 244 ? 15.972 -13.454 51.395 1.00 39.73 244 PRO B CA 1
ATOM 4313 C C . PRO B 1 244 ? 15.216 -13.939 50.166 1.00 38.96 244 PRO B C 1
ATOM 4314 O O . PRO B 1 244 ? 13.984 -13.871 50.127 1.00 35.27 244 PRO B O 1
ATOM 4318 N N . GLY B 1 245 ? 15.937 -14.426 49.153 1.00 40.75 245 GLY B N 1
ATOM 4319 C CA . GLY B 1 245 ? 15.264 -14.896 47.951 1.00 34.80 245 GLY B CA 1
ATOM 4320 C C . GLY B 1 245 ? 14.287 -16.020 48.227 1.00 32.45 245 GLY B C 1
ATOM 4321 O O . GLY B 1 245 ? 13.217 -16.089 47.617 1.00 34.77 245 GLY B O 1
ATOM 4322 N N . LEU B 1 246 ? 14.634 -16.909 49.165 1.00 37.44 246 LEU B N 1
ATOM 4323 C CA . LEU B 1 246 ? 13.768 -18.037 49.493 1.00 32.43 246 LEU B CA 1
ATOM 4324 C C . LEU B 1 246 ? 12.499 -17.585 50.208 1.00 36.06 246 LEU B C 1
ATOM 4325 O O . LEU B 1 246 ? 11.418 -18.146 49.982 1.00 37.14 246 LEU B O 1
ATOM 4330 N N . ARG B 1 247 ? 12.606 -16.597 51.101 1.00 38.72 247 ARG B N 1
ATOM 4331 C CA . ARG B 1 247 ? 11.397 -16.065 51.725 1.00 39.48 247 ARG B CA 1
ATOM 4332 C C . ARG B 1 247 ? 10.488 -15.442 50.675 1.00 38.36 247 ARG B C 1
ATOM 4333 O O . ARG B 1 247 ? 9.268 -15.648 50.691 1.00 37.83 247 ARG B O 1
ATOM 4335 N N . LYS B 1 248 ? 11.075 -14.707 49.725 1.00 38.45 248 LYS B N 1
ATOM 4336 C CA . LYS B 1 248 ? 10.293 -14.147 48.630 1.00 35.47 248 LYS B CA 1
ATOM 4337 C C . LYS B 1 248 ? 9.613 -15.248 47.823 1.00 40.54 248 LYS B C 1
ATOM 4338 O O . LYS B 1 248 ? 8.427 -15.148 47.489 1.00 40.98 248 LYS B O 1
ATOM 4344 N N . GLN B 1 249 ? 10.349 -16.318 47.508 1.00 39.78 249 GLN B N 1
ATOM 4345 C CA . GLN B 1 249 ? 9.750 -17.409 46.747 1.00 41.42 249 GLN B CA 1
ATOM 4346 C C . GLN B 1 249 ? 8.631 -18.087 47.531 1.00 42.39 249 GLN B C 1
ATOM 4347 O O . GLN B 1 249 ? 7.641 -18.540 46.942 1.00 42.23 249 GLN B O 1
ATOM 4353 N N . ALA B 1 250 ? 8.771 -18.173 48.854 1.00 38.96 250 ALA B N 1
ATOM 4354 C CA . ALA B 1 250 ? 7.722 -18.784 49.662 1.00 42.37 250 ALA B CA 1
ATOM 4355 C C . ALA B 1 250 ? 6.456 -17.939 49.644 1.00 44.61 250 ALA B C 1
ATOM 4356 O O . ALA B 1 250 ? 5.347 -18.478 49.552 1.00 42.79 250 ALA B O 1
ATOM 4358 N N . ALA B 1 251 ? 6.603 -16.611 49.718 1.00 45.12 251 ALA B N 1
ATOM 4359 C CA . ALA B 1 251 ? 5.437 -15.735 49.689 1.00 45.08 251 ALA B CA 1
ATOM 4360 C C . ALA B 1 251 ? 4.677 -15.864 48.375 1.00 47.72 251 ALA B C 1
ATOM 4361 O O . ALA B 1 251 ? 3.439 -15.897 48.365 1.00 49.63 251 ALA B O 1
ATOM 4363 N N . GLN B 1 252 ? 5.399 -15.926 47.252 1.00 44.60 252 GLN B N 1
ATOM 4364 C CA . GLN B 1 252 ? 4.740 -16.083 45.959 1.00 46.92 252 GLN B CA 1
ATOM 4365 C C . GLN B 1 252 ? 4.024 -17.421 45.859 1.00 49.94 252 GLN B C 1
ATOM 4366 O O . GLN B 1 252 ? 2.965 -17.515 45.223 1.00 47.61 252 GLN B O 1
ATOM 4372 N N . HIS B 1 253 ? 4.588 -18.462 46.472 1.00 47.83 253 HIS B N 1
ATOM 4373 C CA . HIS B 1 253 ? 3.968 -19.777 46.390 1.00 51.72 253 HIS B CA 1
ATOM 4374 C C . HIS B 1 253 ? 2.641 -19.776 47.142 1.00 52.35 253 HIS B C 1
ATOM 4375 O O . HIS B 1 253 ? 1.648 -20.341 46.668 1.00 51.57 253 HIS B O 1
ATOM 4382 N N . ARG B 1 254 ? 2.597 -19.101 48.297 1.00 52.30 254 ARG B N 1
ATOM 4383 C CA . ARG B 1 254 ? 1.371 -19.043 49.092 1.00 54.40 254 ARG B CA 1
ATOM 4384 C C . ARG B 1 254 ? 0.311 -18.179 48.413 1.00 51.71 254 ARG B C 1
ATOM 4385 O O . ARG B 1 254 ? -0.853 -18.584 48.301 1.00 55.04 254 ARG B O 1
ATOM 4387 N N . GLU B 1 255 ? 0.694 -16.985 47.948 1.00 53.07 255 GLU B N 1
ATOM 4388 C CA . GLU B 1 255 ? -0.234 -16.140 47.200 1.00 51.51 255 GLU B CA 1
ATOM 4389 C C . GLU B 1 255 ? -0.743 -16.819 45.933 1.00 54.97 255 GLU B C 1
ATOM 4390 O O . GLU B 1 255 ? -1.818 -16.461 45.439 1.00 59.11 255 GLU B O 1
ATOM 4392 N N . ALA B 1 256 ? -0.008 -17.795 45.399 1.00 56.02 256 ALA B N 1
ATOM 4393 C CA . ALA B 1 256 ? -0.452 -18.518 44.214 1.00 55.75 256 ALA B CA 1
ATOM 4394 C C . ALA B 1 256 ? -1.426 -19.645 44.532 1.00 59.09 256 ALA B C 1
ATOM 4395 O O . ALA B 1 256 ? -1.831 -20.367 43.612 1.00 61.51 256 ALA B O 1
ATOM 4397 N N . GLY B 1 257 ? -1.802 -19.819 45.797 1.00 59.50 257 GLY B N 1
ATOM 4398 C CA . GLY B 1 257 ? -2.736 -20.853 46.191 1.00 55.95 257 GLY B CA 1
ATOM 4399 C C . GLY B 1 257 ? -2.118 -22.167 46.611 1.00 58.39 257 GLY B C 1
ATOM 4400 O O . GLY B 1 257 ? -2.836 -23.173 46.692 1.00 58.60 257 GLY B O 1
ATOM 4401 N N . HIS B 1 258 ? -0.815 -22.197 46.882 1.00 59.32 258 HIS B N 1
ATOM 4402 C CA . HIS B 1 258 ? -0.110 -23.412 47.268 1.00 57.35 258 HIS B CA 1
ATOM 4403 C C . HIS B 1 258 ? 0.464 -23.191 48.659 1.00 57.33 258 HIS B C 1
ATOM 4404 O O . HIS B 1 258 ? 1.224 -22.241 48.872 1.00 59.71 258 HIS B O 1
ATOM 4411 N N . ARG B 1 259 ? 0.104 -24.052 49.600 1.00 58.22 259 ARG B N 1
ATOM 4412 C CA . ARG B 1 259 ? 0.579 -23.903 50.967 1.00 57.89 259 ARG B CA 1
ATOM 4413 C C . ARG B 1 259 ? 1.950 -24.560 51.149 1.00 59.34 259 ARG B C 1
ATOM 4414 O O . ARG B 1 259 ? 2.371 -25.420 50.370 1.00 53.92 259 ARG B O 1
ATOM 4416 N N . ILE B 1 260 ? 2.648 -24.127 52.198 1.00 58.90 260 ILE B N 1
ATOM 4417 C CA . ILE B 1 260 ? 3.960 -24.655 52.560 1.00 55.04 260 ILE B CA 1
ATOM 4418 C C . ILE B 1 260 ? 4.046 -24.694 54.079 1.00 56.60 260 ILE B C 1
ATOM 4419 O O . ILE B 1 260 ? 3.768 -23.692 54.746 1.00 58.07 260 ILE B O 1
ATOM 4421 N N . GLU B 1 261 ? 4.434 -25.846 54.625 1.00 57.03 261 GLU B N 1
ATOM 4422 C CA . GLU B 1 261 ? 4.496 -26.032 56.072 1.00 58.71 261 GLU B CA 1
ATOM 4423 C C . GLU B 1 261 ? 5.817 -25.481 56.603 1.00 59.90 261 GLU B C 1
ATOM 4424 O O . GLU B 1 261 ? 6.881 -26.058 56.359 1.00 55.71 261 GLU B O 1
ATOM 4426 N N . GLY B 1 262 ? 5.755 -24.372 57.329 1.00 61.96 262 GLY B N 1
ATOM 4427 C CA . GLY B 1 262 ? 6.896 -23.862 58.061 1.00 55.93 262 GLY B CA 1
ATOM 4428 C C . GLY B 1 262 ? 7.325 -22.482 57.590 1.00 58.53 262 GLY B C 1
ATOM 4429 O O . GLY B 1 262 ? 6.900 -21.975 56.554 1.00 55.82 262 GLY B O 1
ATOM 4430 N N . ASP B 1 263 ? 8.195 -21.882 58.404 1.00 58.84 263 ASP B N 1
ATOM 4431 C CA . ASP B 1 263 ? 8.823 -20.605 58.103 1.00 56.91 263 ASP B CA 1
ATOM 4432 C C . ASP B 1 263 ? 10.345 -20.687 58.108 1.00 56.02 263 ASP B C 1
ATOM 4433 O O . ASP B 1 263 ? 11.009 -19.669 57.882 1.00 60.26 263 ASP B O 1
ATOM 4435 N N . SER B 1 264 ? 10.917 -21.863 58.353 1.00 56.39 264 SER B N 1
ATOM 4436 C CA . SER B 1 264 ? 12.357 -21.982 58.506 1.00 57.88 264 SER B CA 1
ATOM 4437 C C . SER B 1 264 ? 13.044 -22.140 57.148 1.00 55.74 264 SER B C 1
ATOM 4438 O O . SER B 1 264 ? 12.444 -22.567 56.156 1.00 55.36 264 SER B O 1
ATOM 4441 N N . VAL B 1 265 ? 14.322 -21.762 57.113 1.00 52.90 265 VAL B N 1
ATOM 4442 C CA . VAL B 1 265 ? 15.123 -21.954 55.906 1.00 53.37 265 VAL B CA 1
ATOM 4443 C C . VAL B 1 265 ? 15.148 -23.430 55.522 1.00 53.09 265 VAL B C 1
ATOM 4444 O O . VAL B 1 265 ? 14.891 -23.794 54.367 1.00 52.01 265 VAL B O 1
ATOM 4448 N N . THR B 1 266 ? 15.440 -24.304 56.494 1.00 49.74 266 THR B N 1
ATOM 4449 C CA . THR B 1 266 ? 15.448 -25.742 56.230 1.00 50.17 266 THR B CA 1
ATOM 4450 C C . THR B 1 266 ? 14.114 -26.207 55.659 1.00 51.69 266 THR B C 1
ATOM 4451 O O . THR B 1 266 ? 14.074 -27.058 54.761 1.00 52.65 266 THR B O 1
ATOM 4455 N N . ASP B 1 267 ? 13.007 -25.663 56.169 1.00 51.46 267 ASP B N 1
ATOM 4456 C CA . ASP B 1 267 ? 11.704 -25.985 55.596 1.00 51.36 267 ASP B CA 1
ATOM 4457 C C . ASP B 1 267 ? 11.595 -25.474 54.161 1.00 52.47 267 ASP B C 1
ATOM 4458 O O . ASP B 1 267 ? 11.059 -26.168 53.285 1.00 49.11 267 ASP B O 1
ATOM 4460 N N . TYR B 1 268 ? 12.102 -24.264 53.902 1.00 50.71 268 TYR B N 1
ATOM 4461 C CA . TYR B 1 268 ? 12.023 -23.695 52.556 1.00 49.55 268 TYR B CA 1
ATOM 4462 C C . TYR B 1 268 ? 12.888 -24.479 51.575 1.00 45.62 268 TYR B C 1
ATOM 4463 O O . TYR B 1 268 ? 12.469 -24.734 50.440 1.00 44.53 268 TYR B O 1
ATOM 4472 N N . LEU B 1 269 ? 14.088 -24.888 52.000 1.00 44.39 269 LEU B N 1
ATOM 4473 C CA . LEU B 1 269 ? 14.986 -25.607 51.101 1.00 40.22 269 LEU B CA 1
ATOM 4474 C C . LEU B 1 269 ? 14.358 -26.914 50.627 1.00 43.02 269 LEU B C 1
ATOM 4475 O O . LEU B 1 269 ? 14.480 -27.283 49.450 1.00 37.52 269 LEU B O 1
ATOM 4480 N N . GLN B 1 270 ? 13.667 -27.619 51.527 1.00 40.62 270 GLN B N 1
ATOM 4481 C CA . GLN B 1 270 ? 13.014 -28.868 51.156 1.00 39.76 270 GLN B CA 1
ATOM 4482 C C . GLN B 1 270 ? 11.811 -28.617 50.261 1.00 38.01 270 GLN B C 1
ATOM 4483 O O . GLN B 1 270 ? 11.686 -29.229 49.196 1.00 38.26 270 GLN B O 1
ATOM 4485 N N . GLN B 1 271 ? 10.919 -27.709 50.671 1.00 36.92 271 GLN B N 1
ATOM 4486 C CA . GLN B 1 271 ? 9.646 -27.538 49.978 1.00 35.53 271 GLN B CA 1
ATOM 4487 C C . GLN B 1 271 ? 9.772 -26.747 48.675 1.00 36.56 271 GLN B C 1
ATOM 4488 O O . GLN B 1 271 ? 8.953 -26.938 47.768 1.00 40.76 271 GLN B O 1
ATOM 4490 N N . LEU B 1 272 ? 10.756 -25.850 48.556 1.00 37.31 272 LEU B N 1
ATOM 4491 C CA . LEU B 1 272 ? 10.992 -25.131 47.304 1.00 34.86 272 LEU B CA 1
ATOM 4492 C C . LEU B 1 272 ? 12.095 -25.743 46.456 1.00 36.69 272 LEU B C 1
ATOM 4493 O O . LEU B 1 272 ? 12.447 -25.168 45.420 1.00 32.48 272 LEU B O 1
ATOM 4498 N N . ASP B 1 273 ? 12.652 -26.879 46.876 1.00 30.70 273 ASP B N 1
ATOM 4499 C CA . ASP B 1 273 ? 13.543 -27.676 46.042 1.00 32.43 273 ASP B CA 1
ATOM 4500 C C . ASP B 1 273 ? 14.840 -26.924 45.739 1.00 32.78 273 ASP B C 1
ATOM 4501 O O . ASP B 1 273 ? 15.354 -26.972 44.621 1.00 30.37 273 ASP B O 1
ATOM 4506 N N . ALA B 1 274 ? 15.366 -26.221 46.736 1.00 26.02 274 ALA B N 1
ATOM 4507 C CA . ALA B 1 274 ? 16.578 -25.426 46.586 1.00 28.94 274 ALA B CA 1
ATOM 4508 C C . ALA B 1 274 ? 17.757 -26.166 47.212 1.00 29.22 274 ALA B C 1
ATOM 4509 O O . ALA B 1 274 ? 17.750 -26.450 48.416 1.00 31.48 274 ALA B O 1
ATOM 4511 N N . HIS B 1 275 ? 18.768 -26.462 46.403 1.00 26.71 275 HIS B N 1
ATOM 4512 C CA . HIS B 1 275 ? 19.992 -27.121 46.868 1.00 26.61 275 HIS B CA 1
ATOM 4513 C C . HIS B 1 275 ? 21.028 -26.046 47.163 1.00 27.81 275 HIS B C 1
ATOM 4514 O O . HIS B 1 275 ? 21.702 -25.555 46.253 1.00 24.48 275 HIS B O 1
ATOM 4521 N N . VAL B 1 276 ? 21.174 -25.691 48.440 1.00 26.41 276 VAL B N 1
ATOM 4522 C CA . VAL B 1 276 ? 21.981 -24.543 48.839 1.00 25.00 276 VAL B CA 1
ATOM 4523 C C . VAL B 1 276 ? 22.973 -24.983 49.913 1.00 28.21 276 VAL B C 1
ATOM 4524 O O . VAL B 1 276 ? 22.592 -25.652 50.878 1.00 24.05 276 VAL B O 1
ATOM 4528 N N . GLY B 1 277 ? 24.243 -24.632 49.738 1.00 25.16 277 GLY B N 1
ATOM 4529 C CA . GLY B 1 277 ? 25.224 -24.903 50.771 1.00 26.76 277 GLY B CA 1
ATOM 4530 C C . GLY B 1 277 ? 26.619 -24.969 50.188 1.00 29.52 277 GLY B C 1
ATOM 4531 O O . GLY B 1 277 ? 26.862 -24.514 49.068 1.00 25.97 277 GLY B O 1
ATOM 4532 N N . ASP B 1 278 ? 27.529 -25.533 50.980 1.00 25.98 278 ASP B N 1
ATOM 4533 C CA . ASP B 1 278 ? 28.855 -25.842 50.479 1.00 23.15 278 ASP B CA 1
ATOM 4534 C C . ASP B 1 278 ? 28.774 -27.094 49.613 1.00 24.09 278 ASP B C 1
ATOM 4535 O O . ASP B 1 278 ? 27.737 -27.759 49.566 1.00 26.37 278 ASP B O 1
ATOM 4540 N N . PRO B 1 279 ? 29.848 -27.433 48.891 1.00 25.52 279 PRO B N 1
ATOM 4541 C CA . PRO B 1 279 ? 29.782 -28.611 48.005 1.00 26.29 279 PRO B CA 1
ATOM 4542 C C . PRO B 1 279 ? 29.333 -29.897 48.696 1.00 29.62 279 PRO B C 1
ATOM 4543 O O . PRO B 1 279 ? 28.477 -30.610 48.162 1.00 24.62 279 PRO B O 1
ATOM 4547 N N . GLU B 1 280 ? 29.870 -30.206 49.884 1.00 31.08 280 GLU B N 1
ATOM 4548 C CA . GLU B 1 280 ? 29.475 -31.443 50.556 1.00 28.93 280 GLU B CA 1
ATOM 4549 C C . GLU B 1 280 ? 27.976 -31.481 50.829 1.00 24.74 280 GLU B C 1
ATOM 4550 O O . GLU B 1 280 ? 27.342 -32.532 50.692 1.00 27.98 280 GLU B O 1
ATOM 4556 N N . HIS B 1 281 ? 27.383 -30.359 51.221 1.00 23.25 281 HIS B N 1
ATOM 4557 C CA . HIS B 1 281 ? 25.960 -30.422 51.527 1.00 25.34 281 HIS B CA 1
ATOM 4558 C C . HIS B 1 281 ? 25.103 -30.481 50.268 1.00 25.72 281 HIS B C 1
ATOM 4559 O O . HIS B 1 281 ? 24.038 -31.108 50.276 1.00 24.84 281 HIS B O 1
ATOM 4566 N N . VAL B 1 282 ? 25.540 -29.828 49.189 1.00 23.50 282 VAL B N 1
ATOM 4567 C CA . VAL B 1 282 ? 24.760 -29.836 47.954 1.00 20.05 282 VAL B CA 1
ATOM 4568 C C . VAL B 1 282 ? 24.850 -31.202 47.267 1.00 23.47 282 VAL B C 1
ATOM 4569 O O . VAL B 1 282 ? 23.861 -31.692 46.711 1.00 21.10 282 VAL B O 1
ATOM 4573 N N . ILE B 1 283 ? 26.021 -31.847 47.308 1.00 21.63 283 ILE B N 1
ATOM 4574 C CA . ILE B 1 283 ? 26.135 -33.215 46.789 1.00 23.36 283 ILE B CA 1
ATOM 4575 C C . ILE B 1 283 ? 25.168 -34.148 47.507 1.00 25.82 283 ILE B C 1
ATOM 4576 O O . ILE B 1 283 ? 24.523 -35.000 46.879 1.00 25.88 283 ILE B O 1
ATOM 4581 N N . ALA B 1 284 ? 25.036 -33.994 48.832 1.00 25.64 284 ALA B N 1
ATOM 4582 C CA . ALA B 1 284 ? 24.188 -34.906 49.598 1.00 24.42 284 ALA B CA 1
ATOM 4583 C C . ALA B 1 284 ? 22.712 -34.697 49.278 1.00 25.89 284 ALA B C 1
ATOM 4584 O O . ALA B 1 284 ? 21.955 -35.668 49.153 1.00 27.10 284 ALA B O 1
ATOM 4586 N N . SER B 1 285 ? 22.273 -33.442 49.156 1.00 25.98 285 SER B N 1
ATOM 4587 C CA . SER B 1 285 ? 20.867 -33.214 48.843 1.00 24.57 285 SER B CA 1
ATOM 4588 C C . SER B 1 285 ? 20.544 -33.658 47.421 1.00 27.83 285 SER B C 1
ATOM 4589 O O . SER B 1 285 ? 19.509 -34.290 47.185 1.00 28.40 285 SER B O 1
ATOM 4592 N N . LEU B 1 286 ? 21.426 -33.349 46.463 1.00 24.38 286 LEU B N 1
ATOM 4593 C CA . LEU B 1 286 ? 21.221 -33.799 45.088 1.00 24.17 286 LEU B CA 1
ATOM 4594 C C . LEU B 1 286 ? 21.130 -35.316 44.996 1.00 27.32 286 LEU B C 1
ATOM 4595 O O . LEU B 1 286 ? 20.324 -35.851 44.220 1.00 25.31 286 LEU B O 1
ATOM 4600 N N . ALA B 1 287 ? 21.953 -36.027 45.776 1.00 22.54 287 ALA B N 1
ATOM 4601 C CA . ALA B 1 287 ? 21.953 -37.485 45.747 1.00 26.37 287 ALA B CA 1
ATOM 4602 C C . ALA B 1 287 ? 20.606 -38.068 46.140 1.00 29.17 287 ALA B C 1
ATOM 4603 O O . ALA B 1 287 ? 20.295 -39.198 45.754 1.00 28.77 287 ALA B O 1
ATOM 4605 N N . GLN B 1 288 ? 19.798 -37.320 46.885 1.00 25.18 288 GLN B N 1
ATOM 4606 C CA . GLN B 1 288 ? 18.488 -37.793 47.300 1.00 28.93 288 GLN B CA 1
ATOM 4607 C C . GLN B 1 288 ? 17.447 -37.668 46.198 1.00 30.13 288 GLN B C 1
ATOM 4608 O O . GLN B 1 288 ? 16.341 -38.191 46.344 1.00 30.67 288 GLN B O 1
ATOM 4614 N N . ASP B 1 289 ? 17.766 -37.000 45.100 1.00 27.48 289 ASP B N 1
ATOM 4615 C CA . ASP B 1 289 ? 16.808 -36.800 44.015 1.00 24.41 289 ASP B CA 1
ATOM 4616 C C . ASP B 1 289 ? 17.099 -37.840 42.936 1.00 24.10 289 ASP B C 1
ATOM 4617 O O . ASP B 1 289 ? 18.041 -37.701 42.148 1.00 23.35 289 ASP B O 1
ATOM 4622 N N . SER B 1 290 ? 16.253 -38.871 42.890 1.00 25.11 290 SER B N 1
ATOM 4623 C CA . SER B 1 290 ? 16.418 -40.002 41.984 1.00 23.35 290 SER B CA 1
ATOM 4624 C C . SER B 1 290 ? 16.138 -39.660 40.520 1.00 26.65 290 SER B C 1
ATOM 4625 O O . SER B 1 290 ? 16.536 -40.437 39.641 1.00 26.11 290 SER B O 1
ATOM 4628 N N . VAL B 1 291 ? 15.529 -38.500 40.232 1.00 27.79 291 VAL B N 1
ATOM 4629 C CA . VAL B 1 291 ? 15.355 -38.060 38.844 1.00 27.63 291 VAL B CA 1
ATOM 4630 C C . VAL B 1 291 ? 16.700 -37.910 38.160 1.00 23.64 291 VAL B C 1
ATOM 4631 O O . VAL B 1 291 ? 16.857 -38.255 36.982 1.00 24.79 291 VAL B O 1
ATOM 4635 N N . LEU B 1 292 ? 17.688 -37.379 38.878 1.00 24.62 292 LEU B N 1
ATOM 4636 C CA . LEU B 1 292 ? 18.941 -37.009 38.229 1.00 27.62 292 LEU B CA 1
ATOM 4637 C C . LEU B 1 292 ? 19.637 -38.211 37.607 1.00 25.84 292 LEU B C 1
ATOM 4638 O O . LEU B 1 292 ? 20.340 -38.065 36.600 1.00 27.62 292 LEU B O 1
ATOM 4643 N N . ALA B 1 293 ? 19.444 -39.400 38.180 1.00 25.14 293 ALA B N 1
ATOM 4644 C CA . ALA B 1 293 ? 19.993 -40.622 37.601 1.00 27.06 293 ALA B CA 1
ATOM 4645 C C . ALA B 1 293 ? 19.319 -40.989 36.290 1.00 25.93 293 ALA B C 1
ATOM 4646 O O . ALA B 1 293 ? 19.939 -41.663 35.460 1.00 26.87 293 ALA B O 1
ATOM 4648 N N . ARG B 1 294 ? 18.077 -40.552 36.080 1.00 20.78 294 ARG B N 1
ATOM 4649 C CA . ARG B 1 294 ? 17.345 -40.911 34.872 1.00 25.88 294 ARG B CA 1
ATOM 4650 C C . ARG B 1 294 ? 17.482 -39.875 33.767 1.00 27.74 294 ARG B C 1
ATOM 4651 O O . ARG B 1 294 ? 17.168 -40.174 32.610 1.00 25.12 294 ARG B O 1
ATOM 4659 N N . ALA B 1 295 ? 17.938 -38.672 34.098 1.00 22.22 295 ALA B N 1
ATOM 4660 C CA . ALA B 1 295 ? 17.978 -37.578 33.138 1.00 24.95 295 ALA B CA 1
ATOM 4661 C C . ALA B 1 295 ? 19.197 -37.705 32.230 1.00 21.23 295 ALA B C 1
ATOM 4662 O O . ALA B 1 295 ? 20.248 -38.206 32.636 1.00 22.53 295 ALA B O 1
ATOM 4664 N N . THR B 1 296 ? 19.050 -37.249 30.986 1.00 22.84 296 THR B N 1
ATOM 4665 C CA . THR B 1 296 ? 20.207 -37.177 30.100 1.00 21.55 296 THR B CA 1
ATOM 4666 C C . THR B 1 296 ? 20.954 -35.853 30.219 1.00 24.81 296 THR B C 1
ATOM 4667 O O . THR B 1 296 ? 22.146 -35.789 29.866 1.00 18.95 296 THR B O 1
ATOM 4671 N N . ASP B 1 297 ? 20.283 -34.810 30.720 1.00 18.26 297 ASP B N 1
ATOM 4672 C CA . ASP B 1 297 ? 20.861 -33.483 30.903 1.00 20.28 297 ASP B CA 1
ATOM 4673 C C . ASP B 1 297 ? 20.423 -32.962 32.265 1.00 21.03 297 ASP B C 1
ATOM 4674 O O . ASP B 1 297 ? 19.249 -33.085 32.618 1.00 20.29 297 ASP B O 1
ATOM 4679 N N . ILE B 1 298 ? 21.367 -32.412 33.035 1.00 19.09 298 ILE B N 1
ATOM 4680 C CA . ILE B 1 298 ? 21.094 -31.767 34.320 1.00 22.04 298 ILE B CA 1
ATOM 4681 C C . ILE B 1 298 ? 21.573 -30.332 34.235 1.00 19.81 298 ILE B C 1
ATOM 4682 O O . ILE B 1 298 ? 22.728 -30.080 33.877 1.00 22.41 298 ILE B O 1
ATOM 4687 N N . SER B 1 299 ? 20.703 -29.404 34.587 1.00 17.56 299 SER B N 1
ATOM 4688 C CA . SER B 1 299 ? 21.038 -27.992 34.563 1.00 18.90 299 SER B CA 1
ATOM 4689 C C . SER B 1 299 ? 20.878 -27.402 35.959 1.00 20.73 299 SER B C 1
ATOM 4690 O O . SER B 1 299 ? 20.093 -27.895 36.783 1.00 23.57 299 SER B O 1
ATOM 4693 N N . PHE B 1 300 ? 21.632 -26.338 36.225 1.00 20.61 300 PHE B N 1
ATOM 4694 C CA . PHE B 1 300 ? 21.627 -25.722 37.543 1.00 18.32 300 PHE B CA 1
ATOM 4695 C C . PHE B 1 300 ? 21.413 -24.226 37.421 1.00 18.58 300 PHE B C 1
ATOM 4696 O O . PHE B 1 300 ? 22.085 -23.569 36.626 1.00 16.13 300 PHE B O 1
ATOM 4704 N N . GLN B 1 301 ? 20.487 -23.695 38.220 1.00 19.27 301 GLN B N 1
ATOM 4705 C CA . GLN B 1 301 ? 20.206 -22.270 38.255 1.00 20.54 301 GLN B CA 1
ATOM 4706 C C . GLN B 1 301 ? 20.241 -21.767 39.692 1.00 19.13 301 GLN B C 1
ATOM 4707 O O . GLN B 1 301 ? 19.868 -22.482 40.624 1.00 23.28 301 GLN B O 1
ATOM 4713 N N . VAL B 1 302 ? 20.682 -20.516 39.873 1.00 21.10 302 VAL B N 1
ATOM 4714 C CA . VAL B 1 302 ? 20.663 -19.955 41.219 1.00 18.56 302 VAL B CA 1
ATOM 4715 C C . VAL B 1 302 ? 19.234 -19.654 41.663 1.00 25.93 302 VAL B C 1
ATOM 4716 O O . VAL B 1 302 ? 18.947 -19.657 42.871 1.00 21.75 302 VAL B O 1
ATOM 4720 N N . HIS B 1 303 ? 18.316 -19.460 40.717 1.00 20.82 303 HIS B N 1
ATOM 4721 C CA . HIS B 1 303 ? 17.024 -18.855 41.031 1.00 23.81 303 HIS B CA 1
ATOM 4722 C C . HIS B 1 303 ? 16.241 -19.663 42.050 1.00 29.57 303 HIS B C 1
ATOM 4723 O O . HIS B 1 303 ? 16.189 -20.897 41.998 1.00 28.54 303 HIS B O 1
ATOM 4730 N N . SER B 1 304 ? 15.463 -18.905 42.818 1.00 30.80 304 SER B N 1
ATOM 4731 C CA . SER B 1 304 ? 15.329 -18.962 44.256 1.00 35.53 304 SER B CA 1
ATOM 4732 C C . SER B 1 304 ? 16.244 -17.830 44.739 1.00 35.69 304 SER B C 1
ATOM 4733 O O . SER B 1 304 ? 15.810 -16.704 45.025 1.00 32.52 304 SER B O 1
ATOM 4736 N N . VAL B 1 305 ? 17.527 -18.111 44.729 1.00 26.03 305 VAL B N 1
ATOM 4737 C CA . VAL B 1 305 ? 18.552 -17.256 45.311 1.00 27.23 305 VAL B CA 1
ATOM 4738 C C . VAL B 1 305 ? 18.873 -16.101 44.374 1.00 27.18 305 VAL B C 1
ATOM 4739 O O . VAL B 1 305 ? 18.779 -16.214 43.145 1.00 25.25 305 VAL B O 1
ATOM 4743 N N . GLU B 1 306 ? 19.277 -14.976 44.965 1.00 27.46 306 GLU B N 1
ATOM 4744 C CA . GLU B 1 306 ? 19.758 -13.805 44.235 1.00 27.50 306 GLU B CA 1
ATOM 4745 C C . GLU B 1 306 ? 21.193 -13.471 44.643 1.00 27.09 306 GLU B C 1
ATOM 4746 O O . GLU B 1 306 ? 21.444 -12.442 45.281 1.00 28.23 306 GLU B O 1
ATOM 4752 N N . PRO B 1 307 ? 22.159 -14.304 44.268 1.00 26.71 307 PRO B N 1
ATOM 4753 C CA . PRO B 1 307 ? 23.554 -14.020 44.626 1.00 26.87 307 PRO B CA 1
ATOM 4754 C C . PRO B 1 307 ? 24.111 -12.862 43.817 1.00 26.13 307 PRO B C 1
ATOM 4755 O O . PRO B 1 307 ? 23.551 -12.434 42.808 1.00 22.15 307 PRO B O 1
ATOM 4759 N N . SER B 1 308 ? 25.266 -12.380 44.261 1.00 22.23 308 SER B N 1
ATOM 4760 C CA . SER B 1 308 ? 26.046 -11.469 43.442 1.00 23.43 308 SER B CA 1
ATOM 4761 C C . SER B 1 308 ? 26.571 -12.186 42.195 1.00 24.68 308 SER B C 1
ATOM 4762 O O . SER B 1 308 ? 26.542 -13.420 42.084 1.00 23.20 308 SER B O 1
ATOM 4765 N N . HIS B 1 309 ? 27.055 -11.387 41.238 1.00 22.28 309 HIS B N 1
ATOM 4766 C CA . HIS B 1 309 ? 27.648 -11.954 40.031 1.00 22.14 309 HIS B CA 1
ATOM 4767 C C . HIS B 1 309 ? 28.865 -12.815 40.356 1.00 25.28 309 HIS B C 1
ATOM 4768 O O . HIS B 1 309 ? 29.014 -13.926 39.829 1.00 19.97 309 HIS B O 1
ATOM 4775 N N . ARG B 1 310 ? 29.752 -12.323 41.230 1.00 23.75 310 ARG B N 1
ATOM 4776 C CA . ARG B 1 310 ? 30.951 -13.095 41.565 1.00 24.60 310 ARG B CA 1
ATOM 4777 C C . ARG B 1 310 ? 30.620 -14.366 42.334 1.00 23.96 310 ARG B C 1
ATOM 4778 O O . ARG B 1 310 ? 31.287 -15.393 42.157 1.00 24.84 310 ARG B O 1
ATOM 4786 N N . ASP B 1 311 ? 29.614 -14.315 43.209 1.00 25.04 311 ASP B N 1
ATOM 4787 C CA . ASP B 1 311 ? 29.188 -15.526 43.893 1.00 24.44 311 ASP B CA 1
ATOM 4788 C C . ASP B 1 311 ? 28.572 -16.520 42.919 1.00 25.54 311 ASP B C 1
ATOM 4789 O O . ASP B 1 311 ? 28.675 -17.737 43.125 1.00 23.24 311 ASP B O 1
ATOM 4794 N N . THR B 1 312 ? 27.942 -16.026 41.847 1.00 25.48 312 THR B N 1
ATOM 4795 C CA . THR B 1 312 ? 27.447 -16.929 40.812 1.00 20.73 312 THR B CA 1
ATOM 4796 C C . THR B 1 312 ? 28.601 -17.587 40.060 1.00 21.90 312 THR B C 1
ATOM 4797 O O . THR B 1 312 ? 28.583 -18.797 39.810 1.00 21.61 312 THR B O 1
ATOM 4801 N N . LEU B 1 313 ? 29.618 -16.806 39.705 1.00 19.83 313 LEU B N 1
ATOM 4802 C CA . LEU B 1 313 ? 30.809 -17.361 39.074 1.00 21.77 313 LEU B CA 1
ATOM 4803 C C . LEU B 1 313 ? 31.422 -18.478 39.919 1.00 22.70 313 LEU B C 1
ATOM 4804 O O . LEU B 1 313 ? 31.778 -19.547 39.401 1.00 21.20 313 LEU B O 1
ATOM 4809 N N . ARG B 1 314 ? 31.531 -18.252 41.233 1.00 24.03 314 ARG B N 1
ATOM 4810 C CA . ARG B 1 314 ? 32.074 -19.264 42.133 1.00 24.64 314 ARG B CA 1
ATOM 4811 C C . ARG B 1 314 ? 31.169 -20.484 42.221 1.00 23.46 314 ARG B C 1
ATOM 4812 O O . ARG B 1 314 ? 31.657 -21.621 42.254 1.00 24.53 314 ARG B O 1
ATOM 4820 N N . SER B 1 315 ? 29.851 -20.269 42.312 1.00 20.54 315 SER B N 1
ATOM 4821 C CA . SER B 1 315 ? 28.929 -21.398 42.327 1.00 21.99 315 SER B CA 1
ATOM 4822 C C . SER B 1 315 ? 29.103 -22.246 41.071 1.00 23.80 315 SER B C 1
ATOM 4823 O O . SER B 1 315 ? 29.179 -23.480 41.144 1.00 19.61 315 SER B O 1
ATOM 4826 N N . ILE B 1 316 ? 29.202 -21.593 39.911 1.00 21.61 316 ILE B N 1
ATOM 4827 C CA . ILE B 1 316 ? 29.480 -22.302 38.665 1.00 21.61 316 ILE B CA 1
ATOM 4828 C C . ILE B 1 316 ? 30.743 -23.143 38.793 1.00 20.00 316 ILE B C 1
ATOM 4829 O O . ILE B 1 316 ? 30.766 -24.316 38.408 1.00 23.37 316 ILE B O 1
ATOM 4834 N N . GLU B 1 317 ? 31.819 -22.548 39.315 1.00 22.77 317 GLU B N 1
ATOM 4835 C CA . GLU B 1 317 ? 33.087 -23.270 39.422 1.00 26.23 317 GLU B CA 1
ATOM 4836 C C . GLU B 1 317 ? 32.967 -24.460 40.360 1.00 21.62 317 GLU B C 1
ATOM 4837 O O . GLU B 1 317 ? 33.413 -25.564 40.036 1.00 22.80 317 GLU B O 1
ATOM 4843 N N . LEU B 1 318 ? 32.363 -24.249 41.533 1.00 22.07 318 LEU B N 1
ATOM 4844 C CA . LEU B 1 318 ? 32.262 -25.324 42.517 1.00 25.55 318 LEU B CA 1
ATOM 4845 C C . LEU B 1 318 ? 31.408 -26.473 41.997 1.00 23.28 318 LEU B C 1
ATOM 4846 O O . LEU B 1 318 ? 31.699 -27.648 42.274 1.00 21.95 318 LEU B O 1
ATOM 4851 N N . ILE B 1 319 ? 30.350 -26.153 41.245 1.00 24.00 319 ILE B N 1
ATOM 4852 C CA . ILE B 1 319 ? 29.509 -27.193 40.660 1.00 22.84 319 ILE B CA 1
ATOM 4853 C C . ILE B 1 319 ? 30.311 -28.014 39.663 1.00 19.02 319 ILE B C 1
ATOM 4854 O O . ILE B 1 319 ? 30.264 -29.252 39.659 1.00 21.57 319 ILE B O 1
ATOM 4859 N N . ALA B 1 320 ? 31.054 -27.332 38.794 1.00 21.56 320 ALA B N 1
ATOM 4860 C CA . ALA B 1 320 ? 31.881 -28.035 37.824 1.00 22.64 320 ALA B CA 1
ATOM 4861 C C . ALA B 1 320 ? 32.961 -28.865 38.503 1.00 26.08 320 ALA B C 1
ATOM 4862 O O . ALA B 1 320 ? 33.282 -29.957 38.029 1.00 24.40 320 ALA B O 1
ATOM 4864 N N . GLN B 1 321 ? 33.550 -28.369 39.602 1.00 27.26 321 GLN B N 1
ATOM 4865 C CA . GLN B 1 321 ? 34.674 -29.111 40.196 1.00 32.46 321 GLN B CA 1
ATOM 4866 C C . GLN B 1 321 ? 34.216 -30.258 41.092 1.00 26.80 321 GLN B C 1
ATOM 4867 O O . GLN B 1 321 ? 34.721 -31.376 40.973 1.00 30.37 321 GLN B O 1
ATOM 4873 N N . HIS B 1 322 ? 33.294 -29.996 42.018 1.00 29.77 322 HIS B N 1
ATOM 4874 C CA . HIS B 1 322 ? 32.910 -30.978 43.029 1.00 26.51 322 HIS B CA 1
ATOM 4875 C C . HIS B 1 322 ? 31.579 -31.675 42.785 1.00 27.77 322 HIS B C 1
ATOM 4876 O O . HIS B 1 322 ? 31.450 -32.849 43.144 1.00 28.76 322 HIS B O 1
ATOM 4883 N N . ILE B 1 323 ? 30.589 -31.010 42.191 1.00 23.68 323 ILE B N 1
ATOM 4884 C CA . ILE B 1 323 ? 29.300 -31.658 41.942 1.00 26.52 323 ILE B CA 1
ATOM 4885 C C . ILE B 1 323 ? 29.375 -32.583 40.728 1.00 25.26 323 ILE B C 1
ATOM 4886 O O . ILE B 1 323 ? 28.949 -33.743 40.784 1.00 23.76 323 ILE B O 1
ATOM 4891 N N . ALA B 1 324 ? 29.889 -32.070 39.607 1.00 23.52 324 ALA B N 1
ATOM 4892 C CA . ALA B 1 324 ? 29.821 -32.785 38.335 1.00 23.57 324 ALA B CA 1
ATOM 4893 C C . ALA B 1 324 ? 30.328 -34.220 38.389 1.00 28.09 324 ALA 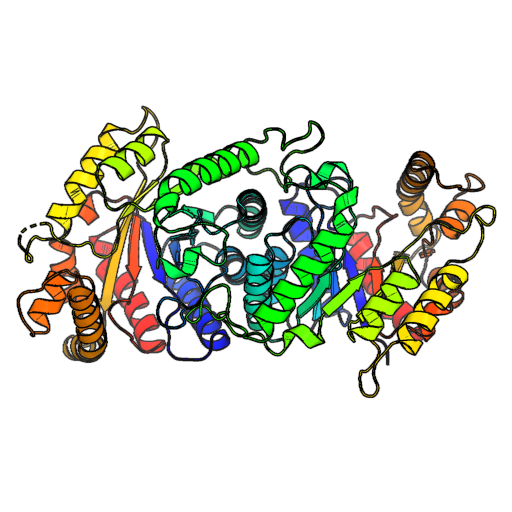B C 1
ATOM 4894 O O . ALA B 1 324 ? 29.690 -35.085 37.764 1.00 24.84 324 ALA B O 1
ATOM 4896 N N . PRO B 1 325 ? 31.426 -34.553 39.084 1.00 26.03 325 PRO B N 1
ATOM 4897 C CA . PRO B 1 325 ? 31.868 -35.957 39.073 1.00 27.84 325 PRO B CA 1
ATOM 4898 C C . PRO B 1 325 ? 30.837 -36.922 39.632 1.00 28.43 325 PRO B C 1
ATOM 4899 O O . PRO B 1 325 ? 30.844 -38.100 39.247 1.00 32.43 325 PRO B O 1
ATOM 4903 N N . HIS B 1 326 ? 29.934 -36.470 40.508 1.00 29.69 326 HIS B N 1
ATOM 4904 C CA . HIS B 1 326 ? 28.933 -37.391 41.042 1.00 32.28 326 HIS B CA 1
ATOM 4905 C C . HIS B 1 326 ? 27.745 -37.603 40.121 1.00 36.35 326 HIS B C 1
ATOM 4906 O O . HIS B 1 326 ? 26.998 -38.565 40.323 1.00 39.01 326 HIS B O 1
ATOM 4913 N N . ILE B 1 327 ? 27.522 -36.735 39.140 1.00 32.20 327 ILE B N 1
ATOM 4914 C CA . ILE B 1 327 ? 26.277 -36.771 38.380 1.00 35.44 327 ILE B CA 1
ATOM 4915 C C . ILE B 1 327 ? 26.478 -36.930 36.880 1.00 36.95 327 ILE B C 1
ATOM 4916 O O . ILE B 1 327 ? 25.499 -37.213 36.174 1.00 36.44 327 ILE B O 1
ATOM 4921 N N . ARG B 1 328 ? 27.695 -36.800 36.363 1.00 32.33 328 ARG B N 1
ATOM 4922 C CA . ARG B 1 328 ? 27.939 -37.109 34.953 1.00 36.47 328 ARG B CA 1
ATOM 4923 C C . ARG B 1 328 ? 27.902 -38.589 34.611 1.00 44.38 328 ARG B C 1
ATOM 4924 O O . ARG B 1 328 ? 26.939 -39.305 34.897 1.00 54.02 328 ARG B O 1
#

B-factor: mean 25.89, std 8.81, range [11.17, 69.96]

InterPro domains:
  IPR011251 Luciferase-like domain [PF00296] (19-289)
  IPR024003 Putative luciferase-like monooxygenase, KPN01858 [TIGR04027] (4-328)
  IPR036661 Luciferase-like domain superfamily [G3DSA:3.20.20.30] (7-329)
  IPR036661 Luciferase-like domain superfamily [SSF51679] (2-329)
  IPR050766 Bacterial Luciferase Oxidoreductase [PTHR30137] (4-328)

Solvent-accessible surface area: 24667 Å² total; per-residue (Å²): 168,50,106,2,2,8,20,4,49,0,41,20,99,37,71,6,48,36,13,4,138,33,0,5,62,3,0,74,22,0,38,161,43,35,9,48,3,1,2,0,5,3,39,4,10,36,87,156,48,1,0,0,0,0,1,12,1,0,0,0,18,0,4,33,64,15,121,73,1,42,0,0,0,12,27,1,8,0,4,6,16,36,21,5,27,7,0,0,11,0,0,0,0,2,31,22,1,108,28,23,0,11,0,0,0,4,32,34,40,46,83,32,3,0,65,26,27,73,15,44,17,153,92,93,43,71,35,12,54,94,32,27,128,54,0,68,20,1,3,172,34,42,72,6,81,56,98,79,0,84,11,19,0,79,0,103,63,0,30,74,39,0,7,7,39,20,125,40,60,119,1,0,65,127,1,0,117,62,10,13,0,0,8,2,31,42,31,13,58,37,50,135,80,83,28,92,48,76,10,20,42,22,0,30,60,4,0,66,18,0,69,102,22,28,60,151,90,55,74,56,46,2,2,0,6,0,0,1,0,0,6,91,56,53,72,68,0,56,132,30,0,85,86,3,0,46,131,27,1,60,65,41,96,96,75,67,74,69,14,91,38,78,56,37,99,22,24,40,85,10,4,13,6,21,9,0,26,18,119,91,0,26,52,46,3,80,143,16,54,0,9,78,85,0,43,10,2,0,5,5,18,16,15,2,104,14,65,26,180,37,3,14,83,2,5,40,2,6,14,97,83,1,2,98,119,26,118,170,47,100,2,1,7,19,4,47,0,43,21,98,38,71,6,43,41,15,3,139,33,0,4,58,3,0,70,23,0,40,161,43,36,9,47,4,1,3,0,6,4,38,6,11,40,87,163,54,1,0,0,0,0,2,13,1,0,0,0,20,0,4,32,65,16,122,73,2,45,0,1,0,12,26,2,10,0,4,5,17,35,20,6,28,6,0,0,12,0,0,0,0,3,30,22,0,111,27,21,0,10,0,0,0,2,34,37,44,46,84,35,4,0,66,25,25,75,15,64,24,98,89,94,45,79,37,23,60,104,34,29,134,53,0,72,18,1,2,168,38,39,72,8,80,50,99,76,0,82,10,20,0,78,1,100,60,0,29,72,47,0,4,17,31,15,108,52,66,94,2,0,51,146,2,0,113,58,11,16,0,0,9,4,27,42,32,12,56,38,107,129,62,92,50,76,11,20,41,24,0,30,63,5,0,69,17,0,65,104,22,29,61,153,89,53,75,56,45,2,2,0,7,0,0,2,0,1,6,90,56,49,69,74,0,48,139,32,0,38,91,4,0,51,122,25,10,65,124,47,63,96,68,68,67,88,36,79,50,89,63,53,107,24,35,34,75,21,3,11,7,20,9,0,26,21,145,98,0,37,60,42,4,76,144,15,55,0,9,78,85,0,42,9,2,0,5,5,19,14,16,3,102,14,66,27,173,35,2,21,78,2,5,41,2,6,14,98,74,1,2,97,125,24,121

Sequence (652 aa):
PKRLGFFTRLLDQGSAQTRYRLAAEQIRHAERVGFDSAWIAQHHFHEQEGGLPSPLVFLAHVAAQTDRIRLGTAIITLPMENPLRVAEDAAVLDLLTDGRLEVGFGSGGTPTSFLPFGLTSEQRGAVFADHLHLIHSAWRGDTLSHPDNHLYPPAPQLAARIWIATFSVEGAIRAGQAGHGLMLSRTQPRPPGEPRLPLDAIQNPIIDAYLSALPDGVAPRILASRTAFVADSHAHALQVAEPGLRKQAAQHREAGHRIEGDSVTDYLQQLDAHVGDPEHVIASLAQDSVLARATDISFQVHSVEPSHRDTLRSIELIAQHIAPHIRPKRLGFFTRLLDQGSAQTRYRLAAEQIRHAERVGFDSAWIAQHHFHEQEGGLPSPLVFLAHVAAQTDRIRLGTAIITLPMENPLRVAEDAAVLDLLTDGRLEVGFGSGGTPTSFLPFGLTSEQRGAVFADHLHLIHSAWRGDTLSHPDNHLYPPAPQLAARIWIATFSVEGAIRAGQAGHGLMLSRTQPRPEPRLPLDAIQNPIIDAYLSALPDGVAPRILASRTAFVADSHAHALQVAEPGLRKQAAQHREAGHRIEGDSVTDYLQQLDAHVGDPEHVIASLAQDSVLARATDISFQVHSVEPSHRDTLRSIELIAQHIAPHIR

Organism: NCBI:txid1463165

Foldseek 3Di:
DAAEEAEDLQQAPDDLVVSLVLVLVLVQLLVVLPGQEYEYEAAPDDSRRGSHNDQLVSLLVSLVVHAGHAYEYPANQQLQDPLLVVLQSVQVSCVSNVNRYAYEYEQADDQVVNVVSPDGRVCRVVSVVVSVVLSLCQLCQHADVDVVRHHPPHRVPHQQRYEYEDQDLVSLLVCQLSLHAYEYDQADADDPPCLQDFVLVRCVSSVVSNVVNHDPPRDYAYEAEHEEFADQAFVVQLVQLLVLLQVVVVVCVVVPGDQPDDDSVSSCRRVRHQTGHLVSSLVSVVPRPVLQVHNYYYYYNHSGRDHSVSSSVRSNRCSVRVVVVRD/DAAEEAEDLLQAPDDLVVSLVLVLVLVQLLVVLPHQEYEYEADPDDSRRGSHNDQLVSLLVSLVVHQGHAYEYPANQQLQDPLLVVLQSVQVSCVSSVNRYAYEYEQDDDQVVNVVRPDGSVCRVVSNVVSVVVSLCQLCFHADVDVVDHHPPHHVPHQQRYEYEDQDLVSLLVCQLSLHAYEYDQADADPVLQDFVLVRCVSSVVSNVVNHDPPRDYAYEYEHEEQADQAFVVQLVQLLVLLQVVQVVCVVVPGHFPDDDSVSSCRRSRHQTGHLVSSLVSVVVRCVLQVHNYYYYYNHSGHDHSVSSSRRSNRCSPRVVVVRD

Nearest PDB structures (foldseek):
  8k74-assembly1_A  TM=1.003E+00  e=4.140E-66  Klebsiella sp. PCX
  8k74-assembly1_B  TM=1.002E+00  e=1.754E-63  Klebsiella sp. PCX
  7bip-assembly1_B  TM=7.940E-01  e=3.539E-21  Streptomyces bottropensis
  6ket-assembly1_B  TM=8.008E-01  e=1.750E-19  Cylindrospermum alatosporum CCALA 988
  6ket-assembly1_A  TM=8.067E-01  e=1.246E-19  Cylindrospermum alatosporum CCALA 988

Secondary structure (DSSP, 8-state):
-PEEEEEE----SS-HHHHHHHHHHHHHHHHHTT-SEEEE----S-TTT-S-S-HHHHHHHHHHH-SSSEEEEEEEEGGGS-HHHHHHHHHHHHHHTTS-EEEEEE----HHHHGGGT--GGGHHHHHHHHHHHHHHHHHT---SSTT---SS--TTSGGGEEEE-SSHHHHHHHHHHTPEEEE-S--PPPTT-TT--HHHHHHHHHHHHHHHSPTTPPP-EEEEEEEEE-SSHHHHHHHHHHHHHHHHHHHHHTT-----SSHHHHHHHTTEEEESHHHHHHHHTT-THHHH-SEEEEE-TT----HHHHHHHHHHIIIIIHHHH-/--EEEEEE----SS-HHHHHHHHHHHHHHHHHTT-SEEEE----S-TTT-S-S-HHHHHHHHHTT-SSSEEEEEEEEGGGS-HHHHHHHHHHHHHHTTS-EEEEEE----HHHHGGGT--GGGHHHHHHHHHHHHHHHHHT---SSTT---SS--TTTGGGEEEE-SSHHHHHHHHHHTPEEEE-S------TT--HHHHHHHHHHHHHHHSPTTPPP-EEEEEEEEE-SSHHHHHHHHHHHHHHHHHHHHHTT---S-SSHHHHHHHTTEEEESHHHHHHHHHT-THHHH-SEEEEE-TT----HHHHHHHHHHIIIIIHHHH-

Radius of gyration: 26.86 Å; Cα contacts (8 Å, |Δi|>4): 1380; chains: 2; bounding box: 49×69×84 Å